Protein AF-0000000083135567 (afdb_homodimer)

Organism: NCBI:txid40520

Radius of gyration: 24.15 Å; Cα contacts (8 Å, |Δi|>4): 690; chains: 2; bounding box: 68×64×57 Å

Secondary structure (DSSP, 8-state):
-HHHHHHHHHHHHHHHHHHHHHHHHHHHHHHHTTS-HHHHTT---PPPSS--THHHHHHHHHS-HHHHHHHHHHHHHHHHHHHHHHHHHHHHHHHHH-SHHHHHHHHHHHHHHHPPP-HHHHHHHHHHTT-TTSHHHHHHHHHHHHHHHHHHHHHHHHTTS-THHHHHHHHTT--HHHIIIIIIHHHTHHHHHHHHHHHHHHHHH--HHHHHHT--STT--HHHHHHHHHHHTTT-HHHHHHHHHHHHHHHHHHHHHHHHHHHHHHHHHHHT-/-HHHHHHHHHHHHHHHHHHHHHHHHHHHHHHHTTS-HHHHTT---PPPSS--THHHHHHHHHS-HHHHHHHHHHHHHHHHHHHHHHHHHHHHHHHHH-SHHHHHHHHHHHHHHHPPP-HHHHHHHHHHTT-TTSHHHHHHHHHHHHHHHHHHHHHHHHTTS-THHHHHHHHTT--HHHIIIIIIHHHTHHHHHHHHHHHHHHHHH--HHHHHHT--STT--HHHHHHHHHHHTTT-HHHHHHHHHHHHHHHHHHHHHHHHHHHHHHHHHHHT-

pLDDT: mean 82.65, std 12.3, range [32.62, 97.5]

Foldseek 3Di:
DVVVVVVVVVVVVVVVVVVCVVVLQLLLLVQLLQEFLVVNLVSHNDHHPGGHPCLLVCLVVPLCLVLQAVLLCLQLVLLLVVLLVLLQVLLQCLLVVVDPVSVVVLVVLLVLQVDDDPLPVLQVVCVVVVNFQHSVSLSVVLSSNLNSVSNVLNNVVNNLPDCVLVVVCVVVVDDPCCCSVVPVVVLCQLSSLVSSLVSSVCSLQDQPSCVRGNVDPSSHHLNVSLVVCCVPVVRRSSSSSSSVVSSCVVSVVSCVVSVVSNVVSVVVSPPPD/DVVVVVVVVVVVVVVVVVVCVPVLQLLLLVQLLQEFLVVNLVSHNDHHPGGHPCLLVCLVVPLCLVLQAVLLCLQLVLLLVVLLVLLQVLLQCLLVVVDPVSVVVLVVLLVLQVDDDPLVVLQVVCVVVVNFQHSVSLSVVLSSNLNSVSNVLNNVVNNLPDCVLVVVCVVVVDDPCCCSVVPVVVLCQLSSLVSSLVSSVCSLQDQPSCVRGNVDPSSHHLNVSLVVCVVPVVRRSSSSSSSVVSSCVVSVVSCVVSVVSNVVSVVVSPPPD

InterPro domains:
  IPR000515 ABC transporter type 1, transmembrane domain MetI-like [PF00528] (84-266)
  IPR000515 ABC transporter type 1, transmembrane domain MetI-like [PS50928] (69-258)
  IPR000515 ABC transporter type 1, transmembrane domain MetI-like [cd06261] (69-242)
  IPR035906 MetI-like superfamily [G3DSA:1.10.3720.10] (1-264)
  IPR035906 MetI-like superfamily [SSF161098] (2-273)

Nearest PDB structures (foldseek):
  3puv-assembly1_G  TM=8.188E-01  e=1.101E-08  Escherichia coli K-12
  2r6g-assembly1_G  TM=8.130E-01  e=5.496E-08  Escherichia coli K-12
  8hpr-assembly1_B  TM=7.955E-01  e=2.460E-08  Mycolicibacterium smegmatis MC2 155
  7cad-assembly1_A  TM=8.098E-01  e=1.712E-06  Mycolicibacterium smegmatis MC2 155
  7ahd-assembly1_B  TM=5.760E-01  e=8.889E-04  Lactococcus lactis subsp. lactis

Solvent-accessible surface area (backbone atoms only — not comparable to full-atom values): 27439 Å² total; per-residue (Å²): 116,67,68,60,47,50,54,49,47,49,50,47,50,52,49,49,53,45,46,46,67,52,49,48,37,50,48,26,31,58,39,20,17,22,23,50,48,73,62,19,64,63,71,50,84,61,77,50,93,52,80,34,68,60,34,48,53,47,33,54,71,69,43,51,41,65,57,4,48,51,39,31,47,65,38,25,52,56,30,26,52,50,23,45,52,53,8,45,54,48,6,49,51,34,48,66,62,64,41,72,67,36,49,52,52,51,50,50,30,53,50,54,57,47,55,62,86,55,63,66,46,46,48,50,51,29,51,74,68,69,38,60,47,29,69,63,48,52,29,50,50,50,27,53,66,42,28,26,55,34,25,50,53,31,23,43,53,44,28,60,49,66,62,63,57,56,53,52,38,47,73,72,63,44,49,72,63,52,37,44,65,70,50,47,44,63,71,40,40,25,62,48,46,48,48,39,50,53,43,32,39,53,51,50,57,45,41,63,62,55,62,72,42,29,78,42,78,89,64,31,29,37,48,47,33,48,48,57,38,51,69,73,34,77,67,38,40,10,41,43,22,26,42,50,54,58,64,41,43,62,41,50,51,50,43,66,68,42,49,62,47,45,50,44,35,30,53,56,62,48,59,81,109,114,65,68,60,47,51,55,49,47,49,53,48,50,51,50,49,55,42,46,46,67,52,49,48,36,49,48,27,30,58,39,20,18,22,22,50,47,75,62,20,64,62,71,48,83,62,76,49,92,52,80,34,68,60,33,48,54,49,34,54,72,67,43,51,41,64,58,4,47,51,39,32,45,66,39,26,52,55,29,26,54,50,23,46,51,53,9,44,54,48,5,48,52,33,48,67,63,63,42,73,67,35,48,50,52,49,50,51,31,52,51,53,58,45,56,62,87,55,64,67,47,47,50,51,50,29,52,74,67,69,38,60,48,30,68,63,48,52,30,51,49,50,26,53,66,41,28,24,55,34,25,51,54,30,23,44,52,45,28,59,49,65,64,62,58,56,53,52,38,46,73,73,63,43,50,72,63,52,37,43,64,69,51,48,44,62,72,40,41,26,62,48,47,46,46,39,51,52,43,33,40,52,51,49,57,46,39,63,63,54,62,71,41,30,77,41,78,90,63,30,29,38,48,47,31,48,48,58,38,53,70,73,36,78,67,39,41,10,41,43,22,27,42,49,54,57,64,40,44,61,43,52,51,50,43,67,68,41,51,63,46,47,51,44,35,30,52,56,62,50,58,80,109

Sequence (546 aa):
MKKKKAEKIILFLVMVALALLYIVPFLMMGLGSFKNQADAAKFDLSLPTQWIFSNYKHVLESGKILSGYINSLIVTVPVTLVSVFLGAISGIVISRRNDKMSHGIYYYFIFGLTLTLQTASIFFLLQALHIYGTFFSVICIFISLRIPFTVMTFCSFVKGVPREIDEAAIMDGCNFWQMTLKILMPILKPIMVTNVVITAIDVWNNFMIPLFYLGSAKKATVSMAIYSFFGRYNRDWQYVFAALMLVVLPMLLLFIILQKHIIAGMTAGAVKGMKKKKAEKIILFLVMVALALLYIVPFLMMGLGSFKNQADAAKFDLSLPTQWIFSNYKHVLESGKILSGYINSLIVTVPVTLVSVFLGAISGIVISRRNDKMSHGIYYYFIFGLTLTLQTASIFFLLQALHIYGTFFSVICIFISLRIPFTVMTFCSFVKGVPREIDEAAIMDGCNFWQMTLKILMPILKPIMVTNVVITAIDVWNNFMIPLFYLGSAKKATVSMAIYSFFGRYNRDWQYVFAALMLVVLPMLLLFIILQKHIIAGMTAGAVKG

Structure (mmCIF, N/CA/C/O backbone):
data_AF-0000000083135567-model_v1
#
loop_
_entity.id
_entity.type
_entity.pdbx_description
1 polymer 'Carbohydrate ABC transporter permease'
#
loop_
_atom_site.group_PDB
_atom_site.id
_atom_site.type_symbol
_atom_site.label_atom_id
_atom_site.label_alt_id
_atom_site.label_comp_id
_atom_site.label_asym_id
_atom_site.label_entity_id
_atom_site.label_seq_id
_atom_site.pdbx_PDB_ins_code
_atom_site.Cartn_x
_atom_site.Cartn_y
_atom_site.Cartn_z
_atom_site.occupancy
_atom_site.B_iso_or_equiv
_atom_site.auth_seq_id
_atom_site.auth_comp_id
_atom_site.auth_asym_id
_atom_site.auth_atom_id
_atom_site.pdbx_PDB_model_num
ATOM 1 N N . MET A 1 1 ? -35.5 15.789 7.73 1 44.78 1 MET A N 1
ATOM 2 C CA . MET A 1 1 ? -35.062 14.961 8.852 1 44.78 1 MET A CA 1
ATOM 3 C C . MET A 1 1 ? -34.969 13.5 8.438 1 44.78 1 MET A C 1
ATOM 5 O O . MET A 1 1 ? -34.125 12.758 8.984 1 44.78 1 MET A O 1
ATOM 9 N N . LYS A 1 2 ? -35.969 13.172 7.578 1 50.62 2 LYS A N 1
ATOM 10 C CA . LYS A 1 2 ? -36.188 11.773 7.191 1 50.62 2 LYS A CA 1
ATOM 11 C C . LYS A 1 2 ? -35.125 11.32 6.199 1 50.62 2 LYS A C 1
ATOM 13 O O . LYS A 1 2 ? -34.625 10.188 6.27 1 50.62 2 LYS A O 1
ATOM 18 N N . LYS A 1 3 ? -34.781 12.172 5.273 1 53.16 3 LYS A N 1
ATOM 19 C CA . LYS A 1 3 ? -33.781 11.883 4.25 1 53.16 3 LYS A CA 1
ATOM 20 C C . LYS A 1 3 ? -32.406 11.711 4.867 1 53.16 3 LYS A C 1
ATOM 22 O O . LYS A 1 3 ? -31.625 10.852 4.438 1 53.16 3 LYS A O 1
ATOM 27 N N . LYS A 1 4 ? -32.281 12.43 5.945 1 62.19 4 LYS A N 1
ATOM 28 C CA . LYS A 1 4 ? -31.047 12.406 6.711 1 62.19 4 LYS A CA 1
ATOM 29 C C . LYS A 1 4 ? -30.828 11.039 7.352 1 62.19 4 LYS A C 1
ATOM 31 O O . LYS A 1 4 ? -29.703 10.531 7.363 1 62.19 4 LYS A O 1
ATOM 36 N N . LYS A 1 5 ? -32 10.461 7.645 1 68.88 5 LYS A N 1
ATOM 37 C CA . LYS A 1 5 ? -31.969 9.18 8.344 1 68.88 5 LYS A CA 1
ATOM 38 C C . LYS A 1 5 ? -31.625 8.039 7.375 1 68.88 5 LYS A C 1
ATOM 40 O O . LYS A 1 5 ? -30.859 7.141 7.715 1 68.88 5 LYS A O 1
ATOM 45 N N . ALA A 1 6 ? -32.188 8.203 6.254 1 69.81 6 ALA A N 1
ATOM 46 C CA . ALA A 1 6 ? -31.969 7.148 5.27 1 69.81 6 ALA A CA 1
ATOM 47 C C . ALA A 1 6 ? -30.516 7.098 4.828 1 69.81 6 ALA A C 1
ATOM 49 O O . ALA A 1 6 ? -29.938 6.016 4.695 1 69.81 6 ALA A O 1
ATOM 50 N N . GLU A 1 7 ? -29.969 8.203 4.594 1 70.62 7 GLU A N 1
ATOM 51 C CA . GLU A 1 7 ? -28.562 8.273 4.191 1 70.62 7 GLU A CA 1
ATOM 52 C C . GLU A 1 7 ? -27.641 7.719 5.277 1 70.62 7 GLU A C 1
ATOM 54 O O . GLU A 1 7 ? -26.672 7.027 4.98 1 70.62 7 GLU A O 1
ATOM 59 N N . LYS A 1 8 ? -28.078 8.031 6.422 1 71.19 8 LYS A N 1
ATOM 60 C CA . LYS A 1 8 ? -27.312 7.516 7.551 1 71.19 8 LYS A CA 1
ATOM 61 C C . LYS A 1 8 ? -27.422 5.996 7.648 1 71.19 8 LYS A C 1
ATOM 63 O O . LYS A 1 8 ? -26.453 5.312 7.965 1 71.19 8 LYS A O 1
ATOM 68 N N . ILE A 1 9 ? -28.578 5.59 7.312 1 74.56 9 ILE A N 1
ATOM 69 C CA . ILE A 1 9 ? -28.812 4.148 7.383 1 74.56 9 ILE A CA 1
ATOM 70 C C . ILE A 1 9 ? -28.031 3.443 6.277 1 74.56 9 ILE A C 1
ATOM 72 O O . ILE A 1 9 ? -27.422 2.395 6.512 1 74.56 9 ILE A O 1
ATOM 76 N N . ILE A 1 10 ? -27.984 4.027 5.168 1 72.56 10 ILE A N 1
ATOM 77 C CA . ILE A 1 10 ? -27.281 3.428 4.039 1 72.56 10 ILE A CA 1
ATOM 78 C C . ILE A 1 10 ? -25.781 3.396 4.328 1 72.56 10 ILE A C 1
ATOM 80 O O . ILE A 1 10 ? -25.125 2.385 4.09 1 72.56 10 ILE A O 1
ATOM 84 N N . LEU A 1 11 ? -25.359 4.453 4.812 1 71.5 11 LEU A N 1
ATOM 85 C CA . LEU A 1 11 ? -23.953 4.516 5.156 1 71.5 11 LEU A CA 1
ATOM 86 C C . LEU A 1 11 ? -23.609 3.482 6.227 1 71.5 11 LEU A C 1
ATOM 88 O O . LEU A 1 11 ? -22.562 2.832 6.152 1 71.5 11 LEU A O 1
ATOM 92 N N . PHE A 1 12 ? -24.5 3.383 7.094 1 71.75 12 PHE A N 1
ATOM 93 C CA . PHE A 1 12 ? -24.297 2.398 8.148 1 71.75 12 PHE A CA 1
ATOM 94 C C . PHE A 1 12 ? -24.297 0.985 7.578 1 71.75 12 PHE A C 1
ATOM 96 O O . PHE A 1 12 ? -23.453 0.167 7.941 1 71.75 12 PHE A O 1
ATOM 103 N N . LEU A 1 13 ? -25.188 0.781 6.711 1 73.5 13 LEU A N 1
ATOM 104 C CA . LEU A 1 13 ? -25.281 -0.541 6.102 1 73.5 13 LEU A CA 1
ATOM 105 C C . LEU A 1 13 ? -24.047 -0.855 5.273 1 73.5 13 LEU A C 1
ATOM 107 O O . LEU A 1 13 ? -23.562 -1.986 5.285 1 73.5 13 LEU A O 1
ATOM 111 N N . VAL A 1 14 ? -23.562 0.12 4.637 1 71.88 14 VAL A N 1
ATOM 112 C CA . VAL A 1 14 ? -22.375 -0.059 3.812 1 71.88 14 VAL A CA 1
ATOM 113 C C . VAL A 1 14 ? -21.172 -0.349 4.703 1 71.88 14 VAL A C 1
ATOM 115 O O . VAL A 1 14 ? -20.375 -1.242 4.406 1 71.88 14 VAL A O 1
ATOM 118 N N . MET A 1 15 ? -21.172 0.299 5.746 1 68.94 15 MET A N 1
ATOM 119 C CA . MET A 1 15 ? -20.047 0.107 6.664 1 68.94 15 MET A CA 1
ATOM 120 C C . MET A 1 15 ? -20.109 -1.27 7.316 1 68.94 15 MET A C 1
ATOM 122 O O . MET A 1 15 ? -19.078 -1.911 7.52 1 68.94 15 MET A O 1
ATOM 126 N N . VAL A 1 16 ? -21.312 -1.645 7.645 1 72.62 16 VAL A N 1
ATOM 127 C CA . VAL A 1 16 ? -21.5 -2.965 8.242 1 72.62 16 VAL A CA 1
ATOM 128 C C . VAL A 1 16 ? -21.109 -4.043 7.23 1 72.62 16 VAL A C 1
ATOM 130 O O . VAL A 1 16 ? -20.453 -5.023 7.586 1 72.62 16 VAL A O 1
ATOM 133 N N . ALA A 1 17 ? -21.547 -3.842 6.031 1 73.62 17 ALA A N 1
ATOM 134 C CA . ALA A 1 17 ? -21.219 -4.809 4.984 1 73.62 17 ALA A CA 1
ATOM 135 C C . ALA A 1 17 ? -19.719 -4.922 4.785 1 73.62 17 ALA A C 1
ATOM 137 O O . ALA A 1 17 ? -19.188 -6.027 4.648 1 73.62 17 ALA A O 1
ATOM 138 N N . LEU A 1 18 ? -19.125 -3.828 4.844 1 71.25 18 LEU A N 1
ATOM 139 C CA . LEU A 1 18 ? -17.672 -3.814 4.672 1 71.25 18 LEU A CA 1
ATOM 140 C C . LEU A 1 18 ? -16.984 -4.457 5.867 1 71.25 18 LEU A C 1
ATOM 142 O O . LEU A 1 18 ? -15.977 -5.148 5.707 1 71.25 18 LEU A O 1
ATOM 146 N N . ALA A 1 19 ? -17.594 -4.23 7.023 1 72.19 19 ALA A N 1
ATOM 147 C CA . ALA A 1 19 ? -17.062 -4.844 8.234 1 72.19 19 ALA A CA 1
ATOM 148 C C . ALA A 1 19 ? -17.156 -6.363 8.18 1 72.19 19 ALA A C 1
ATOM 150 O O . ALA A 1 19 ? -16.25 -7.07 8.625 1 72.19 19 ALA A O 1
ATOM 151 N N . LEU A 1 20 ? -18.203 -6.859 7.613 1 73.88 20 LEU A N 1
ATOM 152 C CA . LEU A 1 20 ? -18.422 -8.297 7.527 1 73.88 20 LEU A CA 1
ATOM 153 C C . LEU A 1 20 ? -17.406 -8.953 6.602 1 73.88 20 LEU A C 1
ATOM 155 O O . LEU A 1 20 ? -16.984 -10.094 6.84 1 73.88 20 LEU A O 1
ATOM 159 N N . LEU A 1 21 ? -16.953 -8.227 5.656 1 73.75 21 LEU A N 1
ATOM 160 C CA . LEU A 1 21 ? -15.977 -8.758 4.707 1 73.75 21 LEU A CA 1
ATOM 161 C C . LEU A 1 21 ? -14.633 -9 5.391 1 73.75 21 LEU A C 1
ATOM 163 O O . LEU A 1 21 ? -13.828 -9.805 4.914 1 73.75 21 LEU A O 1
ATOM 167 N N . TYR A 1 22 ? -14.477 -8.32 6.469 1 72.19 22 TYR A N 1
ATOM 168 C CA . TYR A 1 22 ? -13.242 -8.5 7.223 1 72.19 22 TYR A CA 1
ATOM 169 C C . TYR A 1 22 ? -13.445 -9.492 8.359 1 72.19 22 TYR A C 1
ATOM 171 O O . TYR A 1 22 ? -12.641 -10.414 8.539 1 72.19 22 TYR A O 1
ATOM 179 N N . ILE A 1 23 ? -14.523 -9.344 9.016 1 78.12 23 ILE A N 1
ATOM 180 C CA . ILE A 1 23 ? -14.742 -10.07 10.266 1 78.12 23 ILE A CA 1
ATOM 181 C C . ILE A 1 23 ? -15.047 -11.539 9.961 1 78.12 23 ILE A C 1
ATOM 183 O O . ILE A 1 23 ? -14.531 -12.438 10.633 1 78.12 23 ILE A O 1
ATOM 187 N N . VAL A 1 24 ? -15.789 -11.781 8.969 1 82.81 24 VAL A N 1
ATOM 188 C CA . VAL A 1 24 ? -16.25 -13.141 8.68 1 82.81 24 VAL A CA 1
ATOM 189 C C . VAL A 1 24 ? -15.07 -14.023 8.305 1 82.81 24 VAL A C 1
ATOM 191 O O . VAL A 1 24 ? -14.875 -15.094 8.883 1 82.81 24 VAL A O 1
ATOM 194 N N . PRO A 1 25 ? -14.25 -13.547 7.301 1 82.88 25 PRO A N 1
ATOM 195 C CA . PRO A 1 25 ? -13.086 -14.383 6.973 1 82.88 25 PRO A CA 1
ATOM 196 C C . PRO A 1 25 ? -12.156 -14.586 8.164 1 82.88 25 PRO A C 1
ATOM 198 O O . PRO A 1 25 ? -11.594 -15.672 8.336 1 82.88 25 PRO A O 1
ATOM 201 N N . PHE A 1 26 ? -12.031 -13.617 8.875 1 83.81 26 PHE A N 1
ATOM 202 C CA . PHE A 1 26 ? -11.156 -13.719 10.039 1 83.81 26 PHE A CA 1
ATOM 203 C C . PHE A 1 26 ? -11.703 -14.727 11.039 1 83.81 26 PHE A C 1
ATOM 205 O O . PHE A 1 26 ? -10.945 -15.523 11.609 1 83.81 26 PHE A O 1
ATOM 212 N N . LEU A 1 27 ? -12.977 -14.641 11.297 1 86.75 27 LEU A N 1
ATOM 213 C CA . LEU A 1 27 ? -13.609 -15.586 12.211 1 86.75 27 LEU A CA 1
ATOM 214 C C . LEU A 1 27 ? -13.547 -17 11.664 1 86.75 27 LEU A C 1
ATOM 216 O O . LEU A 1 27 ? -13.344 -17.969 12.422 1 86.75 27 LEU A O 1
ATOM 220 N N . MET A 1 28 ? -13.734 -17.125 10.43 1 86.56 28 MET A N 1
ATOM 221 C CA . MET A 1 28 ? -13.625 -18.422 9.789 1 86.56 28 MET A CA 1
ATOM 222 C C . MET A 1 28 ? -12.234 -19.016 10 1 86.56 28 MET A C 1
ATOM 224 O O . MET A 1 28 ? -12.102 -20.203 10.312 1 86.56 28 MET A O 1
ATOM 228 N N . MET A 1 29 ? -11.273 -18.203 9.82 1 87.19 29 MET A N 1
ATOM 229 C CA . MET A 1 29 ? -9.898 -18.672 9.992 1 87.19 29 MET A CA 1
ATOM 230 C C . MET A 1 29 ? -9.609 -19 11.453 1 87.19 29 MET A C 1
ATOM 232 O O . MET A 1 29 ? -8.961 -20 11.75 1 87.19 29 MET A O 1
ATOM 236 N N . GLY A 1 30 ? -10.07 -18.188 12.32 1 90.62 30 GLY A N 1
ATOM 237 C CA . GLY A 1 30 ? -9.875 -18.438 13.742 1 90.62 30 GLY A CA 1
ATOM 238 C C . GLY A 1 30 ? -10.523 -19.719 14.219 1 90.62 30 GLY A C 1
ATOM 239 O O . GLY A 1 30 ? -9.883 -20.531 14.883 1 90.62 30 GLY A O 1
ATOM 240 N N . LEU A 1 31 ? -11.734 -19.875 13.852 1 93.44 31 LEU A N 1
ATOM 241 C CA . LEU A 1 31 ? -12.453 -21.078 14.227 1 93.44 31 LEU A CA 1
ATOM 242 C C . LEU A 1 31 ? -11.906 -22.297 13.477 1 93.44 31 LEU A C 1
ATOM 244 O O . LEU A 1 31 ? -11.742 -23.359 14.062 1 93.44 31 LEU A O 1
ATOM 248 N N . GLY A 1 32 ? -11.586 -22.078 12.25 1 93.06 32 GLY A N 1
ATOM 249 C CA . GLY A 1 32 ? -11.078 -23.156 11.422 1 93.06 32 GLY A CA 1
ATOM 250 C C . GLY A 1 32 ? -9.734 -23.688 11.891 1 93.06 32 GLY A C 1
ATOM 251 O O . GLY A 1 32 ? -9.414 -24.859 11.68 1 93.06 32 GLY A O 1
ATOM 252 N N . SER A 1 33 ? -8.969 -22.828 12.5 1 93.56 33 SER A N 1
ATOM 253 C CA . SER A 1 33 ? -7.637 -23.203 12.953 1 93.56 33 SER A CA 1
ATOM 254 C C . SER A 1 33 ? -7.711 -24.203 14.102 1 93.56 33 SER A C 1
ATOM 256 O O . SER A 1 33 ? -6.715 -24.859 14.43 1 93.56 33 SER A O 1
ATOM 258 N N . PHE A 1 34 ? -8.906 -24.359 14.703 1 96.56 34 PHE A N 1
ATOM 259 C CA . PHE A 1 34 ? -9.062 -25.266 15.828 1 96.56 34 PHE A CA 1
ATOM 260 C C . PHE A 1 34 ? -9.906 -26.484 15.438 1 96.56 34 PHE A C 1
ATOM 262 O O . PHE A 1 34 ? -10.203 -27.344 16.281 1 96.56 34 PHE A O 1
ATOM 269 N N . LYS A 1 35 ? -10.203 -26.547 14.234 1 96.25 35 LYS A N 1
ATOM 270 C CA . 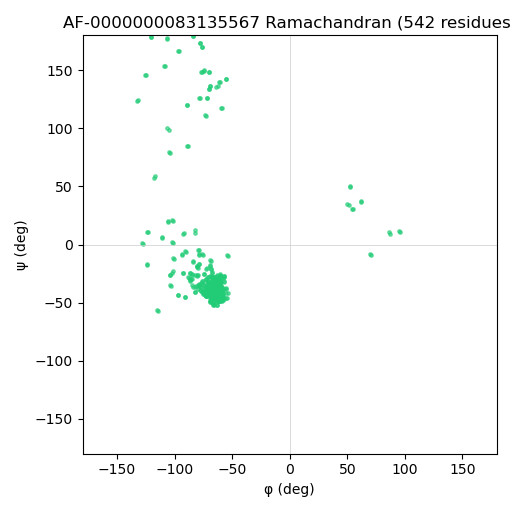LYS A 1 35 ? -11.07 -27.625 13.758 1 96.25 35 LYS A CA 1
ATOM 271 C C . LYS A 1 35 ? -10.25 -28.781 13.195 1 96.25 35 LYS A C 1
ATOM 273 O O . LYS A 1 35 ? -9.031 -28.672 13.031 1 96.25 35 LYS A O 1
ATOM 278 N N . ASN A 1 36 ? -10.945 -29.922 12.992 1 94.56 36 ASN A N 1
ATOM 279 C CA . ASN A 1 36 ? -10.328 -31.016 12.234 1 94.56 36 ASN A CA 1
ATOM 280 C C . ASN A 1 36 ? -10.359 -30.734 10.734 1 94.56 36 ASN A C 1
ATOM 282 O O . ASN A 1 36 ? -10.938 -29.75 10.297 1 94.56 36 ASN A O 1
ATOM 286 N N . GLN A 1 37 ? -9.711 -31.594 10.031 1 92.5 37 GLN A N 1
ATOM 287 C CA . GLN A 1 37 ? -9.531 -31.391 8.602 1 92.5 37 GLN A CA 1
ATOM 288 C C . GLN A 1 37 ? -10.875 -31.281 7.891 1 92.5 37 GLN A C 1
ATOM 290 O O . GLN A 1 37 ? -11.102 -30.359 7.098 1 92.5 37 GLN A O 1
ATOM 295 N N . ALA A 1 38 ? -11.789 -32.156 8.219 1 92 38 ALA A N 1
ATOM 296 C CA . ALA A 1 38 ? -13.086 -32.219 7.547 1 92 38 ALA A CA 1
ATOM 297 C C . ALA A 1 38 ? -13.914 -30.969 7.852 1 92 38 ALA A C 1
ATOM 299 O O . ALA A 1 38 ? -14.531 -30.391 6.957 1 92 38 ALA A O 1
ATOM 300 N N . ASP A 1 39 ? -13.906 -30.547 9.07 1 92.94 39 ASP A N 1
ATOM 301 C CA . ASP A 1 39 ? -14.703 -29.391 9.484 1 92.94 39 ASP A CA 1
ATOM 302 C C . ASP A 1 39 ? -14.094 -28.094 8.953 1 92.94 39 ASP A C 1
ATOM 304 O O . ASP A 1 39 ? -14.828 -27.172 8.602 1 92.94 39 ASP A O 1
ATOM 308 N N . ALA A 1 40 ? -12.828 -28.047 8.906 1 91.44 40 ALA A N 1
ATOM 309 C CA . ALA A 1 40 ? -12.164 -26.844 8.422 1 91.44 40 ALA A CA 1
ATOM 310 C C . ALA A 1 40 ? -12.422 -26.641 6.93 1 91.44 40 ALA A C 1
ATOM 312 O O . ALA A 1 40 ? -12.508 -25.5 6.453 1 91.44 40 ALA A O 1
ATOM 313 N N . ALA A 1 41 ? -12.625 -27.703 6.234 1 88.12 41 ALA A N 1
ATOM 314 C CA . ALA A 1 41 ? -12.805 -27.656 4.785 1 88.12 41 ALA A CA 1
ATOM 315 C C . ALA A 1 41 ? -14.188 -27.125 4.418 1 88.12 41 ALA A C 1
ATOM 317 O O . ALA A 1 41 ? -14.438 -26.766 3.262 1 88.12 41 ALA A O 1
ATOM 318 N N . LYS A 1 42 ? -15.008 -27 5.438 1 86.94 42 LYS A N 1
ATOM 319 C CA . LYS A 1 42 ? -16.359 -26.5 5.18 1 86.94 42 LYS A CA 1
ATOM 320 C C . LYS A 1 42 ? -16.375 -24.969 5.062 1 86.94 42 LYS A C 1
ATOM 322 O O . LYS A 1 42 ? -17.328 -24.391 4.551 1 86.94 42 LYS A O 1
ATOM 327 N N . PHE A 1 43 ? -15.359 -24.375 5.559 1 86 43 PHE A N 1
ATOM 328 C CA . PHE A 1 43 ? -15.227 -22.938 5.512 1 86 43 PHE A CA 1
ATOM 329 C C . PHE A 1 43 ? -16.469 -22.25 6.07 1 86 43 PHE A C 1
ATOM 331 O O . PHE A 1 43 ? -17.016 -21.344 5.453 1 86 43 PHE A O 1
ATOM 338 N N . ASP A 1 44 ? -16.922 -22.641 7.215 1 86.62 44 ASP A N 1
ATOM 339 C CA . ASP A 1 44 ? -18.125 -22.078 7.832 1 86.62 44 ASP A CA 1
ATOM 340 C C . ASP A 1 44 ? -17.797 -21.469 9.195 1 86.62 44 ASP A C 1
ATOM 342 O O . ASP A 1 44 ? -16.641 -21.391 9.594 1 86.62 44 ASP A O 1
ATOM 346 N N . LEU A 1 45 ? -18.797 -20.938 9.781 1 90.25 45 LEU A N 1
ATOM 347 C CA . LEU A 1 45 ? -18.625 -20.219 11.047 1 90.25 45 LEU A CA 1
ATOM 348 C C . LEU A 1 45 ? -19.062 -21.094 12.219 1 90.25 45 LEU A C 1
ATOM 350 O O . LEU A 1 45 ? -19.312 -20.578 13.312 1 90.25 45 LEU A O 1
ATOM 354 N N . SER A 1 46 ? -19.094 -22.328 11.945 1 92.44 46 SER A N 1
ATOM 355 C CA . SER A 1 46 ? -19.5 -23.219 13.023 1 92.44 46 SER A CA 1
ATOM 356 C C . SER A 1 46 ? -18.391 -23.375 14.062 1 92.44 46 SER A C 1
ATOM 358 O O . SER A 1 46 ? -17.203 -23.297 13.719 1 92.44 46 SER A O 1
ATOM 360 N N . LEU A 1 47 ? -18.812 -23.594 15.258 1 93.94 47 LEU A N 1
ATOM 361 C CA . LEU A 1 47 ? -17.828 -23.859 16.312 1 93.94 47 LEU A CA 1
ATOM 362 C C . LEU A 1 47 ? -17.188 -25.234 16.109 1 93.94 47 LEU A C 1
ATOM 364 O O . LEU A 1 47 ? -17.844 -26.156 15.609 1 93.94 47 LEU A O 1
ATOM 368 N N . PRO A 1 48 ? -15.953 -25.297 16.516 1 93.25 48 PRO A N 1
ATOM 369 C CA . PRO A 1 48 ? -15.32 -26.609 16.422 1 93.25 48 PRO A CA 1
ATOM 370 C C . PRO A 1 48 ? -16 -27.672 17.297 1 93.25 48 PRO A C 1
ATOM 372 O O . PRO A 1 48 ? -16.391 -27.375 18.422 1 93.25 48 PRO A O 1
ATOM 375 N N . THR A 1 49 ? -16.172 -28.844 16.719 1 91.5 49 THR A N 1
ATOM 376 C CA . THR A 1 49 ? -16.688 -29.953 17.5 1 91.5 49 THR A CA 1
ATOM 377 C C . THR A 1 49 ? -15.711 -30.359 18.594 1 91.5 49 THR A C 1
ATOM 379 O O . THR A 1 49 ? -16.109 -30.688 19.719 1 91.5 49 THR A O 1
ATOM 382 N N . GLN A 1 50 ? -14.438 -30.359 18.266 1 92.94 50 GLN A N 1
ATOM 383 C CA . GLN A 1 50 ? -13.312 -30.547 19.188 1 92.94 50 GLN A CA 1
ATOM 384 C C . GLN A 1 50 ? -12.234 -29.484 18.953 1 92.94 50 GLN A C 1
ATOM 386 O O . GLN A 1 50 ? -11.789 -29.281 17.812 1 92.94 50 GLN A O 1
ATOM 391 N N . TRP A 1 51 ? -11.977 -28.844 19.984 1 95.25 51 TRP A N 1
ATOM 392 C CA . TRP A 1 51 ? -10.938 -27.828 19.875 1 95.25 51 TRP A CA 1
ATOM 393 C C . TRP A 1 51 ? -9.555 -28.453 19.766 1 95.25 51 TRP A C 1
ATOM 395 O O . TRP A 1 51 ? -9.047 -29.031 20.719 1 95.25 51 TRP A O 1
ATOM 405 N N . ILE A 1 52 ? -8.945 -28.359 18.641 1 96.25 52 ILE A N 1
ATOM 406 C CA . ILE A 1 52 ? -7.676 -29.016 18.375 1 96.25 52 ILE A CA 1
ATOM 407 C C . ILE A 1 52 ? -6.539 -28 18.406 1 96.25 52 ILE A C 1
ATOM 409 O O . ILE A 1 52 ? -6.227 -27.375 17.391 1 96.25 52 ILE A O 1
ATOM 413 N N . PHE A 1 53 ? -5.887 -27.953 19.484 1 95.12 53 PHE A N 1
ATOM 414 C CA . PHE A 1 53 ? -4.785 -27.031 19.672 1 95.12 53 PHE A CA 1
ATOM 415 C C . PHE A 1 53 ? -3.52 -27.531 19 1 95.12 53 PHE A C 1
ATOM 417 O O . PHE A 1 53 ? -2.588 -26.766 18.75 1 95.12 53 PHE A O 1
ATOM 424 N N . SER A 1 54 ? -3.518 -28.766 18.688 1 94.81 54 SER A N 1
ATOM 425 C CA . SER A 1 54 ? -2.334 -29.406 18.109 1 94.81 54 SER A CA 1
ATOM 426 C C . SER A 1 54 ? -2.08 -28.891 16.688 1 94.81 54 SER A C 1
ATOM 428 O O . SER A 1 54 ? -0.98 -29.047 16.156 1 94.81 54 SER A O 1
ATOM 430 N N . ASN A 1 55 ? -3.105 -28.297 16.094 1 94.12 55 ASN A N 1
ATOM 431 C CA . ASN A 1 55 ? -2.896 -27.688 14.789 1 94.12 55 ASN A CA 1
ATOM 432 C C . ASN A 1 55 ? -1.778 -26.641 14.828 1 94.12 55 ASN A C 1
ATOM 434 O O . ASN A 1 55 ? -0.973 -26.562 13.898 1 94.12 55 ASN A O 1
ATOM 438 N N . TYR A 1 56 ? -1.732 -25.938 15.875 1 93.31 56 TYR A N 1
ATOM 439 C CA . TYR A 1 56 ? -0.709 -24.906 16.016 1 93.31 56 TYR A CA 1
ATOM 440 C C . TYR A 1 56 ? 0.664 -25.531 16.234 1 93.31 56 TYR A C 1
ATOM 442 O O . TYR A 1 56 ? 1.667 -25.031 15.719 1 93.31 56 TYR A O 1
ATOM 450 N N . LYS A 1 57 ? 0.682 -26.531 16.953 1 93 57 LYS A N 1
ATOM 451 C CA . LYS A 1 57 ? 1.938 -27.234 17.172 1 93 57 LYS A CA 1
ATOM 452 C C . LYS A 1 57 ? 2.484 -27.797 15.867 1 93 57 LYS A C 1
ATOM 454 O O . LYS A 1 57 ? 3.68 -27.688 15.586 1 93 57 LYS A O 1
ATOM 459 N N . HIS A 1 58 ? 1.614 -28.344 15.164 1 90.62 58 HIS A N 1
ATOM 460 C CA . HIS A 1 58 ? 2.004 -28.906 13.875 1 90.62 58 HIS A CA 1
ATOM 461 C C . HIS A 1 58 ? 2.58 -27.844 12.953 1 90.62 58 HIS A C 1
ATOM 463 O O . HIS A 1 58 ? 3.629 -28.047 12.336 1 90.62 58 HIS A O 1
ATOM 469 N N . VAL A 1 59 ? 1.896 -26.766 12.891 1 89.12 59 VAL A N 1
ATOM 470 C CA . VAL A 1 59 ? 2.299 -25.688 11.992 1 89.12 59 VAL A CA 1
ATOM 471 C C . VAL A 1 59 ? 3.635 -25.109 12.445 1 89.12 59 VAL A C 1
ATOM 473 O O . VAL A 1 59 ? 4.5 -24.797 11.625 1 89.12 59 VAL A O 1
ATOM 476 N N . LEU A 1 60 ? 3.803 -25 13.727 1 89.25 60 LEU A N 1
ATOM 477 C CA . LEU A 1 60 ? 5.039 -24.438 14.273 1 89.25 60 LEU A CA 1
ATOM 478 C C . LEU A 1 60 ? 6.215 -25.375 14.016 1 89.25 60 LEU A C 1
ATOM 480 O O . LEU A 1 60 ? 7.328 -24.922 13.75 1 89.25 60 LEU A O 1
ATOM 484 N N . GLU A 1 61 ? 5.934 -26.594 14.016 1 85.25 61 GLU A N 1
ATOM 485 C CA . GLU A 1 61 ? 6.996 -27.594 13.883 1 85.25 61 GLU A CA 1
ATOM 486 C C . GLU A 1 61 ? 7.293 -27.891 12.414 1 85.25 61 GLU A C 1
ATOM 488 O O . GLU A 1 61 ? 8.438 -28.172 12.055 1 85.25 61 GLU A O 1
ATOM 493 N N . SER A 1 62 ? 6.312 -27.75 11.57 1 79.75 62 SER A N 1
ATOM 494 C CA . SER A 1 62 ? 6.477 -28.188 10.195 1 79.75 62 SER A CA 1
ATOM 495 C C . SER A 1 62 ? 6.695 -27 9.258 1 79.75 62 SER A C 1
ATOM 497 O O . SER A 1 62 ? 7.211 -27.156 8.148 1 79.75 62 SER A O 1
ATOM 499 N N . GLY A 1 63 ? 6.297 -25.859 9.469 1 73.44 63 GLY A N 1
ATOM 500 C CA . GLY A 1 63 ? 6.152 -24.797 8.484 1 73.44 63 GLY A CA 1
ATOM 501 C C . GLY A 1 63 ? 7.277 -23.781 8.531 1 73.44 63 GLY A C 1
ATOM 502 O O . GLY A 1 63 ? 7.301 -22.844 7.734 1 73.44 63 GLY A O 1
ATOM 503 N N . LYS A 1 64 ? 8.297 -24 9.43 1 83.12 64 LYS A N 1
ATOM 504 C CA . LYS A 1 64 ? 9.391 -23.047 9.602 1 83.12 64 LYS A CA 1
ATOM 505 C C . LYS A 1 64 ? 8.867 -21.656 9.906 1 83.12 64 LYS A C 1
ATOM 507 O O . LYS A 1 64 ? 9.367 -20.656 9.367 1 83.12 64 LYS A O 1
ATOM 512 N N . ILE A 1 65 ? 7.754 -21.578 10.539 1 86.19 65 ILE A N 1
ATOM 513 C CA . ILE A 1 65 ? 7.078 -20.328 10.852 1 86.19 65 ILE A CA 1
ATOM 514 C C . ILE A 1 65 ? 7.988 -19.453 11.711 1 86.19 65 ILE A C 1
ATOM 516 O O . ILE A 1 65 ? 8.109 -18.25 11.469 1 86.19 65 ILE A O 1
ATOM 520 N N . LEU A 1 66 ? 8.703 -20.047 12.555 1 87.12 66 LEU A N 1
ATOM 521 C CA . LEU A 1 66 ? 9.562 -19.281 13.461 1 87.12 66 LEU A CA 1
ATOM 522 C C . LEU A 1 66 ? 10.711 -18.641 12.695 1 87.12 66 LEU A C 1
ATOM 524 O O . LEU A 1 66 ? 11.023 -17.469 12.922 1 87.12 66 LEU A O 1
ATOM 528 N N . SER A 1 67 ? 11.305 -19.406 11.812 1 89.19 67 SER A N 1
ATOM 529 C CA . SER A 1 67 ? 12.344 -18.812 10.969 1 89.19 67 SER A CA 1
ATOM 530 C C . SER A 1 67 ? 11.773 -17.703 10.078 1 89.19 67 SER A C 1
ATOM 532 O O . SER A 1 67 ? 12.438 -16.703 9.812 1 89.19 67 SER A O 1
ATOM 534 N N . GLY A 1 68 ? 10.547 -17.922 9.641 1 90.69 68 GLY A N 1
ATOM 535 C CA . GLY A 1 68 ? 9.875 -16.906 8.852 1 90.69 68 GLY A CA 1
ATOM 536 C C . GLY A 1 68 ? 9.664 -15.609 9.602 1 90.69 68 GLY A C 1
ATOM 537 O O . GLY A 1 68 ? 9.797 -14.523 9.031 1 90.69 68 GLY A O 1
ATOM 538 N N . TYR A 1 69 ? 9.391 -15.797 10.898 1 91 69 TYR A N 1
ATOM 539 C CA . TYR A 1 69 ? 9.227 -14.617 11.734 1 91 69 TYR A CA 1
ATOM 540 C C . TYR A 1 69 ? 10.523 -13.82 11.82 1 91 69 TYR A C 1
ATOM 542 O O . TYR A 1 69 ? 10.516 -12.594 11.664 1 91 69 TYR A O 1
ATOM 550 N N . ILE A 1 70 ? 11.523 -14.484 12.016 1 93 70 ILE A N 1
ATOM 551 C CA . ILE A 1 70 ? 12.828 -13.836 12.156 1 93 70 ILE A CA 1
ATOM 552 C C . ILE A 1 70 ? 13.211 -13.156 10.852 1 93 70 ILE A C 1
ATOM 554 O O . ILE A 1 70 ? 13.617 -11.992 10.844 1 93 70 ILE A O 1
ATOM 558 N N . ASN A 1 71 ? 13.039 -13.859 9.773 1 94.31 71 ASN A N 1
ATOM 559 C CA . ASN A 1 71 ? 13.359 -13.297 8.469 1 94.31 71 ASN A CA 1
ATOM 560 C C . ASN A 1 71 ? 12.5 -12.07 8.156 1 94.31 71 ASN A C 1
ATOM 562 O O . ASN A 1 71 ? 12.992 -11.086 7.605 1 94.31 71 ASN A O 1
ATOM 566 N N . SER A 1 72 ? 11.242 -12.188 8.531 1 93.56 72 SER A N 1
ATOM 567 C CA . SER A 1 72 ? 10.344 -11.055 8.328 1 93.56 72 SER A CA 1
ATOM 568 C C . SER A 1 72 ? 10.789 -9.836 9.133 1 93.56 72 SER A C 1
ATOM 570 O O . SER A 1 72 ? 10.727 -8.711 8.648 1 93.56 72 SER A O 1
ATOM 572 N N . LEU A 1 73 ? 11.273 -10.117 10.336 1 94.25 73 LEU A N 1
ATOM 573 C CA . LEU A 1 73 ? 11.742 -9.023 11.18 1 94.25 73 LEU A CA 1
ATOM 574 C C . LEU A 1 73 ? 13.008 -8.406 10.609 1 94.25 73 LEU A C 1
ATOM 576 O O . LEU A 1 73 ? 13.18 -7.184 10.648 1 94.25 73 LEU A O 1
ATOM 580 N N . ILE A 1 74 ? 13.828 -9.211 10.094 1 96.44 74 ILE A N 1
ATOM 581 C CA . ILE A 1 74 ? 15.086 -8.758 9.508 1 96.44 74 ILE A CA 1
ATOM 582 C C . ILE A 1 74 ? 14.805 -7.805 8.352 1 96.44 74 ILE A C 1
ATOM 584 O O . ILE A 1 74 ? 15.547 -6.844 8.133 1 96.44 74 ILE A O 1
ATOM 588 N N . VAL A 1 75 ? 13.727 -8.023 7.707 1 96.81 75 VAL A N 1
ATOM 589 C CA . VAL A 1 75 ? 13.383 -7.203 6.551 1 96.81 75 VAL A CA 1
ATOM 590 C C . VAL A 1 75 ? 12.547 -6.008 6.996 1 96.81 75 VAL A C 1
ATOM 592 O O . VAL A 1 75 ? 12.867 -4.859 6.668 1 96.81 75 VAL A O 1
ATOM 595 N N . THR A 1 76 ? 11.562 -6.242 7.848 1 96.12 76 THR A N 1
ATOM 596 C CA . THR A 1 76 ? 10.547 -5.246 8.172 1 96.12 76 THR A CA 1
ATOM 597 C C . THR A 1 76 ? 11.148 -4.117 9.008 1 96.12 76 THR A C 1
ATOM 599 O O . THR A 1 76 ? 10.867 -2.943 8.773 1 96.12 76 THR A O 1
ATOM 602 N N . VAL A 1 77 ? 11.961 -4.469 9.953 1 96.06 77 VAL A N 1
ATOM 603 C CA . VAL A 1 77 ? 12.445 -3.482 10.914 1 96.06 77 VAL A CA 1
ATOM 604 C C . VAL A 1 77 ? 13.336 -2.467 10.203 1 96.06 77 VAL A C 1
ATOM 606 O O . VAL A 1 77 ? 13.086 -1.261 10.266 1 96.06 77 VAL A O 1
ATOM 609 N N . PRO A 1 78 ? 14.32 -2.891 9.461 1 97.5 78 PRO A N 1
ATOM 610 C CA . PRO A 1 78 ? 15.164 -1.888 8.797 1 97.5 78 PRO A CA 1
ATOM 611 C C . PRO A 1 78 ? 14.398 -1.08 7.746 1 97.5 78 PRO A C 1
ATOM 613 O O . PRO A 1 78 ? 14.641 0.12 7.594 1 97.5 78 PRO A O 1
ATOM 616 N N . VAL A 1 79 ? 13.516 -1.707 6.992 1 97.19 79 VAL A N 1
ATOM 617 C CA . VAL A 1 79 ? 12.742 -1 5.973 1 97.19 79 VAL A CA 1
ATOM 618 C C . VAL A 1 79 ? 11.922 0.109 6.625 1 97.19 79 VAL A C 1
ATOM 620 O O . VAL A 1 79 ? 11.898 1.24 6.133 1 97.19 79 VAL A O 1
ATOM 623 N N . THR A 1 80 ? 11.297 -0.274 7.723 1 96.25 80 THR A N 1
ATOM 624 C CA . THR A 1 80 ? 10.43 0.678 8.414 1 96.25 80 THR A CA 1
ATOM 625 C C . THR A 1 80 ? 11.242 1.843 8.969 1 96.25 80 THR A C 1
ATOM 627 O O . THR A 1 80 ? 10.914 3.006 8.727 1 96.25 80 THR A O 1
ATOM 630 N N . LEU A 1 81 ? 12.32 1.601 9.609 1 96.25 81 LEU A N 1
ATOM 631 C CA . LEU A 1 81 ? 13.125 2.629 10.258 1 96.25 81 LEU A CA 1
ATOM 632 C C . LEU A 1 81 ? 13.758 3.557 9.227 1 96.25 81 LEU A C 1
ATOM 634 O O . LEU A 1 81 ? 13.68 4.781 9.352 1 96.25 81 LEU A O 1
ATOM 638 N N . VAL A 1 82 ? 14.289 3.012 8.234 1 93.88 82 VAL A N 1
ATOM 639 C CA . VAL A 1 82 ? 15.023 3.797 7.246 1 93.88 82 VAL A CA 1
ATOM 640 C C . VAL A 1 82 ? 14.047 4.613 6.402 1 93.88 82 VAL A C 1
ATOM 642 O O . VAL A 1 82 ? 14.273 5.801 6.156 1 93.88 82 VAL A O 1
ATOM 645 N N . SER A 1 83 ? 12.961 4 5.969 1 95.06 83 SER A N 1
ATOM 646 C CA . SER A 1 83 ? 12 4.699 5.121 1 95.06 83 SER A CA 1
ATOM 647 C C . SER A 1 83 ? 11.336 5.848 5.871 1 95.06 83 SER A C 1
ATOM 649 O O . SER A 1 83 ? 11.133 6.926 5.309 1 95.06 83 SER A O 1
ATOM 651 N N . VAL A 1 84 ? 10.992 5.555 7.117 1 94.44 84 VAL A N 1
ATOM 652 C CA . VAL A 1 84 ? 10.32 6.586 7.906 1 94.44 84 VAL A CA 1
ATOM 653 C C . VAL A 1 84 ? 11.305 7.711 8.227 1 94.44 84 VAL A C 1
ATOM 655 O O . VAL A 1 84 ? 10.961 8.891 8.125 1 94.44 84 VAL A O 1
ATOM 658 N N . PHE A 1 85 ? 12.492 7.34 8.594 1 93.25 85 PHE A N 1
ATOM 659 C CA . PHE A 1 85 ? 13.508 8.328 8.93 1 93.25 85 PHE A CA 1
ATOM 660 C C . PHE A 1 85 ? 13.852 9.188 7.719 1 93.25 85 PHE A C 1
ATOM 662 O O . PHE A 1 85 ? 13.859 10.414 7.805 1 93.25 85 PHE A O 1
ATOM 669 N N . LEU A 1 86 ? 14.164 8.578 6.613 1 90.12 86 LEU A N 1
ATOM 670 C CA . LEU A 1 86 ? 14.5 9.312 5.398 1 90.12 86 LEU A CA 1
ATOM 671 C C . LEU A 1 86 ? 13.312 10.125 4.902 1 90.12 86 LEU A C 1
ATOM 673 O O . LEU A 1 86 ? 13.484 11.227 4.379 1 90.12 86 LEU A O 1
ATOM 677 N N . GLY A 1 87 ? 12.141 9.531 5.031 1 92.5 87 GLY A N 1
ATOM 678 C CA . GLY A 1 87 ? 10.945 10.266 4.66 1 92.5 87 GLY A CA 1
ATOM 679 C C . GLY A 1 87 ? 10.742 11.523 5.48 1 92.5 87 GLY A C 1
ATOM 680 O O . GLY A 1 87 ? 10.383 12.57 4.941 1 92.5 87 GLY A O 1
ATOM 681 N N . ALA A 1 88 ? 10.961 11.391 6.762 1 93.06 88 ALA A N 1
ATOM 682 C CA . ALA A 1 88 ? 10.789 12.531 7.664 1 93.06 88 ALA A CA 1
ATOM 683 C C . ALA A 1 88 ? 11.758 13.656 7.32 1 93.06 88 ALA A C 1
ATOM 685 O O . ALA A 1 88 ? 11.352 14.812 7.188 1 93.06 88 ALA A O 1
ATOM 686 N N . ILE A 1 89 ? 13 13.32 7.164 1 90.25 89 ILE A N 1
ATOM 687 C CA . ILE A 1 89 ? 14.016 14.328 6.863 1 90.25 89 ILE A CA 1
ATOM 688 C C . ILE A 1 89 ? 13.711 14.977 5.512 1 90.25 89 ILE A C 1
ATOM 690 O O . ILE A 1 89 ? 13.75 16.203 5.383 1 90.25 89 ILE A O 1
ATOM 694 N N . SER A 1 90 ? 13.406 14.141 4.566 1 88.69 90 SER A N 1
ATOM 695 C CA . SER A 1 90 ? 13.086 14.656 3.238 1 88.69 90 SER A CA 1
ATOM 696 C C . SER A 1 90 ? 11.844 15.539 3.27 1 88.69 90 SER A C 1
ATOM 698 O O . SER A 1 90 ? 11.805 16.594 2.623 1 88.69 90 SER A O 1
ATOM 700 N N . GLY A 1 91 ? 10.852 15.07 4 1 89.44 91 GLY A N 1
ATOM 701 C CA . GLY A 1 91 ? 9.633 15.852 4.113 1 89.44 91 GLY A CA 1
ATOM 702 C C . GLY A 1 91 ? 9.859 17.219 4.727 1 89.44 91 GLY A C 1
ATOM 703 O O . GLY A 1 91 ? 9.297 18.219 4.262 1 89.44 91 GLY A O 1
ATOM 704 N N . ILE A 1 92 ? 10.703 17.297 5.719 1 90.5 92 ILE A N 1
ATOM 705 C CA . ILE A 1 92 ? 11.016 18.562 6.391 1 90.5 92 ILE A CA 1
ATOM 706 C C . ILE A 1 92 ? 11.766 19.484 5.434 1 90.5 92 ILE A C 1
ATOM 708 O O . ILE A 1 92 ? 11.391 20.641 5.262 1 90.5 92 ILE A O 1
ATOM 712 N N . VAL A 1 93 ? 12.742 18.938 4.762 1 88.38 93 VAL A N 1
ATOM 713 C CA . VAL A 1 93 ? 13.594 19.734 3.887 1 88.38 93 VAL A CA 1
ATOM 714 C C . VAL A 1 93 ? 12.789 20.234 2.686 1 88.38 93 VAL A C 1
ATOM 716 O O . VAL A 1 93 ? 12.836 21.406 2.338 1 88.38 93 VAL A O 1
ATOM 719 N N . ILE A 1 94 ? 12.031 19.406 2.148 1 87.5 94 ILE A N 1
ATOM 720 C CA . ILE A 1 94 ? 11.266 19.75 0.955 1 87.5 94 ILE A CA 1
ATOM 721 C C . ILE A 1 94 ? 10.195 20.781 1.308 1 87.5 94 ILE A C 1
ATOM 723 O O . ILE A 1 94 ? 10 21.766 0.578 1 87.5 94 ILE A O 1
ATOM 727 N N . SER A 1 95 ? 9.555 20.578 2.387 1 85.19 95 SER A N 1
ATOM 728 C CA . SER A 1 95 ? 8.477 21.484 2.795 1 85.19 95 SER A CA 1
ATOM 729 C C . SER A 1 95 ? 9.023 22.844 3.201 1 85.19 95 SER A C 1
ATOM 731 O O . SER A 1 95 ? 8.414 23.875 2.914 1 85.19 95 SER A O 1
ATOM 733 N N . ARG A 1 96 ? 10.109 22.891 3.838 1 87.56 96 ARG A N 1
ATOM 734 C CA . ARG A 1 96 ? 10.656 24.156 4.352 1 87.56 96 ARG A CA 1
ATOM 735 C C . ARG A 1 96 ? 11.398 24.906 3.26 1 87.56 96 ARG A C 1
ATOM 737 O O . ARG A 1 96 ? 11.391 26.141 3.236 1 87.56 96 ARG A O 1
ATOM 744 N N . ARG A 1 97 ? 12.133 24.297 2.461 1 85.38 97 ARG A N 1
ATOM 745 C CA . ARG A 1 97 ? 12.828 24.984 1.38 1 85.38 97 ARG A CA 1
ATOM 746 C C . ARG A 1 97 ? 11.844 25.594 0.384 1 85.38 97 ARG A C 1
ATOM 748 O O . ARG A 1 97 ? 11.953 26.766 0.022 1 85.38 97 ARG A O 1
ATOM 755 N N . ASN A 1 98 ? 10.922 24.938 0.032 1 79.62 98 ASN A N 1
ATOM 756 C CA . ASN A 1 98 ? 9.828 25.406 -0.808 1 79.62 98 ASN A CA 1
ATOM 757 C C . ASN A 1 98 ? 10.344 26.109 -2.059 1 79.62 98 ASN A C 1
ATOM 759 O O . ASN A 1 98 ? 9.828 27.172 -2.43 1 79.62 98 ASN A O 1
ATOM 763 N N . ASP A 1 99 ? 11.43 25.688 -2.627 1 85.38 99 ASP A N 1
ATOM 764 C CA . ASP A 1 99 ? 11.977 26.25 -3.857 1 85.38 99 ASP A CA 1
ATOM 765 C C . ASP A 1 99 ? 11.766 25.312 -5.035 1 85.38 99 ASP A C 1
ATOM 767 O O . ASP A 1 99 ? 11.133 24.266 -4.891 1 85.38 99 ASP A O 1
ATOM 771 N N . LYS A 1 100 ? 12.18 25.766 -6.176 1 84.81 100 LYS A N 1
ATOM 772 C CA . LYS A 1 100 ? 11.953 25.016 -7.406 1 84.81 100 LYS A CA 1
ATOM 773 C C . LYS A 1 100 ? 12.609 23.641 -7.344 1 84.81 100 LYS A C 1
ATOM 775 O O . LYS A 1 100 ? 12.039 22.641 -7.805 1 84.81 100 LYS A O 1
ATOM 780 N N . MET A 1 101 ? 13.727 23.641 -6.785 1 82.5 101 MET A N 1
ATOM 781 C CA . MET A 1 101 ? 14.445 22.375 -6.68 1 82.5 101 MET A CA 1
ATOM 782 C C . MET A 1 101 ? 13.703 21.406 -5.758 1 82.5 101 MET A C 1
ATOM 784 O O . MET A 1 101 ? 13.562 20.219 -6.078 1 82.5 101 MET A O 1
ATOM 788 N N . SER A 1 102 ? 13.266 21.938 -4.648 1 84.44 102 SER A N 1
ATOM 789 C CA . SER A 1 102 ? 12.539 21.094 -3.713 1 84.44 102 SER A CA 1
ATOM 790 C C . SER A 1 102 ? 11.227 20.594 -4.316 1 84.44 102 SER A C 1
ATOM 792 O O . SER A 1 102 ? 10.82 19.453 -4.082 1 84.44 102 SER A O 1
ATOM 794 N N . HIS A 1 103 ? 10.688 21.375 -5.145 1 82.19 103 HIS A N 1
ATOM 795 C CA . HIS A 1 103 ? 9.469 20.953 -5.824 1 82.19 103 HIS A CA 1
ATOM 796 C C . HIS A 1 103 ? 9.758 19.859 -6.844 1 82.19 103 HIS A C 1
ATOM 798 O O . HIS A 1 103 ? 8.992 18.906 -6.961 1 82.19 103 HIS A O 1
ATOM 804 N N . GLY A 1 104 ? 10.805 20.062 -7.52 1 81.56 104 GLY A N 1
ATOM 805 C CA . GLY A 1 104 ? 11.211 19.031 -8.461 1 81.56 104 GLY A CA 1
ATOM 806 C C . GLY A 1 104 ? 11.469 17.688 -7.801 1 81.56 104 GLY A C 1
ATOM 807 O O . GLY A 1 104 ? 11.047 16.656 -8.312 1 81.56 104 GLY A O 1
ATOM 808 N N . ILE A 1 105 ? 12.094 17.766 -6.68 1 81.56 105 ILE A N 1
ATOM 809 C CA . ILE A 1 105 ? 12.398 16.531 -5.938 1 81.56 105 ILE A CA 1
ATOM 810 C C . ILE A 1 105 ? 11.102 15.898 -5.441 1 81.56 105 ILE A C 1
ATOM 812 O O . ILE A 1 105 ? 10.938 14.68 -5.496 1 81.56 105 ILE A O 1
ATOM 816 N N . TYR A 1 106 ? 10.242 16.688 -4.988 1 82.62 106 TYR A N 1
ATOM 817 C CA . TYR A 1 106 ? 8.945 16.188 -4.539 1 82.62 106 TYR A CA 1
ATOM 818 C C . TYR A 1 106 ? 8.219 15.477 -5.668 1 82.62 106 TYR A C 1
ATOM 820 O O . TYR A 1 106 ? 7.707 14.367 -5.48 1 82.62 106 TYR A O 1
ATOM 828 N N . TYR A 1 107 ? 8.273 16.062 -6.793 1 77.81 107 TYR A N 1
ATOM 829 C CA . TYR A 1 107 ? 7.59 15.469 -7.941 1 77.81 107 TYR A CA 1
ATOM 830 C C . TYR A 1 107 ? 8.25 14.156 -8.352 1 77.81 107 TYR A C 1
ATOM 832 O O . TYR A 1 107 ? 7.566 13.227 -8.797 1 77.81 107 TYR A O 1
ATOM 840 N N . TYR A 1 108 ? 9.438 14.156 -8.172 1 77.88 108 TYR A N 1
ATOM 841 C CA . TYR A 1 108 ? 10.164 12.922 -8.453 1 77.88 108 TYR A CA 1
ATOM 842 C C . TYR A 1 108 ? 9.664 11.789 -7.559 1 77.88 108 TYR A C 1
ATOM 844 O O . TYR A 1 108 ? 9.43 10.672 -8.031 1 77.88 108 TYR A O 1
ATOM 852 N N . PHE A 1 109 ? 9.508 12.039 -6.348 1 79.62 109 PHE A N 1
ATOM 853 C CA . PHE A 1 109 ? 9.047 11.016 -5.422 1 79.62 109 PHE A CA 1
ATOM 854 C C . PHE A 1 109 ? 7.598 10.641 -5.719 1 79.62 109 PHE A C 1
ATOM 856 O O . PHE A 1 109 ? 7.238 9.461 -5.668 1 79.62 109 PHE A O 1
ATOM 863 N N . ILE A 1 110 ? 6.859 11.562 -6.051 1 76.31 110 ILE A N 1
ATOM 864 C CA . ILE A 1 110 ? 5.457 11.273 -6.352 1 76.31 110 ILE A CA 1
ATOM 865 C C . ILE A 1 110 ? 5.367 10.406 -7.605 1 76.31 110 ILE A C 1
ATOM 867 O O . ILE A 1 110 ? 4.516 9.516 -7.688 1 76.31 110 ILE A O 1
ATOM 871 N N . PHE A 1 111 ? 6.277 10.695 -8.508 1 75.69 111 PHE A N 1
ATOM 872 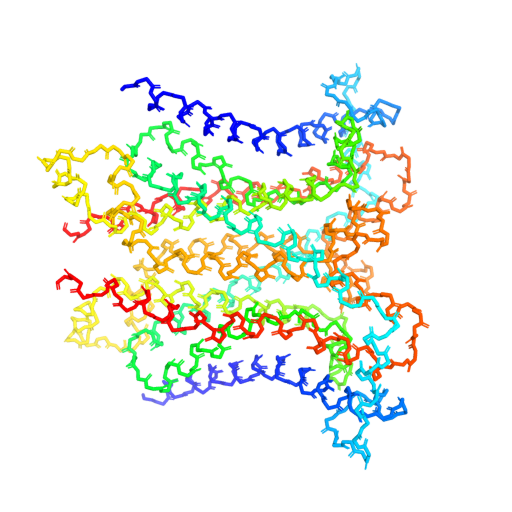C CA . PHE A 1 111 ? 6.352 9.859 -9.703 1 75.69 111 PHE A CA 1
ATOM 873 C C . PHE A 1 111 ? 6.66 8.414 -9.328 1 75.69 111 PHE A C 1
ATOM 875 O O . PHE A 1 111 ? 6.148 7.484 -9.953 1 75.69 111 PHE A O 1
ATOM 882 N N . GLY A 1 112 ? 7.438 8.242 -8.367 1 76.69 112 GLY A N 1
ATOM 883 C CA . GLY A 1 112 ? 7.785 6.918 -7.891 1 76.69 112 GLY A CA 1
ATOM 884 C C . GLY A 1 112 ? 6.59 6.133 -7.379 1 76.69 112 GLY A C 1
ATOM 885 O O . GLY A 1 112 ? 6.578 4.902 -7.434 1 76.69 112 GLY A O 1
ATOM 886 N N . LEU A 1 113 ? 5.598 6.793 -6.891 1 75.81 113 LEU A N 1
ATOM 887 C CA . LEU A 1 113 ? 4.391 6.129 -6.41 1 75.81 113 LEU A CA 1
ATOM 888 C C . LEU A 1 113 ? 3.641 5.461 -7.559 1 75.81 113 LEU A C 1
ATOM 890 O O . LEU A 1 113 ? 2.926 4.48 -7.352 1 75.81 113 LEU A O 1
ATOM 894 N N . THR A 1 114 ? 3.826 6.051 -8.797 1 69.75 114 THR A N 1
ATOM 895 C CA . THR A 1 114 ? 3.061 5.586 -9.945 1 69.75 114 THR A CA 1
ATOM 896 C C . THR A 1 114 ? 3.729 4.371 -10.586 1 69.75 114 THR A C 1
ATOM 898 O O . THR A 1 114 ? 3.104 3.648 -11.367 1 69.75 114 THR A O 1
ATOM 901 N N . LEU A 1 115 ? 4.918 4.176 -10.211 1 69.31 115 LEU A N 1
ATOM 902 C CA . LEU A 1 115 ? 5.656 3.104 -10.867 1 69.31 115 LEU A CA 1
ATOM 903 C C . LEU A 1 115 ? 5.266 1.744 -10.305 1 69.31 115 LEU A C 1
ATOM 905 O O . LEU A 1 115 ? 5.035 1.609 -9.102 1 69.31 115 LEU A O 1
ATOM 909 N N . THR A 1 116 ? 4.875 0.85 -11.164 1 65.31 116 THR A N 1
ATOM 910 C CA . THR A 1 116 ? 4.66 -0.545 -10.797 1 65.31 116 THR A CA 1
ATOM 911 C C . THR A 1 116 ? 5.988 -1.275 -10.641 1 65.31 116 THR A C 1
ATOM 913 O O . THR A 1 116 ? 7.008 -0.838 -11.18 1 65.31 116 THR A O 1
ATOM 916 N N . LEU A 1 117 ? 5.953 -2.189 -9.789 1 62.53 117 LEU A N 1
ATOM 917 C CA . LEU A 1 117 ? 7.164 -2.992 -9.641 1 62.53 117 LEU A CA 1
ATOM 918 C C . LEU A 1 117 ? 7.531 -3.666 -10.961 1 62.53 117 LEU A C 1
ATOM 920 O O . LEU A 1 117 ? 6.703 -4.348 -11.57 1 62.53 117 LEU A O 1
ATOM 924 N N . GLN A 1 118 ? 8.688 -3.256 -11.391 1 72.12 118 GLN A N 1
ATOM 925 C CA . GLN A 1 118 ? 9.258 -3.857 -12.594 1 72.12 118 GLN A CA 1
ATOM 926 C C . GLN A 1 118 ? 10.086 -5.094 -12.25 1 72.12 118 GLN A C 1
ATOM 928 O O . GLN A 1 118 ? 11.32 -5.047 -12.258 1 72.12 118 GLN A O 1
ATOM 933 N N . THR A 1 119 ? 9.422 -6.184 -12.133 1 74.25 119 THR A N 1
ATOM 934 C CA . THR A 1 119 ? 10 -7.379 -11.531 1 74.25 119 THR A CA 1
ATOM 935 C C . THR A 1 119 ? 11.211 -7.855 -12.328 1 74.25 119 THR A C 1
ATOM 937 O O . THR A 1 119 ? 12.289 -8.062 -11.773 1 74.25 119 THR A O 1
ATOM 940 N N . ALA A 1 120 ? 11.062 -7.926 -13.641 1 74.06 120 ALA A N 1
ATOM 941 C CA . ALA A 1 120 ? 12.133 -8.5 -14.453 1 74.06 120 ALA A CA 1
ATOM 942 C C . ALA A 1 120 ? 13.359 -7.59 -14.477 1 74.06 120 ALA A C 1
ATOM 944 O O . ALA A 1 120 ? 14.484 -8.047 -14.266 1 74.06 120 ALA A O 1
ATOM 945 N N . SER A 1 121 ? 13.117 -6.328 -14.688 1 78.19 121 SER A N 1
ATOM 946 C CA . SER A 1 121 ? 14.234 -5.398 -14.789 1 78.19 121 SER A CA 1
ATOM 947 C C . SER A 1 121 ? 14.977 -5.277 -13.461 1 78.19 121 SER A C 1
ATOM 949 O O . SER A 1 121 ? 16.203 -5.172 -13.438 1 78.19 121 SER A O 1
ATOM 951 N N . ILE A 1 122 ? 14.25 -5.398 -12.398 1 83.06 122 ILE A N 1
ATOM 952 C CA . ILE A 1 122 ? 14.867 -5.324 -11.086 1 83.06 122 ILE A CA 1
ATOM 953 C C . ILE A 1 122 ? 15.68 -6.59 -10.828 1 83.06 122 ILE A C 1
ATOM 955 O O . ILE A 1 122 ? 16.781 -6.527 -10.266 1 83.06 122 ILE A O 1
ATOM 959 N N . PHE A 1 123 ? 15.141 -7.66 -11.242 1 82.81 123 PHE A N 1
ATOM 960 C CA . PHE A 1 123 ? 15.852 -8.93 -11.102 1 82.81 123 PHE A CA 1
ATOM 961 C C . PHE A 1 123 ? 17.203 -8.875 -11.797 1 82.81 123 PHE A C 1
ATOM 963 O O . PHE A 1 123 ? 18.234 -9.219 -11.203 1 82.81 123 PHE A O 1
ATOM 970 N N . PHE A 1 124 ? 17.172 -8.391 -12.961 1 81.12 124 PHE A N 1
ATOM 971 C CA . PHE A 1 124 ? 18.406 -8.359 -13.734 1 81.12 124 PHE A CA 1
ATOM 972 C C . PHE A 1 124 ? 19.375 -7.328 -13.172 1 81.12 124 PHE A C 1
ATOM 974 O O . PHE A 1 124 ? 20.594 -7.535 -13.188 1 81.12 124 PHE A O 1
ATOM 981 N N . LEU A 1 125 ? 18.828 -6.277 -12.719 1 82.88 125 LEU A N 1
ATOM 982 C CA . LEU A 1 125 ? 19.672 -5.293 -12.055 1 82.88 125 LEU A CA 1
ATOM 983 C C . LEU A 1 125 ? 20.344 -5.895 -10.836 1 82.88 125 LEU A C 1
ATOM 985 O O . LEU A 1 125 ? 21.547 -5.707 -10.625 1 82.88 125 LEU A O 1
ATOM 989 N N . LEU A 1 126 ? 19.625 -6.617 -10.062 1 86.75 126 LEU A N 1
ATOM 990 C CA . LEU A 1 126 ? 20.172 -7.23 -8.859 1 86.75 126 LEU A CA 1
ATOM 991 C C . LEU A 1 126 ? 21.203 -8.297 -9.219 1 86.75 126 LEU A C 1
ATOM 993 O O . LEU A 1 126 ? 22.188 -8.477 -8.5 1 86.75 126 LEU A O 1
ATOM 997 N N . GLN A 1 127 ? 20.922 -8.969 -10.305 1 86.5 127 GLN A N 1
ATOM 998 C CA . GLN A 1 127 ? 21.891 -9.953 -10.789 1 86.5 127 GLN A CA 1
ATOM 999 C C . GLN A 1 127 ? 23.188 -9.273 -11.211 1 86.5 127 GLN A C 1
ATOM 1001 O O . GLN A 1 127 ? 24.281 -9.758 -10.891 1 86.5 127 GLN A O 1
ATOM 1006 N N . ALA A 1 128 ? 23.031 -8.203 -11.898 1 83.88 128 ALA A N 1
ATOM 1007 C CA . ALA A 1 128 ? 24.203 -7.457 -12.359 1 83.88 128 ALA A CA 1
ATOM 1008 C C . ALA A 1 128 ? 25.016 -6.941 -11.188 1 83.88 128 ALA A C 1
ATOM 1010 O O . ALA A 1 128 ? 26.25 -6.895 -11.25 1 83.88 128 ALA A O 1
ATOM 1011 N N . LEU A 1 129 ? 24.375 -6.645 -10.109 1 87.12 129 LEU A N 1
ATOM 1012 C CA . LEU A 1 129 ? 25.047 -6.129 -8.914 1 87.12 129 LEU A CA 1
ATOM 1013 C C . LEU A 1 129 ? 25.469 -7.266 -7.996 1 87.12 129 LEU A C 1
ATOM 1015 O O . LEU A 1 129 ? 26.141 -7.035 -6.984 1 87.12 129 LEU A O 1
ATOM 1019 N N . HIS A 1 130 ? 25.078 -8.461 -8.32 1 92.25 130 HIS A N 1
ATOM 1020 C CA . HIS A 1 130 ? 25.422 -9.672 -7.582 1 92.25 130 HIS A CA 1
ATOM 1021 C C . HIS A 1 130 ? 24.891 -9.617 -6.156 1 92.25 130 HIS A C 1
ATOM 1023 O O . HIS A 1 130 ? 25.578 -10 -5.211 1 92.25 130 HIS A O 1
ATOM 1029 N N . ILE A 1 131 ? 23.734 -9.062 -6.051 1 91.81 131 ILE A N 1
ATOM 1030 C CA . ILE A 1 131 ? 23.156 -8.992 -4.711 1 91.81 131 ILE A CA 1
ATOM 1031 C C . ILE A 1 131 ? 21.781 -9.664 -4.707 1 91.81 131 ILE A C 1
ATOM 1033 O O . ILE A 1 131 ? 21.047 -9.562 -3.727 1 91.81 131 ILE A O 1
ATOM 1037 N N . TYR A 1 132 ? 21.484 -10.32 -5.742 1 90.81 132 TYR A N 1
ATOM 1038 C CA . TYR A 1 132 ? 20.25 -11.086 -5.781 1 90.81 132 TYR A CA 1
ATOM 1039 C C . TYR A 1 132 ? 20.219 -12.156 -4.695 1 90.81 132 TYR A C 1
ATOM 1041 O O . TYR A 1 132 ? 21.266 -12.75 -4.383 1 90.81 132 TYR A O 1
ATOM 1049 N N . GLY A 1 133 ? 19.047 -12.328 -4.086 1 93.88 133 GLY A N 1
ATOM 1050 C CA . GLY A 1 133 ? 18.875 -13.391 -3.105 1 93.88 133 GLY A CA 1
ATOM 1051 C C . GLY A 1 133 ? 19.297 -12.977 -1.706 1 93.88 133 GLY A C 1
ATOM 1052 O O . GLY A 1 133 ? 19.391 -13.82 -0.811 1 93.88 133 GLY A O 1
ATOM 1053 N N . THR A 1 134 ? 19.531 -11.703 -1.549 1 94.69 134 THR A N 1
ATOM 1054 C CA . THR A 1 134 ? 19.984 -11.234 -0.238 1 94.69 134 THR A CA 1
ATOM 1055 C C . THR A 1 134 ? 18.875 -10.422 0.443 1 94.69 134 THR A C 1
ATOM 1057 O O . THR A 1 134 ? 18.031 -9.828 -0.227 1 94.69 134 THR A O 1
ATOM 1060 N N . PHE A 1 135 ? 18.969 -10.453 1.786 1 96 135 PHE A N 1
ATOM 1061 C CA . PHE A 1 135 ? 18.062 -9.578 2.525 1 96 135 PHE A CA 1
ATOM 1062 C C . PHE A 1 135 ? 18.297 -8.117 2.154 1 96 135 PHE A C 1
ATOM 1064 O O . PHE A 1 135 ? 17.344 -7.332 2.084 1 96 135 PHE A O 1
ATOM 1071 N N . PHE A 1 136 ? 19.5 -7.832 1.856 1 94.19 136 PHE A N 1
ATOM 1072 C CA . PHE A 1 136 ? 19.859 -6.461 1.534 1 94.19 136 PHE A CA 1
ATOM 1073 C C . PHE A 1 136 ? 19.141 -5.984 0.282 1 94.19 136 PHE A C 1
ATOM 1075 O O . PHE A 1 136 ? 18.609 -4.867 0.247 1 94.19 136 PHE A O 1
ATOM 1082 N N . SER A 1 137 ? 19.109 -6.773 -0.741 1 92.31 137 SER A N 1
ATOM 1083 C CA . SER A 1 137 ? 18.453 -6.398 -1.983 1 92.31 137 SER A CA 1
ATOM 1084 C C . SER A 1 137 ? 16.953 -6.172 -1.762 1 92.31 137 SER A C 1
ATOM 1086 O O . SER A 1 137 ? 16.391 -5.195 -2.26 1 92.31 137 SER A O 1
ATOM 1088 N N . VAL A 1 138 ? 16.359 -7.07 -0.969 1 94.25 138 VAL A N 1
ATOM 1089 C CA . VAL A 1 138 ? 14.93 -6.98 -0.705 1 94.25 138 VAL A CA 1
ATOM 1090 C C . VAL A 1 138 ? 14.641 -5.742 0.14 1 94.25 138 VAL A C 1
ATOM 1092 O O . VAL A 1 138 ? 13.672 -5.023 -0.118 1 94.25 138 VAL A O 1
ATOM 1095 N N . ILE A 1 139 ? 15.484 -5.469 1.097 1 95.12 139 ILE A N 1
ATOM 1096 C CA . ILE A 1 139 ? 15.344 -4.293 1.945 1 95.12 139 ILE A CA 1
ATOM 1097 C C . ILE A 1 139 ? 15.438 -3.029 1.093 1 95.12 139 ILE A C 1
ATOM 1099 O O . ILE A 1 139 ? 14.609 -2.123 1.228 1 95.12 139 ILE A O 1
ATOM 1103 N N . CYS A 1 140 ? 16.328 -3.004 0.179 1 90.56 140 CYS A N 1
ATOM 1104 C CA . CYS A 1 140 ? 16.5 -1.849 -0.694 1 90.56 140 CYS A CA 1
ATOM 1105 C C . CYS A 1 140 ? 15.273 -1.643 -1.578 1 90.56 140 CYS A C 1
ATOM 1107 O O . CYS A 1 140 ? 14.844 -0.509 -1.792 1 90.56 140 CYS A O 1
ATOM 1109 N N . ILE A 1 141 ? 14.758 -2.717 -2.039 1 89.81 141 ILE A N 1
ATOM 1110 C CA . ILE A 1 141 ? 13.586 -2.643 -2.9 1 89.81 141 ILE A CA 1
ATOM 1111 C C . ILE A 1 141 ? 12.406 -2.076 -2.115 1 89.81 141 ILE A C 1
ATOM 1113 O O . ILE A 1 141 ? 11.734 -1.145 -2.572 1 89.81 141 ILE A O 1
ATOM 1117 N N . PHE A 1 142 ? 12.234 -2.59 -0.939 1 93 142 PHE A N 1
ATOM 1118 C CA . PHE A 1 142 ? 11.125 -2.123 -0.118 1 93 142 PHE A CA 1
ATOM 1119 C C . PHE A 1 142 ? 11.289 -0.648 0.23 1 93 142 PHE A C 1
ATOM 1121 O O . PHE A 1 142 ? 10.328 0.122 0.167 1 93 142 PHE A O 1
ATOM 1128 N N . ILE A 1 143 ? 12.461 -0.292 0.57 1 91.69 143 ILE A N 1
ATOM 1129 C CA . ILE A 1 143 ? 12.703 1.102 0.927 1 91.69 143 ILE A CA 1
ATOM 1130 C C . ILE A 1 143 ? 12.398 2.002 -0.267 1 91.69 143 ILE A C 1
ATOM 1132 O O . ILE A 1 143 ? 11.742 3.035 -0.121 1 91.69 143 ILE A O 1
ATOM 1136 N N . SER A 1 144 ? 12.852 1.587 -1.379 1 87.12 144 SER A N 1
ATOM 1137 C CA . SER A 1 144 ? 12.648 2.371 -2.592 1 87.12 144 SER A CA 1
ATOM 1138 C C . SER A 1 144 ? 11.164 2.541 -2.893 1 87.12 144 SER A C 1
ATOM 1140 O O . SER A 1 144 ? 10.734 3.59 -3.383 1 87.12 144 SER A O 1
ATOM 1142 N N . LEU A 1 145 ? 10.43 1.532 -2.574 1 86.38 145 LEU A N 1
ATOM 1143 C CA . LEU A 1 145 ? 9 1.561 -2.873 1 86.38 145 LEU A CA 1
ATOM 1144 C C . LEU A 1 145 ? 8.242 2.373 -1.829 1 86.38 145 LEU A C 1
ATOM 1146 O O . LEU A 1 145 ? 7.184 2.932 -2.121 1 86.38 145 LEU A O 1
ATOM 1150 N N . ARG A 1 146 ? 8.758 2.459 -0.672 1 89.56 146 ARG A N 1
ATOM 1151 C CA . ARG A 1 146 ? 8.039 3.086 0.435 1 89.56 146 ARG A CA 1
ATOM 1152 C C . ARG A 1 146 ? 8.383 4.566 0.543 1 89.56 146 ARG A C 1
ATOM 1154 O O . ARG A 1 146 ? 7.574 5.363 1.018 1 89.56 146 ARG A O 1
ATOM 1161 N N . ILE A 1 147 ? 9.484 5.004 0.094 1 89.06 147 ILE A N 1
ATOM 1162 C CA . ILE A 1 147 ? 10 6.355 0.299 1 89.06 147 ILE A CA 1
ATOM 1163 C C . ILE A 1 147 ? 9.055 7.371 -0.34 1 89.06 147 ILE A C 1
ATOM 1165 O O . ILE A 1 147 ? 8.734 8.398 0.266 1 89.06 147 ILE A O 1
ATOM 1169 N N . PRO A 1 148 ? 8.609 7.117 -1.586 1 84.44 148 PRO A N 1
ATOM 1170 C CA . PRO A 1 148 ? 7.699 8.109 -2.16 1 84.44 148 PRO A CA 1
ATOM 1171 C C . PRO A 1 148 ? 6.473 8.359 -1.282 1 84.44 148 PRO A C 1
ATOM 1173 O O . PRO A 1 148 ? 6.059 9.508 -1.109 1 84.44 148 PRO A O 1
ATOM 1176 N N . PHE A 1 149 ? 6.004 7.34 -0.711 1 85.5 149 PHE A N 1
ATOM 1177 C CA . PHE A 1 149 ? 4.836 7.449 0.155 1 85.5 149 PHE A CA 1
ATOM 1178 C C . PHE A 1 149 ? 5.18 8.219 1.427 1 85.5 149 PHE A C 1
ATOM 1180 O O . PHE A 1 149 ? 4.438 9.117 1.832 1 85.5 149 PHE A O 1
ATOM 1187 N N . THR A 1 150 ? 6.203 7.867 2.053 1 90.62 150 THR A N 1
ATOM 1188 C CA . THR A 1 150 ? 6.57 8.516 3.307 1 90.62 150 THR A CA 1
ATOM 1189 C C . THR A 1 150 ? 6.934 9.977 3.072 1 90.62 150 THR A C 1
ATOM 1191 O O . THR A 1 150 ? 6.566 10.852 3.865 1 90.62 150 THR A O 1
ATOM 1194 N N . VAL A 1 151 ? 7.633 10.242 2.004 1 87.62 151 VAL A N 1
ATOM 1195 C CA . VAL A 1 151 ? 7.992 11.617 1.688 1 87.62 151 VAL A CA 1
ATOM 1196 C C . VAL A 1 151 ? 6.723 12.445 1.479 1 87.62 151 VAL A C 1
ATOM 1198 O O . VAL A 1 151 ? 6.609 13.555 2.006 1 87.62 151 VAL A O 1
ATOM 1201 N N . MET A 1 152 ? 5.859 11.898 0.774 1 82.31 152 MET A N 1
ATOM 1202 C CA . MET A 1 152 ? 4.621 12.609 0.483 1 82.31 152 MET A CA 1
ATOM 1203 C C . MET A 1 152 ? 3.854 12.914 1.766 1 82.31 152 MET A C 1
ATOM 1205 O O . MET A 1 152 ? 3.381 14.031 1.962 1 82.31 152 MET A O 1
ATOM 1209 N N . THR A 1 153 ? 3.688 11.961 2.6 1 83.19 153 THR A N 1
ATOM 1210 C CA . THR A 1 153 ? 2.889 12.141 3.807 1 83.19 153 THR A CA 1
ATOM 1211 C C . THR A 1 153 ? 3.578 13.102 4.773 1 83.19 153 THR A C 1
ATOM 1213 O O . THR A 1 153 ? 2.926 13.945 5.391 1 83.19 153 THR A O 1
ATOM 1216 N N . PHE A 1 154 ? 4.867 13.016 4.895 1 87.19 154 PHE A N 1
ATOM 1217 C CA . PHE A 1 154 ? 5.586 13.922 5.781 1 87.19 154 PHE A CA 1
ATOM 1218 C C . PHE A 1 154 ? 5.547 15.352 5.254 1 87.19 154 PHE A C 1
ATOM 1220 O O . PHE A 1 154 ? 5.383 16.297 6.023 1 87.19 154 PHE A O 1
ATOM 1227 N N . CYS A 1 155 ? 5.758 15.477 3.969 1 84.69 155 CYS A N 1
ATOM 1228 C CA . CYS A 1 155 ? 5.66 16.812 3.389 1 84.69 155 CYS A CA 1
ATOM 1229 C C . CYS A 1 155 ? 4.309 17.453 3.705 1 84.69 155 CYS A C 1
ATOM 1231 O O . CYS A 1 155 ? 4.246 18.609 4.102 1 84.69 155 CYS A O 1
ATOM 1233 N N . SER A 1 156 ? 3.348 16.625 3.508 1 74.75 156 SER A N 1
ATOM 1234 C CA . SER A 1 156 ? 1.992 17.125 3.744 1 74.75 156 SER A CA 1
ATOM 1235 C C . SER A 1 156 ? 1.797 17.516 5.203 1 74.75 156 SER A C 1
ATOM 1237 O O . SER A 1 156 ? 1.145 18.531 5.492 1 74.75 156 SER A O 1
ATOM 1239 N N . PHE A 1 157 ? 2.318 16.812 6.109 1 76.75 157 PHE A N 1
ATOM 1240 C CA . PHE A 1 157 ? 2.156 17.078 7.535 1 76.75 157 PHE A CA 1
ATOM 1241 C C . PHE A 1 157 ? 2.998 18.281 7.961 1 76.75 157 PHE A C 1
ATOM 1243 O O . PHE A 1 157 ? 2.537 19.125 8.727 1 76.75 157 PHE A O 1
ATOM 1250 N N . VAL A 1 158 ? 4.207 18.406 7.508 1 83.94 158 VAL A N 1
ATOM 1251 C CA . VAL A 1 158 ? 5.133 19.469 7.891 1 83.94 158 VAL A CA 1
ATOM 1252 C C . VAL A 1 158 ? 4.578 20.812 7.441 1 83.94 158 VAL A C 1
ATOM 1254 O O . VAL A 1 158 ? 4.762 21.828 8.125 1 83.94 158 VAL A O 1
ATOM 1257 N N . LYS A 1 159 ? 4.012 20.766 6.457 1 77.12 159 LYS A N 1
ATOM 1258 C CA . LYS A 1 159 ? 3.426 22 5.945 1 77.12 159 LYS A CA 1
ATOM 1259 C C . LYS A 1 159 ? 2.406 22.578 6.926 1 77.12 159 LYS A C 1
ATOM 1261 O O . LYS A 1 159 ? 2.18 23.781 6.953 1 77.12 159 LYS A O 1
ATOM 1266 N N . GLY A 1 160 ? 1.832 21.688 7.641 1 72.44 160 GLY A N 1
ATOM 1267 C CA . GLY A 1 160 ? 0.883 22.141 8.648 1 72.44 160 GLY A CA 1
ATOM 1268 C C . GLY A 1 160 ? 1.551 22.672 9.906 1 72.44 160 GLY A C 1
ATOM 1269 O O . GLY A 1 160 ? 0.895 23.266 10.758 1 72.44 160 GLY A O 1
ATOM 1270 N N . VAL A 1 161 ? 2.812 22.516 10.023 1 79.88 161 VAL A N 1
ATOM 1271 C CA . VAL A 1 161 ? 3.576 23 11.172 1 79.88 161 VAL A CA 1
ATOM 1272 C C . VAL A 1 161 ? 4.047 24.438 10.906 1 79.88 161 VAL A C 1
ATOM 1274 O O . VAL A 1 161 ? 4.754 24.688 9.93 1 79.88 161 VAL A O 1
ATOM 1277 N N . PRO A 1 162 ? 3.641 25.359 11.742 1 85.06 162 PRO A N 1
ATOM 1278 C CA . PRO A 1 162 ? 4.008 26.766 11.531 1 85.06 162 PRO A CA 1
ATOM 1279 C C . PRO A 1 162 ? 5.52 26.969 11.422 1 85.06 162 PRO A C 1
ATOM 1281 O O . PRO A 1 162 ? 6.281 26.375 12.18 1 85.06 162 PRO A O 1
ATOM 1284 N N . ARG A 1 163 ? 5.891 27.844 10.562 1 88.94 163 ARG A N 1
ATOM 1285 C CA . ARG A 1 163 ? 7.301 28.125 10.32 1 88.94 163 ARG A CA 1
ATOM 1286 C C . ARG A 1 163 ? 7.922 28.891 11.484 1 88.94 163 ARG A C 1
ATOM 1288 O O . ARG A 1 163 ? 9.141 28.906 11.641 1 88.94 163 ARG A O 1
ATOM 1295 N N . GLU A 1 164 ? 7.039 29.5 12.227 1 91.94 164 GLU A N 1
ATOM 1296 C CA . GLU A 1 164 ? 7.492 30.25 13.391 1 91.94 164 GLU A CA 1
ATOM 1297 C C . GLU A 1 164 ? 8.281 29.359 14.344 1 91.94 164 GLU A C 1
ATOM 1299 O O . GLU A 1 164 ? 9.18 29.844 15.047 1 91.94 164 GLU A O 1
ATOM 1304 N N . ILE A 1 165 ? 7.957 28.172 14.289 1 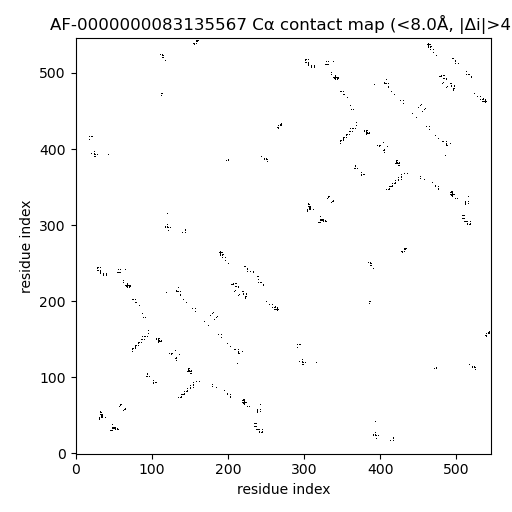90.31 165 ILE A N 1
ATOM 1305 C CA . ILE A 1 165 ? 8.656 27.219 15.141 1 90.31 165 ILE A CA 1
ATOM 1306 C C . ILE A 1 165 ? 10.109 27.094 14.695 1 90.31 165 ILE A C 1
ATOM 1308 O O . ILE A 1 165 ? 11.023 27.047 15.531 1 90.31 165 ILE A O 1
ATOM 1312 N N . ASP A 1 166 ? 10.297 27.078 13.406 1 91.81 166 ASP A N 1
ATOM 1313 C CA . ASP A 1 166 ? 11.648 27.031 12.867 1 91.81 166 ASP A CA 1
ATOM 1314 C C . ASP A 1 166 ? 12.438 28.281 13.234 1 91.81 166 ASP A C 1
ATOM 1316 O O . ASP A 1 166 ? 13.602 28.188 13.633 1 91.81 166 ASP A O 1
ATOM 1320 N N . GLU A 1 167 ? 11.82 29.391 13.055 1 92.56 167 GLU A N 1
ATOM 1321 C CA . GLU A 1 167 ? 12.461 30.672 13.328 1 92.56 167 GLU A CA 1
ATOM 1322 C C . GLU A 1 167 ? 12.867 30.781 14.797 1 92.56 167 GLU A C 1
ATOM 1324 O O . GLU A 1 167 ? 13.961 31.266 15.109 1 92.56 167 GLU A O 1
ATOM 1329 N N . ALA A 1 168 ? 11.992 30.375 15.641 1 94.56 168 ALA A N 1
ATOM 1330 C CA . ALA A 1 168 ? 12.281 30.406 17.078 1 94.56 168 ALA A CA 1
ATOM 1331 C C . ALA A 1 168 ? 13.461 29.5 17.406 1 94.56 168 ALA A C 1
ATOM 1333 O O . ALA A 1 168 ? 14.32 29.859 18.219 1 94.56 168 ALA A O 1
ATOM 1334 N N . ALA A 1 169 ? 13.484 28.375 16.812 1 93.5 169 ALA A N 1
ATOM 1335 C CA . ALA A 1 169 ? 14.57 27.438 17.062 1 93.5 169 ALA A CA 1
ATOM 1336 C C . ALA A 1 169 ? 15.906 28 16.578 1 93.5 169 ALA A C 1
ATOM 1338 O O . ALA A 1 169 ? 16.938 27.828 17.25 1 93.5 169 ALA A O 1
ATOM 1339 N N . ILE A 1 170 ? 15.852 28.641 15.461 1 91.44 170 ILE A N 1
ATOM 1340 C CA . ILE A 1 170 ? 17.047 29.25 14.898 1 91.44 170 ILE A CA 1
ATOM 1341 C C . ILE A 1 170 ? 17.516 30.391 15.805 1 91.44 170 ILE A C 1
ATOM 1343 O O . ILE A 1 170 ? 18.719 30.547 16.047 1 91.44 170 ILE A O 1
ATOM 1347 N N . MET A 1 171 ? 16.625 31.109 16.266 1 95.06 171 MET A N 1
ATOM 1348 C CA . MET A 1 171 ? 16.953 32.188 17.188 1 95.06 171 MET A CA 1
ATOM 1349 C C . MET A 1 171 ? 17.578 31.656 18.469 1 95.06 171 MET A C 1
ATOM 1351 O O . MET A 1 171 ? 18.453 32.312 19.047 1 95.06 171 MET A O 1
ATOM 1355 N N . ASP A 1 172 ? 17.188 30.484 18.891 1 94.19 172 ASP A N 1
ATOM 1356 C CA . ASP A 1 172 ? 17.719 29.844 20.094 1 94.19 172 ASP A CA 1
ATOM 1357 C C . ASP A 1 172 ? 19.078 29.203 19.797 1 94.19 172 ASP A C 1
ATOM 1359 O O . ASP A 1 172 ? 19.703 28.609 20.688 1 94.19 172 ASP A O 1
ATOM 1363 N N . GLY A 1 173 ? 19.469 29.25 18.562 1 92.5 173 GLY A N 1
ATOM 1364 C CA . GLY A 1 173 ? 20.812 28.781 18.219 1 92.5 173 GLY A CA 1
ATOM 1365 C C . GLY A 1 173 ? 20.828 27.344 17.75 1 92.5 173 GLY A C 1
ATOM 1366 O O . GLY A 1 173 ? 21.891 26.734 17.656 1 92.5 173 GLY A O 1
ATOM 1367 N N . CYS A 1 174 ? 19.688 26.828 17.516 1 92.5 174 CYS A N 1
ATOM 1368 C CA . CYS A 1 174 ? 19.641 25.438 17.062 1 92.5 174 CYS A CA 1
ATOM 1369 C C . CYS A 1 174 ? 20.188 25.297 15.656 1 92.5 174 CYS A C 1
ATOM 1371 O O . CYS A 1 174 ? 19.938 26.156 14.805 1 92.5 174 CYS A O 1
ATOM 1373 N N . ASN A 1 175 ? 21.016 24.234 15.508 1 90.62 175 ASN A N 1
ATOM 1374 C CA . ASN A 1 175 ? 21.391 23.906 14.141 1 90.62 175 ASN A CA 1
ATOM 1375 C C . ASN A 1 175 ? 20.344 23.047 13.461 1 90.62 175 ASN A C 1
ATOM 1377 O O . ASN A 1 175 ? 19.297 22.75 14.047 1 90.62 175 ASN A O 1
ATOM 1381 N N . PHE A 1 176 ? 20.578 22.703 12.242 1 85.94 176 PHE A N 1
ATOM 1382 C CA . PHE A 1 176 ? 19.594 22 11.43 1 85.94 176 PHE A CA 1
ATOM 1383 C C . PHE A 1 176 ? 19.234 20.656 12.062 1 85.94 176 PHE A C 1
ATOM 1385 O O . PHE A 1 176 ? 18.047 20.328 12.18 1 85.94 176 PHE A O 1
ATOM 1392 N N . TRP A 1 177 ? 20.156 19.969 12.5 1 88 177 TRP A N 1
ATOM 1393 C CA . TRP A 1 177 ? 19.922 18.625 13.031 1 88 177 TRP A CA 1
ATOM 1394 C C . TRP A 1 177 ? 19.25 18.703 14.398 1 88 177 TRP A C 1
ATOM 1396 O O . TRP A 1 177 ? 18.391 17.875 14.719 1 88 177 TRP A O 1
ATOM 1406 N N . GLN A 1 178 ? 19.656 19.688 15.156 1 91 178 GLN A N 1
ATOM 1407 C CA . GLN A 1 178 ? 19.016 19.875 16.453 1 91 178 GLN A CA 1
ATOM 1408 C C . GLN A 1 178 ? 17.547 20.234 16.297 1 91 178 GLN A C 1
ATOM 1410 O O . GLN A 1 178 ? 16.688 19.672 16.984 1 91 178 GLN A O 1
ATOM 1415 N N . MET A 1 179 ? 17.375 21.109 15.352 1 92.06 179 MET A N 1
ATOM 1416 C CA . MET A 1 179 ? 15.992 21.531 15.086 1 92.06 179 MET A CA 1
ATOM 1417 C C . MET A 1 179 ? 15.164 20.359 14.562 1 92.06 179 MET A C 1
ATOM 1419 O O . MET A 1 179 ? 14.039 20.141 15.016 1 92.06 179 MET A O 1
ATOM 1423 N N . THR A 1 180 ? 15.781 19.641 13.656 1 90.94 180 THR A N 1
ATOM 1424 C CA . THR A 1 180 ? 15.07 18.547 13.023 1 90.94 180 THR A CA 1
ATOM 1425 C C . THR A 1 180 ? 14.797 17.422 14.023 1 90.94 180 THR A C 1
ATOM 1427 O O . THR A 1 180 ? 13.648 17 14.18 1 90.94 180 THR A O 1
ATOM 1430 N N . LEU A 1 181 ? 15.75 17.016 14.828 1 91.38 181 LEU A N 1
ATOM 1431 C CA . LEU A 1 181 ? 15.648 15.828 15.664 1 91.38 181 LEU A CA 1
ATOM 1432 C C . LEU A 1 181 ? 14.992 16.156 17 1 91.38 181 LEU A C 1
ATOM 1434 O O . LEU A 1 181 ? 14.234 15.352 17.547 1 91.38 181 LEU A O 1
ATOM 1438 N N . LYS A 1 182 ? 15.164 17.375 17.5 1 92.06 182 LYS A N 1
ATOM 1439 C CA . LYS A 1 182 ? 14.711 17.703 18.859 1 92.06 182 LYS A CA 1
ATOM 1440 C C . LYS A 1 182 ? 13.398 18.484 18.812 1 92.06 182 LYS A C 1
ATOM 1442 O O . LYS A 1 182 ? 12.633 18.453 19.781 1 92.06 182 LYS A O 1
ATOM 1447 N N . ILE A 1 183 ? 13.141 19.141 17.734 1 92.81 183 ILE A N 1
ATOM 1448 C CA . ILE A 1 183 ? 11.984 20.031 17.719 1 92.81 183 ILE A CA 1
ATOM 1449 C C . ILE A 1 183 ? 10.945 19.5 16.734 1 92.81 183 ILE A C 1
ATOM 1451 O O . ILE A 1 183 ? 9.812 19.203 17.109 1 92.81 183 ILE A O 1
ATOM 1455 N N . LEU A 1 184 ? 11.352 19.344 15.531 1 92.88 184 LEU A N 1
ATOM 1456 C CA . LEU A 1 184 ? 10.383 19.031 14.492 1 92.88 184 LEU A CA 1
ATOM 1457 C C . LEU A 1 184 ? 9.945 17.578 14.57 1 92.88 184 LEU A C 1
ATOM 1459 O O . LEU A 1 184 ? 8.758 17.281 14.469 1 92.88 184 LEU A O 1
ATOM 1463 N N . MET A 1 185 ? 10.836 16.688 14.812 1 91.38 185 MET A N 1
ATOM 1464 C CA . MET A 1 185 ? 10.508 15.266 14.812 1 91.38 185 MET A CA 1
ATOM 1465 C C . MET A 1 185 ? 9.492 14.945 15.906 1 91.38 185 MET A C 1
ATOM 1467 O O . MET A 1 185 ? 8.547 14.195 15.68 1 91.38 185 MET A O 1
ATOM 1471 N N . PRO A 1 186 ? 9.688 15.508 17.062 1 88.69 186 PRO A N 1
ATOM 1472 C CA . PRO A 1 186 ? 8.656 15.281 18.078 1 88.69 186 PRO A CA 1
ATOM 1473 C C . PRO A 1 186 ? 7.289 15.812 17.656 1 88.69 186 PRO A C 1
ATOM 1475 O O . PRO A 1 186 ? 6.266 15.219 17.984 1 88.69 186 PRO A O 1
ATOM 1478 N N . ILE A 1 187 ? 7.273 16.891 16.938 1 84.19 187 ILE A N 1
ATOM 1479 C CA . ILE A 1 187 ? 6.027 17.469 16.453 1 84.19 187 ILE A CA 1
ATOM 1480 C C . ILE A 1 187 ? 5.406 16.547 15.406 1 84.19 187 ILE A C 1
ATOM 1482 O O . ILE A 1 187 ? 4.184 16.453 15.305 1 84.19 187 ILE A O 1
ATOM 1486 N N . LEU A 1 188 ? 6.223 15.805 14.75 1 85.62 188 LEU A N 1
ATOM 1487 C CA . LEU A 1 188 ? 5.777 14.945 13.656 1 85.62 188 LEU A CA 1
ATOM 1488 C C . LEU A 1 188 ? 5.449 13.547 14.164 1 85.62 188 LEU A C 1
ATOM 1490 O O . LEU A 1 188 ? 5.188 12.641 13.375 1 85.62 188 LEU A O 1
ATOM 1494 N N . LYS A 1 189 ? 5.414 13.344 15.406 1 84.5 189 LYS A N 1
ATOM 1495 C CA . LYS A 1 189 ? 5.215 12.039 16.016 1 84.5 189 LYS A CA 1
ATOM 1496 C C . LYS A 1 189 ? 3.949 11.367 15.484 1 84.5 189 LYS A C 1
ATOM 1498 O O . LYS A 1 189 ? 3.961 10.188 15.141 1 84.5 189 LYS A O 1
ATOM 1503 N N . PRO A 1 190 ? 2.879 12.07 15.328 1 75.12 190 PRO A N 1
ATOM 1504 C CA . PRO A 1 190 ? 1.665 11.406 14.852 1 75.12 190 PRO A CA 1
ATOM 1505 C C . PRO A 1 190 ? 1.836 10.797 13.453 1 75.12 190 PRO A C 1
ATOM 1507 O O . PRO A 1 190 ? 1.446 9.656 13.227 1 75.12 190 PRO A O 1
ATOM 1510 N N . ILE A 1 191 ? 2.365 11.602 12.562 1 79.94 191 ILE A N 1
ATOM 1511 C CA . ILE A 1 191 ? 2.531 11.102 11.203 1 79.94 191 ILE A CA 1
ATOM 1512 C C . ILE A 1 191 ? 3.639 10.055 11.172 1 79.94 191 ILE A C 1
ATOM 1514 O O . ILE A 1 191 ? 3.611 9.141 10.344 1 79.94 191 ILE A O 1
ATOM 1518 N N . MET A 1 192 ? 4.586 10.172 12.086 1 88.06 192 MET A N 1
ATOM 1519 C CA . MET A 1 192 ? 5.633 9.164 12.203 1 88.06 192 MET A CA 1
ATOM 1520 C C . MET A 1 192 ? 5.047 7.812 12.594 1 88.06 192 MET A C 1
ATOM 1522 O O . MET A 1 192 ? 5.379 6.789 11.992 1 88.06 192 MET A O 1
ATOM 1526 N N . VAL A 1 193 ? 4.211 7.844 13.562 1 81.38 193 VAL A N 1
ATOM 1527 C CA . VAL A 1 193 ? 3.576 6.617 14.031 1 81.38 193 VAL A CA 1
ATOM 1528 C C . VAL A 1 193 ? 2.742 6.004 12.906 1 81.38 193 VAL A C 1
ATOM 1530 O O . VAL A 1 193 ? 2.789 4.793 12.68 1 81.38 193 VAL A O 1
ATOM 1533 N N . THR A 1 194 ? 2.041 6.84 12.242 1 77.81 194 THR A N 1
ATOM 1534 C CA . THR A 1 194 ? 1.222 6.391 11.125 1 77.81 194 THR A CA 1
ATOM 1535 C C . THR A 1 194 ? 2.082 5.711 10.062 1 77.81 194 THR A C 1
ATOM 1537 O O . THR A 1 194 ? 1.752 4.617 9.594 1 77.81 194 THR A O 1
ATOM 1540 N N . ASN A 1 195 ? 3.145 6.359 9.711 1 87.5 195 ASN A N 1
ATOM 1541 C CA . ASN A 1 195 ? 4.02 5.82 8.672 1 87.5 195 ASN A CA 1
ATOM 1542 C C . ASN A 1 195 ? 4.699 4.531 9.125 1 87.5 195 ASN A C 1
ATOM 1544 O O . ASN A 1 195 ? 4.922 3.627 8.32 1 87.5 195 ASN A O 1
ATOM 1548 N N . VAL A 1 196 ? 5.062 4.504 10.414 1 89.06 196 VAL A N 1
ATOM 1549 C CA . VAL A 1 196 ? 5.68 3.295 10.953 1 89.06 196 VAL A CA 1
ATOM 1550 C C . VAL A 1 196 ? 4.707 2.123 10.844 1 89.06 196 VAL A C 1
ATOM 1552 O O . VAL A 1 196 ? 5.074 1.045 10.375 1 89.06 196 VAL A O 1
ATOM 1555 N N . VAL A 1 197 ? 3.551 2.328 11.203 1 82.81 197 VAL A N 1
ATOM 1556 C CA . VAL A 1 197 ? 2.545 1.271 11.234 1 82.81 197 VAL A CA 1
ATOM 1557 C C . VAL A 1 197 ? 2.234 0.812 9.812 1 82.81 197 VAL A C 1
ATOM 1559 O O . VAL A 1 197 ? 2.27 -0.385 9.516 1 82.81 197 VAL A O 1
ATOM 1562 N N . ILE A 1 198 ? 1.977 1.73 9.008 1 83.81 198 ILE A N 1
ATOM 1563 C CA . ILE A 1 198 ? 1.575 1.4 7.645 1 83.81 198 ILE A CA 1
ATOM 1564 C C . ILE A 1 198 ? 2.725 0.7 6.922 1 83.81 198 ILE A C 1
ATOM 1566 O O . ILE A 1 198 ? 2.518 -0.308 6.242 1 83.81 198 ILE A O 1
ATOM 1570 N N . THR A 1 199 ? 3.904 1.225 7.059 1 91.5 199 THR A N 1
ATOM 1571 C CA . THR A 1 199 ? 5.062 0.63 6.402 1 91.5 199 THR A CA 1
ATOM 1572 C C . THR A 1 199 ? 5.32 -0.778 6.93 1 91.5 199 THR A C 1
ATOM 1574 O O . THR A 1 199 ? 5.539 -1.709 6.152 1 91.5 199 THR A O 1
ATOM 1577 N N . ALA A 1 200 ? 5.281 -0.899 8.227 1 90.88 200 ALA A N 1
ATOM 1578 C CA . ALA A 1 200 ? 5.531 -2.203 8.836 1 90.88 200 ALA A CA 1
ATOM 1579 C C . ALA A 1 200 ? 4.508 -3.232 8.367 1 90.88 200 ALA A C 1
ATOM 1581 O O . ALA A 1 200 ? 4.871 -4.359 8.008 1 90.88 200 ALA A O 1
ATOM 1582 N N . ILE A 1 201 ? 3.334 -2.844 8.352 1 85.62 201 ILE A N 1
ATOM 1583 C CA . ILE A 1 201 ? 2.262 -3.748 7.949 1 85.62 201 ILE A CA 1
ATOM 1584 C C . ILE A 1 201 ? 2.439 -4.141 6.48 1 85.62 201 ILE A C 1
ATOM 1586 O O . ILE A 1 201 ? 2.322 -5.316 6.129 1 85.62 201 ILE A O 1
ATOM 1590 N N . ASP A 1 202 ? 2.703 -3.197 5.664 1 86.44 202 ASP A N 1
ATOM 1591 C CA . ASP A 1 202 ? 2.85 -3.441 4.23 1 86.44 202 ASP A CA 1
ATOM 1592 C C . ASP A 1 202 ? 4.008 -4.402 3.955 1 86.44 202 ASP A C 1
ATOM 1594 O O . ASP A 1 202 ? 3.875 -5.324 3.148 1 86.44 202 ASP A O 1
ATOM 1598 N N . VAL A 1 203 ? 5.082 -4.18 4.594 1 92.31 203 VAL A N 1
ATOM 1599 C CA . VAL A 1 203 ? 6.266 -5.004 4.375 1 92.31 203 VAL A CA 1
ATOM 1600 C C . VAL A 1 203 ? 6.043 -6.398 4.957 1 92.31 203 VAL A C 1
ATOM 1602 O O . VAL A 1 203 ? 6.352 -7.402 4.312 1 92.31 203 VAL A O 1
ATOM 1605 N N . TRP A 1 204 ? 5.484 -6.426 6.113 1 89.44 204 TRP A N 1
ATOM 1606 C CA . TRP A 1 204 ? 5.242 -7.691 6.797 1 89.44 204 TRP A CA 1
ATOM 1607 C C . TRP A 1 204 ? 4.32 -8.586 5.977 1 89.44 204 TRP A C 1
ATOM 1609 O O . TRP A 1 204 ? 4.527 -9.797 5.902 1 89.44 204 TRP A O 1
ATOM 1619 N N . ASN A 1 205 ? 3.42 -8.023 5.328 1 83.62 205 ASN A N 1
ATOM 1620 C CA . ASN A 1 205 ? 2.381 -8.773 4.633 1 83.62 205 ASN A CA 1
ATOM 1621 C C . ASN A 1 205 ? 2.756 -9.039 3.178 1 83.62 205 ASN A C 1
ATOM 1623 O O . ASN A 1 205 ? 2.086 -9.812 2.488 1 83.62 205 ASN A O 1
ATOM 1627 N N . ASN A 1 206 ? 3.795 -8.406 2.793 1 85.75 206 ASN A N 1
ATOM 1628 C CA . ASN A 1 206 ? 4.164 -8.555 1.388 1 85.75 206 ASN A CA 1
ATOM 1629 C C . ASN A 1 206 ? 4.723 -9.938 1.094 1 85.75 206 ASN A C 1
ATOM 1631 O O . ASN A 1 206 ? 5.664 -10.391 1.752 1 85.75 206 ASN A O 1
ATOM 1635 N N . PHE A 1 207 ? 4.16 -10.555 0.154 1 82.5 207 PHE A N 1
ATOM 1636 C CA . PHE A 1 207 ? 4.543 -11.898 -0.255 1 82.5 207 PHE A CA 1
ATOM 1637 C C . PHE A 1 207 ? 5.359 -11.867 -1.543 1 82.5 207 PHE A C 1
ATOM 1639 O O . PHE A 1 207 ? 6.309 -12.633 -1.706 1 82.5 207 PHE A O 1
ATOM 1646 N N . MET A 1 208 ? 5.082 -11.016 -2.389 1 81 208 MET A N 1
ATOM 1647 C CA . MET A 1 208 ? 5.562 -11.031 -3.77 1 81 208 MET A CA 1
ATOM 1648 C C . MET A 1 208 ? 7.039 -10.664 -3.838 1 81 208 MET A C 1
ATOM 1650 O O . MET A 1 208 ? 7.824 -11.359 -4.484 1 81 208 MET A O 1
ATOM 1654 N N . ILE A 1 209 ? 7.43 -9.719 -3.146 1 88.69 209 ILE A N 1
ATOM 1655 C CA . ILE A 1 209 ? 8.797 -9.219 -3.281 1 88.69 209 ILE A CA 1
ATOM 1656 C C . ILE A 1 209 ? 9.781 -10.25 -2.734 1 88.69 209 ILE A C 1
ATOM 1658 O O . ILE A 1 209 ? 10.734 -10.633 -3.418 1 88.69 209 ILE A O 1
ATOM 1662 N N . PRO A 1 210 ? 9.508 -10.742 -1.565 1 90.25 210 PRO A N 1
ATOM 1663 C CA . PRO A 1 210 ? 10.422 -11.797 -1.104 1 90.25 210 PRO A CA 1
ATOM 1664 C C . PRO A 1 210 ? 10.398 -13.023 -2.002 1 90.25 210 PRO A C 1
ATOM 1666 O O . PRO A 1 210 ? 11.438 -13.664 -2.207 1 90.25 210 PRO A O 1
ATOM 1669 N N . LEU A 1 211 ? 9.297 -13.383 -2.486 1 84.56 211 LEU A N 1
ATOM 1670 C CA . LEU A 1 211 ? 9.188 -14.539 -3.367 1 84.56 211 LEU A CA 1
ATOM 1671 C C . LEU A 1 211 ? 10.07 -14.367 -4.602 1 84.56 211 LEU A C 1
ATOM 1673 O O . LEU A 1 211 ? 10.773 -15.305 -5.004 1 84.56 211 LEU A O 1
ATOM 1677 N N . PHE A 1 212 ? 10.109 -13.211 -5.117 1 85 212 PHE A N 1
ATOM 1678 C CA . PHE A 1 212 ? 10.773 -12.992 -6.395 1 85 212 PHE A CA 1
ATOM 1679 C C . PHE A 1 212 ? 12.258 -12.727 -6.195 1 85 212 PHE A C 1
ATOM 1681 O O . PHE A 1 212 ? 13.07 -13.016 -7.074 1 85 212 PHE A O 1
ATOM 1688 N N . TYR A 1 213 ? 12.617 -12.25 -5.02 1 91.06 213 TYR A N 1
ATOM 1689 C CA . TYR A 1 213 ? 13.953 -11.664 -4.996 1 91.06 213 TYR A CA 1
ATOM 1690 C C . TYR A 1 213 ? 14.812 -12.32 -3.926 1 91.06 213 TYR A C 1
ATOM 1692 O O . TYR A 1 213 ? 16.031 -12.141 -3.904 1 91.06 213 TYR A O 1
ATOM 1700 N N . LEU A 1 214 ? 14.258 -12.992 -3 1 90.38 214 LEU A N 1
ATOM 1701 C CA . LEU A 1 214 ? 15.07 -13.703 -2.016 1 90.38 214 LEU A CA 1
ATOM 1702 C C . LEU A 1 214 ? 15.555 -15.039 -2.57 1 90.38 214 LEU A C 1
ATOM 1704 O O . LEU A 1 214 ? 16.688 -15.445 -2.309 1 90.38 214 LEU A O 1
ATOM 1708 N N . GLY A 1 215 ? 14.766 -15.781 -3.408 1 77.12 215 GLY A N 1
ATOM 1709 C CA . GLY A 1 215 ? 15.164 -16.969 -4.156 1 77.12 215 GLY A CA 1
ATOM 1710 C C . GLY A 1 215 ? 15.422 -18.172 -3.277 1 77.12 215 GLY A C 1
ATOM 1711 O O . GLY A 1 215 ? 15.789 -19.234 -3.771 1 77.12 215 GLY A O 1
ATOM 1712 N N . SER A 1 216 ? 15.445 -18.078 -1.987 1 80.12 216 SER A N 1
ATOM 1713 C CA . SER A 1 216 ? 15.781 -19.203 -1.129 1 80.12 216 SER A CA 1
ATOM 1714 C C . SER A 1 216 ? 14.68 -19.469 -0.103 1 80.12 216 SER A C 1
ATOM 1716 O O . SER A 1 216 ? 14.117 -18.531 0.458 1 80.12 216 SER A O 1
ATOM 1718 N N . ALA A 1 217 ? 14.578 -20.75 0.136 1 78.81 217 ALA A N 1
ATOM 1719 C CA . ALA A 1 217 ? 13.609 -21.172 1.143 1 78.81 217 ALA A CA 1
ATOM 1720 C C . ALA A 1 217 ? 14.094 -20.828 2.549 1 78.81 217 ALA A C 1
ATOM 1722 O O . ALA A 1 217 ? 13.281 -20.547 3.438 1 78.81 217 ALA A O 1
ATOM 1723 N N . LYS A 1 218 ? 15.375 -20.828 2.682 1 85.56 218 LYS A N 1
ATOM 1724 C CA . LYS A 1 218 ? 15.938 -20.531 3.998 1 85.56 218 LYS A CA 1
ATOM 1725 C C . LYS A 1 218 ? 15.68 -19.078 4.398 1 85.56 218 LYS A C 1
ATOM 1727 O O . LYS A 1 218 ? 15.57 -18.766 5.586 1 85.56 218 LYS A O 1
ATOM 1732 N N . LYS A 1 219 ? 15.484 -18.266 3.436 1 91.62 219 LYS A N 1
ATOM 1733 C CA . LYS A 1 219 ? 15.305 -16.844 3.709 1 91.62 219 LYS A CA 1
ATOM 1734 C C . LYS A 1 219 ? 13.844 -16.422 3.549 1 91.62 219 LYS A C 1
ATOM 1736 O O . LYS A 1 219 ? 13.539 -15.234 3.494 1 91.62 219 LYS A O 1
ATOM 1741 N N . ALA A 1 220 ? 13.039 -17.438 3.611 1 90.25 220 ALA A N 1
ATOM 1742 C CA . ALA A 1 220 ? 11.625 -17.156 3.375 1 90.25 220 ALA A CA 1
ATOM 1743 C C . ALA A 1 220 ? 11.023 -16.359 4.527 1 90.25 220 ALA A C 1
ATOM 1745 O O . ALA A 1 220 ? 11.281 -16.656 5.695 1 90.25 220 ALA A O 1
ATOM 1746 N N . THR A 1 221 ? 10.273 -15.312 4.184 1 91.31 221 THR A N 1
ATOM 1747 C CA . THR A 1 221 ? 9.539 -14.539 5.18 1 91.31 221 THR A CA 1
ATOM 1748 C C . THR A 1 221 ? 8.289 -15.297 5.633 1 91.31 221 THR A C 1
ATOM 1750 O O . THR A 1 221 ? 7.938 -16.328 5.051 1 91.31 221 THR A O 1
ATOM 1753 N N . VAL A 1 222 ? 7.715 -14.797 6.633 1 88.44 222 VAL A N 1
ATOM 1754 C CA . VAL A 1 222 ? 6.59 -15.508 7.23 1 88.44 222 VAL A CA 1
ATOM 1755 C C . VAL A 1 222 ? 5.422 -15.547 6.25 1 88.44 222 VAL A C 1
ATOM 1757 O O . VAL A 1 222 ? 4.668 -16.516 6.207 1 88.44 222 VAL A O 1
ATOM 1760 N N . SER A 1 223 ? 5.262 -14.516 5.465 1 84.12 223 SER A N 1
ATOM 1761 C CA . SER A 1 223 ? 4.195 -14.492 4.469 1 84.12 223 SER A CA 1
ATOM 1762 C C . SER A 1 223 ? 4.402 -15.578 3.414 1 84.12 223 SER A C 1
ATOM 1764 O O . SER A 1 223 ? 3.438 -16.125 2.881 1 84.12 223 SER A O 1
ATOM 1766 N N . MET A 1 224 ? 5.613 -15.891 3.123 1 81.38 224 MET A N 1
ATOM 1767 C CA . MET A 1 224 ? 5.934 -16.938 2.162 1 81.38 224 MET A CA 1
ATOM 1768 C C . MET A 1 224 ? 5.711 -18.328 2.771 1 81.38 224 MET A C 1
ATOM 1770 O O . MET A 1 224 ? 5.461 -19.297 2.053 1 81.38 224 MET A O 1
ATOM 1774 N N . ALA A 1 225 ? 5.93 -18.375 4.055 1 77 225 ALA A N 1
ATOM 1775 C CA . ALA A 1 225 ? 5.832 -19.672 4.727 1 77 225 ALA A CA 1
ATOM 1776 C C . ALA A 1 225 ? 4.414 -20.234 4.641 1 77 225 ALA A C 1
ATOM 1778 O O . ALA A 1 225 ? 4.215 -21.453 4.633 1 77 225 ALA A O 1
ATOM 1779 N N . ILE A 1 226 ? 3.418 -19.328 4.531 1 75.94 226 ILE A N 1
ATOM 1780 C CA . ILE A 1 226 ? 2.021 -19.75 4.438 1 75.94 226 ILE A CA 1
ATOM 1781 C C . ILE A 1 226 ? 1.802 -20.531 3.145 1 75.94 226 ILE A C 1
ATOM 1783 O O . ILE A 1 226 ? 1.008 -21.469 3.109 1 75.94 226 ILE A O 1
ATOM 1787 N N . TYR A 1 227 ? 2.537 -20.141 2.148 1 70.12 227 TYR A N 1
ATOM 1788 C CA . TYR A 1 227 ? 2.336 -20.734 0.834 1 70.12 227 TYR A CA 1
ATOM 1789 C C . TYR A 1 227 ? 2.822 -22.188 0.815 1 70.12 227 TYR A C 1
ATOM 1791 O O . TYR A 1 227 ? 2.332 -23 0.031 1 70.12 227 TYR A O 1
ATOM 1799 N N . SER A 1 228 ? 3.838 -22.406 1.614 1 69.06 228 SER A N 1
ATOM 1800 C CA . SER A 1 228 ? 4.305 -23.797 1.674 1 69.06 228 SER A CA 1
ATOM 1801 C C . SER A 1 228 ? 3.203 -24.734 2.17 1 69.06 228 SER A C 1
ATOM 1803 O O . SER A 1 228 ? 3.213 -25.922 1.865 1 69.06 228 SER A O 1
ATOM 1805 N N . PHE A 1 229 ? 2.277 -24.141 2.953 1 72.81 229 PHE A N 1
ATOM 1806 C CA . PHE A 1 229 ? 1.173 -24.953 3.459 1 72.81 229 PHE A CA 1
ATOM 1807 C C . PHE A 1 229 ? 0.042 -25.016 2.439 1 72.81 229 PHE A C 1
ATOM 1809 O O . PHE A 1 229 ? -0.741 -25.969 2.438 1 72.81 229 PHE A O 1
ATOM 1816 N N . PHE A 1 230 ? -0.093 -24.016 1.671 1 67.06 230 PHE A N 1
ATOM 1817 C CA . PHE A 1 230 ? -1.1 -24.062 0.618 1 67.06 230 PHE A CA 1
ATOM 1818 C C . PHE A 1 230 ? -0.739 -25.109 -0.43 1 67.06 230 PHE A C 1
ATOM 1820 O O . PHE A 1 230 ? -1.609 -25.828 -0.917 1 67.06 230 PHE A O 1
ATOM 1827 N N . GLY A 1 231 ? 0.439 -25.156 -0.854 1 57.91 231 GLY A N 1
ATOM 1828 C CA . GLY A 1 231 ? 0.867 -26.094 -1.867 1 57.91 231 GLY A CA 1
ATOM 1829 C C . GLY A 1 231 ? 0.946 -27.531 -1.352 1 57.91 231 GLY A C 1
ATOM 1830 O O . GLY A 1 231 ? 0.457 -28.453 -2 1 57.91 231 GLY A O 1
ATOM 1831 N N . ARG A 1 232 ? 1.492 -27.719 -0.218 1 57.91 232 ARG A N 1
ATOM 1832 C CA . ARG A 1 232 ? 1.781 -29.047 0.316 1 57.91 232 ARG A CA 1
ATOM 1833 C C . ARG A 1 232 ? 0.525 -29.688 0.893 1 57.91 232 ARG A C 1
ATOM 1835 O O . ARG A 1 232 ? 0.345 -30.906 0.798 1 57.91 232 ARG A O 1
ATOM 1842 N N . TYR A 1 233 ? -0.299 -28.844 1.447 1 56.91 233 TYR A N 1
ATOM 1843 C CA . TYR A 1 233 ? -1.436 -29.406 2.166 1 56.91 233 TYR A CA 1
ATOM 1844 C C . TYR A 1 233 ? -2.752 -28.969 1.529 1 56.91 233 TYR A C 1
ATOM 1846 O O . TYR A 1 233 ? -3.568 -28.312 2.168 1 56.91 233 TYR A O 1
ATOM 1854 N N . ASN A 1 234 ? -2.904 -29.266 0.281 1 63 234 ASN A N 1
ATOM 1855 C CA . ASN A 1 234 ? -4.016 -28.781 -0.536 1 63 234 ASN A CA 1
ATOM 1856 C C . ASN A 1 234 ? -5.363 -29.109 0.101 1 63 234 ASN A C 1
ATOM 1858 O O . ASN A 1 234 ? -6.363 -28.453 -0.175 1 63 234 ASN A O 1
ATOM 1862 N N . ARG A 1 235 ? -5.324 -29.953 1.194 1 72.38 235 ARG A N 1
ATOM 1863 C CA . ARG A 1 235 ? -6.617 -30.328 1.765 1 72.38 235 ARG A CA 1
ATOM 1864 C C . ARG A 1 235 ? -6.645 -30.062 3.268 1 72.38 235 ARG A C 1
ATOM 1866 O O . ARG A 1 235 ? -7.688 -30.219 3.908 1 72.38 235 ARG A O 1
ATOM 1873 N N . ASP A 1 236 ? -5.559 -29.562 3.775 1 86.81 236 ASP A N 1
ATOM 1874 C CA . ASP A 1 236 ? -5.5 -29.391 5.223 1 86.81 236 ASP A CA 1
ATOM 1875 C C . ASP A 1 236 ? -5.668 -27.906 5.594 1 86.81 236 ASP A C 1
ATOM 1877 O O . ASP A 1 236 ? -4.73 -27.281 6.094 1 86.81 236 ASP A O 1
ATOM 1881 N N . TRP A 1 237 ? -6.828 -27.562 5.57 1 88.69 237 TRP A N 1
ATOM 1882 C CA . TRP A 1 237 ? -7.141 -26.141 5.762 1 88.69 237 TRP A CA 1
ATOM 1883 C C . TRP A 1 237 ? -6.98 -25.75 7.223 1 88.69 237 TRP A C 1
ATOM 1885 O O . TRP A 1 237 ? -6.742 -24.578 7.531 1 88.69 237 TRP A O 1
ATOM 1895 N N . GLN A 1 238 ? -7.113 -26.719 8.086 1 92.06 238 GLN A N 1
ATOM 1896 C CA . GLN A 1 238 ? -6.918 -26.406 9.5 1 92.06 238 GLN A CA 1
ATOM 1897 C C . GLN A 1 238 ? -5.504 -25.891 9.758 1 92.06 238 GLN A C 1
ATOM 1899 O O . GLN A 1 238 ? -5.301 -25 10.594 1 92.06 238 GLN A O 1
ATOM 1904 N N . TYR A 1 239 ? -4.562 -26.438 9.008 1 88.88 239 TYR A N 1
ATOM 1905 C CA . TYR A 1 239 ? -3.178 -26 9.172 1 88.88 239 TYR A CA 1
ATOM 1906 C C . TYR A 1 239 ? -2.949 -24.656 8.508 1 88.88 239 TYR A C 1
ATOM 1908 O O . TYR A 1 239 ? -2.215 -23.812 9.039 1 88.88 239 TYR A O 1
ATOM 1916 N N . VAL A 1 240 ? -3.598 -24.469 7.406 1 85.94 240 VAL A N 1
ATOM 1917 C CA . VAL A 1 240 ? -3.482 -23.203 6.707 1 85.94 240 VAL A CA 1
ATOM 1918 C C . VAL A 1 240 ? -4.051 -22.078 7.574 1 85.94 240 VAL A C 1
ATOM 1920 O O . VAL A 1 240 ? -3.428 -21.016 7.727 1 85.94 240 VAL A O 1
ATOM 1923 N N . PHE A 1 241 ? -5.195 -22.375 8.164 1 89.25 241 PHE A N 1
ATOM 1924 C CA . PHE A 1 241 ? -5.836 -21.391 9.023 1 89.25 241 PHE A CA 1
ATOM 1925 C C . PHE A 1 241 ? -4.98 -21.109 10.258 1 89.25 241 PHE A C 1
ATOM 1927 O O . PHE A 1 241 ? -4.84 -19.953 10.672 1 89.25 241 PHE A O 1
ATOM 1934 N N . ALA A 1 242 ? -4.457 -22.109 10.797 1 90 242 ALA A N 1
ATOM 1935 C CA . ALA A 1 242 ? -3.576 -21.922 11.945 1 90 242 ALA A CA 1
ATOM 1936 C C . ALA A 1 242 ? -2.348 -21.109 11.57 1 90 242 ALA A C 1
ATOM 1938 O O . ALA A 1 242 ? -1.931 -20.219 12.328 1 90 242 ALA A O 1
ATOM 1939 N N . ALA A 1 243 ? -1.784 -21.406 10.477 1 86.56 243 ALA A N 1
ATOM 1940 C CA . ALA A 1 243 ? -0.623 -20.656 9.992 1 86.56 243 ALA A CA 1
ATOM 1941 C C . ALA A 1 243 ? -0.964 -19.188 9.781 1 86.56 243 ALA A C 1
ATOM 1943 O O . ALA A 1 243 ? -0.193 -18.312 10.156 1 86.56 243 ALA A O 1
ATOM 1944 N N . LEU A 1 244 ? -2.088 -18.953 9.219 1 85.62 244 LEU A N 1
ATOM 1945 C CA . LEU A 1 244 ? -2.535 -17.578 8.969 1 85.62 244 LEU A CA 1
ATOM 1946 C C . LEU A 1 244 ? -2.727 -16.828 10.281 1 85.62 244 LEU A C 1
ATOM 1948 O O . LEU A 1 244 ? -2.375 -15.648 10.375 1 85.62 244 LEU A O 1
ATOM 1952 N N . MET A 1 245 ? -3.281 -17.484 11.211 1 86.5 245 MET A N 1
ATOM 1953 C CA . MET A 1 245 ? -3.48 -16.859 12.516 1 86.5 245 MET A CA 1
ATOM 1954 C C . MET A 1 245 ? -2.145 -16.484 13.141 1 86.5 245 MET A C 1
ATOM 1956 O O . MET A 1 245 ? -2.033 -15.438 13.789 1 86.5 245 MET A O 1
ATOM 1960 N N . LEU A 1 246 ? -1.202 -17.281 12.922 1 86.69 246 LEU A N 1
ATOM 1961 C CA . LEU A 1 246 ? 0.118 -17 13.477 1 86.69 246 LEU A CA 1
ATOM 1962 C C . LEU A 1 246 ? 0.774 -15.828 12.758 1 86.69 246 LEU A C 1
ATOM 1964 O O . LEU A 1 246 ? 1.496 -15.039 13.367 1 86.69 246 LEU A O 1
ATOM 1968 N N . VAL A 1 247 ? 0.556 -15.742 11.492 1 83.25 247 VAL A N 1
ATOM 1969 C CA . VAL A 1 247 ? 1.162 -14.688 10.688 1 83.25 247 VAL A CA 1
ATOM 1970 C C . VAL A 1 247 ? 0.572 -13.336 11.078 1 83.25 247 VAL A C 1
ATOM 1972 O O . VAL A 1 247 ? 1.273 -12.32 11.078 1 83.25 247 VAL A O 1
ATOM 1975 N N . VAL A 1 248 ? -0.685 -13.328 11.453 1 82.56 248 VAL A N 1
ATOM 1976 C CA . VAL A 1 248 ? -1.387 -12.078 11.75 1 82.56 248 VAL A CA 1
ATOM 1977 C C . VAL A 1 248 ? -1.03 -11.609 13.164 1 82.56 248 VAL A C 1
ATOM 1979 O O . VAL A 1 248 ? -1.116 -10.414 13.461 1 82.56 248 VAL A O 1
ATOM 1982 N N . LEU A 1 249 ? -0.552 -12.422 14.008 1 83.56 249 LEU A N 1
ATOM 1983 C CA . LEU A 1 249 ? -0.369 -12.164 15.438 1 83.56 249 LEU A CA 1
ATOM 1984 C C . LEU A 1 249 ? 0.605 -11.016 15.664 1 83.56 249 LEU A C 1
ATOM 1986 O O . LEU A 1 249 ? 0.323 -10.102 16.438 1 83.56 249 LEU A O 1
ATOM 1990 N N . PRO A 1 250 ? 1.747 -10.953 15 1 81.12 250 PRO A N 1
ATOM 1991 C CA . PRO A 1 250 ? 2.682 -9.859 15.25 1 81.12 250 PRO A CA 1
ATOM 1992 C C . PRO A 1 250 ? 2.102 -8.492 14.883 1 81.12 250 PRO A C 1
ATOM 1994 O O . PRO A 1 250 ? 2.365 -7.504 15.57 1 81.12 250 PRO A O 1
ATOM 1997 N N . MET A 1 251 ? 1.366 -8.516 13.945 1 78.12 251 MET A N 1
ATOM 1998 C CA . MET A 1 251 ? 0.796 -7.242 13.516 1 78.12 251 MET A CA 1
ATOM 1999 C C . MET A 1 251 ? -0.331 -6.812 14.445 1 78.12 251 MET A C 1
ATOM 2001 O O . MET A 1 251 ? -0.521 -5.617 14.688 1 78.12 251 MET A O 1
ATOM 2005 N N . LEU A 1 252 ? -1.018 -7.805 14.938 1 76.75 252 LEU A N 1
ATOM 2006 C CA . LEU A 1 252 ? -2.016 -7.488 15.953 1 76.75 252 LEU A CA 1
ATOM 2007 C C . LEU A 1 252 ? -1.36 -6.891 17.188 1 76.75 252 LEU A C 1
ATOM 2009 O O . LEU A 1 252 ? -1.884 -5.938 17.781 1 76.75 252 LEU A O 1
ATOM 2013 N N . LEU A 1 253 ? -0.272 -7.402 17.5 1 79.56 253 LEU A N 1
ATOM 2014 C CA . LEU A 1 253 ? 0.466 -6.895 18.656 1 79.56 253 LEU A CA 1
ATOM 2015 C C . LEU A 1 253 ? 0.98 -5.48 18.391 1 79.56 253 LEU A C 1
ATOM 2017 O O . LEU A 1 253 ? 0.898 -4.613 19.266 1 79.56 253 LEU A O 1
ATOM 2021 N N . LEU A 1 254 ? 1.486 -5.297 17.25 1 76.81 254 LEU A N 1
ATOM 2022 C CA . LEU A 1 254 ? 1.957 -3.967 16.875 1 76.81 254 LEU A CA 1
ATOM 2023 C C . LEU A 1 254 ? 0.821 -2.951 16.938 1 76.81 254 LEU A C 1
ATOM 2025 O O . LEU A 1 254 ? 1.007 -1.833 17.422 1 76.81 254 LEU A O 1
ATOM 2029 N N . PHE A 1 255 ? -0.223 -3.33 16.516 1 71.25 255 PHE A N 1
ATOM 2030 C CA . PHE A 1 255 ? -1.399 -2.469 16.531 1 71.25 255 PHE A CA 1
ATOM 2031 C C . PHE A 1 255 ? -1.785 -2.107 17.969 1 71.25 255 PHE A C 1
ATOM 2033 O O . PHE A 1 255 ? -2.068 -0.946 18.266 1 71.25 255 PHE A O 1
ATOM 2040 N N . ILE A 1 256 ? -1.831 -3.098 18.75 1 75 256 ILE A N 1
ATOM 2041 C CA . ILE A 1 256 ? -2.236 -2.891 20.141 1 75 256 ILE A CA 1
ATOM 2042 C C . ILE A 1 256 ? -1.271 -1.924 20.812 1 75 256 ILE A C 1
ATOM 2044 O O . ILE A 1 256 ? -1.69 -1.06 21.594 1 75 256 ILE A O 1
ATOM 2048 N N . ILE A 1 257 ? -0.089 -1.931 20.453 1 75.69 257 ILE A N 1
ATOM 2049 C CA . ILE A 1 257 ? 0.939 -1.103 21.078 1 75.69 257 ILE A CA 1
ATOM 2050 C C . ILE A 1 257 ? 0.849 0.323 20.531 1 75.69 257 ILE A C 1
ATOM 2052 O O . ILE A 1 257 ? 0.986 1.288 21.297 1 75.69 257 ILE A O 1
ATOM 2056 N N . LEU A 1 258 ? 0.505 0.461 19.281 1 71.5 258 LEU A N 1
ATOM 2057 C CA . LEU A 1 258 ? 0.65 1.767 18.656 1 71.5 258 LEU A CA 1
ATOM 2058 C C . LEU A 1 258 ? -0.691 2.488 18.578 1 71.5 258 LEU A C 1
ATOM 2060 O O . LEU A 1 258 ? -0.746 3.676 18.25 1 71.5 258 LEU A O 1
ATOM 2064 N N . GLN A 1 259 ? -1.733 1.745 18.844 1 70.62 259 GLN A N 1
ATOM 2065 C CA . GLN A 1 259 ? -3.064 2.312 18.656 1 70.62 259 GLN A CA 1
ATOM 2066 C C . GLN A 1 259 ? -3.246 3.586 19.469 1 70.62 259 GLN A C 1
ATOM 2068 O O . GLN A 1 259 ? -3.92 4.52 19.031 1 70.62 259 GLN A O 1
ATOM 2073 N N . LYS A 1 260 ? -2.631 3.705 20.609 1 67.94 260 LYS A N 1
ATOM 2074 C CA . LYS A 1 260 ? -2.768 4.898 21.438 1 67.94 260 LYS A CA 1
ATOM 2075 C C . LYS A 1 260 ? -2.047 6.09 20.812 1 67.94 260 LYS A C 1
ATOM 2077 O O . LYS A 1 260 ? -2.486 7.234 20.953 1 67.94 260 LYS A O 1
ATOM 2082 N N . HIS A 1 261 ? -1.015 5.734 20.156 1 66.19 261 HIS A N 1
ATOM 2083 C CA . HIS A 1 261 ? -0.221 6.801 19.547 1 66.19 261 HIS A CA 1
ATOM 2084 C C . HIS A 1 261 ? -0.828 7.27 18.234 1 66.19 261 HIS A C 1
ATOM 2086 O O . HIS A 1 261 ? -0.61 8.406 17.812 1 66.19 261 HIS A O 1
ATOM 2092 N N . ILE A 1 262 ? -1.492 6.34 17.719 1 63.31 262 ILE A N 1
ATOM 2093 C CA . ILE A 1 262 ? -2.146 6.68 16.453 1 63.31 262 ILE A CA 1
ATOM 2094 C C . ILE A 1 262 ? -3.252 7.703 16.703 1 63.31 262 ILE A C 1
ATOM 2096 O O . ILE A 1 262 ? -3.377 8.688 15.969 1 63.31 262 ILE A O 1
ATOM 2100 N N . ILE A 1 263 ? -3.936 7.5 17.734 1 58.56 263 ILE A N 1
ATOM 2101 C CA . ILE A 1 263 ? -5.039 8.383 18.094 1 58.56 263 ILE A CA 1
ATOM 2102 C C . ILE A 1 263 ? -4.492 9.703 18.641 1 58.56 263 ILE A C 1
ATOM 2104 O O . ILE A 1 263 ? -5.02 10.773 18.328 1 58.56 263 ILE A O 1
ATOM 2108 N N . ALA A 1 264 ? -3.492 9.555 19.438 1 56.41 264 ALA A N 1
ATOM 2109 C CA . ALA A 1 264 ? -2.945 10.773 20.047 1 56.41 264 ALA A CA 1
ATOM 2110 C C . ALA A 1 264 ? -2.371 11.703 18.984 1 56.41 264 ALA A C 1
ATOM 2112 O O . ALA A 1 264 ? -2.469 12.922 19.094 1 56.41 264 ALA A O 1
ATOM 2113 N N . GLY A 1 265 ? -1.673 11.18 18.094 1 50.97 265 GLY A N 1
ATOM 2114 C CA . GLY A 1 265 ? -1.155 12 17.016 1 50.97 265 GLY A CA 1
ATOM 2115 C C . GLY A 1 265 ? -2.242 12.734 16.25 1 50.97 265 GLY A C 1
ATOM 2116 O O . GLY A 1 265 ? -2.025 13.852 15.766 1 50.97 265 GLY A O 1
ATOM 2117 N N . MET A 1 266 ? -3.443 12.164 16.25 1 47.53 266 MET A N 1
ATOM 2118 C CA . MET A 1 266 ? -4.621 12.781 15.648 1 47.53 266 MET A CA 1
ATOM 2119 C C . MET A 1 266 ? -5.125 13.938 16.516 1 47.53 266 MET A C 1
ATOM 2121 O O . MET A 1 266 ? -5.602 14.945 15.992 1 47.53 266 MET A O 1
ATOM 2125 N N . THR A 1 267 ? -5.008 13.82 17.797 1 44.78 267 THR A N 1
ATOM 2126 C CA . THR A 1 267 ? -5.57 14.773 18.75 1 44.78 267 THR A CA 1
ATOM 2127 C C . THR A 1 267 ? -4.617 15.953 18.953 1 44.78 267 THR A C 1
ATOM 2129 O O . THR A 1 267 ? -5.055 17.062 19.234 1 44.78 267 THR A O 1
ATOM 2132 N N . ALA A 1 268 ? -3.449 15.797 18.953 1 44.38 268 ALA A N 1
ATOM 2133 C CA . ALA A 1 268 ? -2.521 16.859 19.328 1 44.38 268 ALA A CA 1
ATOM 2134 C C . ALA A 1 268 ? -2.488 17.969 18.281 1 44.38 268 ALA A C 1
ATOM 2136 O O . ALA A 1 268 ? -2.213 19.125 18.594 1 44.38 268 ALA A O 1
ATOM 2137 N N . GLY A 1 269 ? -2.629 17.719 17.094 1 40.81 269 GLY A N 1
ATOM 2138 C CA . GLY A 1 269 ? -2.639 18.844 16.172 1 40.81 269 GLY A CA 1
ATOM 2139 C C . GLY A 1 269 ? -3.758 19.828 16.438 1 40.81 269 GLY A C 1
ATOM 2140 O O . GLY A 1 269 ? -3.777 20.922 15.859 1 40.81 269 GLY A O 1
ATOM 2141 N N . ALA A 1 270 ? -4.879 19.531 17.031 1 38.28 270 ALA A N 1
ATOM 2142 C CA . ALA A 1 270 ? -6 20.422 17.312 1 38.28 270 ALA A CA 1
ATOM 2143 C C . ALA A 1 270 ? -5.633 21.453 18.391 1 38.28 270 ALA A C 1
ATOM 2145 O O . ALA A 1 270 ? -6.148 22.562 18.391 1 38.28 270 ALA A O 1
ATOM 2146 N N . VAL A 1 271 ? -4.918 21.125 19.391 1 34.69 271 VAL A N 1
ATOM 2147 C CA . VAL A 1 271 ? -4.961 21.984 20.578 1 34.69 271 VAL A CA 1
ATOM 2148 C C . VAL A 1 271 ? -3.979 23.141 20.422 1 34.69 271 VAL A C 1
ATOM 2150 O O . VAL A 1 271 ? -3.928 24.031 21.266 1 34.69 271 VAL A O 1
ATOM 2153 N N . LYS A 1 272 ? -2.932 23.078 19.672 1 36.53 272 LYS A N 1
ATOM 2154 C CA . LYS A 1 272 ? -2.092 24.203 20.062 1 36.53 272 LYS A CA 1
ATOM 2155 C C . LYS A 1 272 ? -2.549 25.484 19.375 1 36.53 272 LYS A C 1
ATOM 2157 O O . LYS A 1 272 ? -1.812 26.484 19.328 1 36.53 272 LYS A O 1
ATOM 2162 N N . GLY A 1 273 ? -3.738 25.484 18.75 1 32.62 273 GLY A N 1
ATOM 2163 C CA . GLY A 1 273 ? -4.113 26.875 18.609 1 32.62 273 GLY A CA 1
ATOM 2164 C C . GLY A 1 273 ? -4.758 27.453 19.859 1 32.62 273 GLY A C 1
ATOM 2165 O O . GLY A 1 273 ? -5.258 26.719 20.703 1 32.62 273 GLY A O 1
ATOM 2166 N N . MET B 1 1 ? 30.719 22.578 10.812 1 44.66 1 MET B N 1
ATOM 2167 C CA . MET B 1 1 ? 30.344 22.875 9.43 1 44.66 1 MET B CA 1
ATOM 2168 C C . MET B 1 1 ? 30.562 21.656 8.539 1 44.66 1 MET B C 1
ATOM 2170 O O . MET B 1 1 ? 29.875 21.5 7.531 1 44.66 1 MET B O 1
ATOM 2174 N N . LYS B 1 2 ? 31.703 20.984 8.922 1 50.62 2 LYS B N 1
ATOM 2175 C CA . LYS B 1 2 ? 32.219 19.906 8.094 1 50.62 2 LYS B CA 1
ATOM 2176 C C . LYS B 1 2 ? 31.375 18.641 8.25 1 50.62 2 LYS B C 1
ATOM 2178 O O . LYS B 1 2 ? 31.125 17.938 7.27 1 50.62 2 LYS B O 1
ATOM 2183 N N . LYS B 1 3 ? 30.984 18.359 9.438 1 53.38 3 LYS B N 1
ATOM 2184 C CA . LYS B 1 3 ? 30.172 17.188 9.75 1 53.38 3 LYS B CA 1
ATOM 2185 C C . LYS B 1 3 ? 28.781 17.297 9.102 1 53.38 3 LYS B C 1
ATOM 2187 O O . LYS B 1 3 ? 28.25 16.297 8.617 1 53.38 3 LYS B O 1
ATOM 2192 N N . LYS B 1 4 ? 28.422 18.531 9.008 1 61.78 4 LYS B N 1
ATOM 2193 C CA . LYS B 1 4 ? 27.141 18.859 8.398 1 61.78 4 LYS B CA 1
ATOM 2194 C C . LYS B 1 4 ? 27.141 18.516 6.91 1 61.78 4 LYS B C 1
ATOM 2196 O O . LYS B 1 4 ? 26.141 17.984 6.398 1 61.78 4 LYS B O 1
ATOM 2201 N N . LYS B 1 5 ? 28.391 18.594 6.395 1 69.5 5 LYS B N 1
ATOM 2202 C CA . LYS B 1 5 ? 28.531 18.375 4.961 1 69.5 5 LYS B CA 1
ATOM 2203 C C . LYS B 1 5 ? 28.516 16.875 4.637 1 69.5 5 LYS B C 1
ATOM 2205 O O . LYS B 1 5 ? 27.906 16.453 3.646 1 69.5 5 LYS B O 1
ATOM 2210 N N . ALA B 1 6 ? 29.141 16.203 5.508 1 70.75 6 ALA B N 1
ATOM 2211 C CA . ALA B 1 6 ? 29.234 14.758 5.266 1 70.75 6 ALA B CA 1
ATOM 2212 C C . ALA B 1 6 ? 27.859 14.102 5.363 1 70.75 6 ALA B C 1
ATOM 2214 O O . ALA B 1 6 ? 27.516 13.242 4.543 1 70.75 6 ALA B O 1
ATOM 2215 N N . GLU B 1 7 ? 27.141 14.453 6.316 1 70.75 7 GLU B N 1
ATOM 2216 C CA . GLU B 1 7 ? 25.797 13.906 6.488 1 70.75 7 GLU B CA 1
ATOM 2217 C C . GLU B 1 7 ? 24.906 14.25 5.293 1 70.75 7 GLU B C 1
ATOM 2219 O O . GLU B 1 7 ? 24.109 13.414 4.844 1 70.75 7 GLU B O 1
ATOM 2224 N N . LYS B 1 8 ? 25.141 15.422 4.879 1 71.5 8 LYS B N 1
ATOM 2225 C CA . LYS B 1 8 ? 24.391 15.844 3.707 1 71.5 8 LYS B CA 1
ATOM 2226 C C . LYS B 1 8 ? 24.797 15.039 2.471 1 71.5 8 LYS B C 1
ATOM 2228 O O . LYS B 1 8 ? 23.938 14.688 1.649 1 71.5 8 LYS B O 1
ATOM 2233 N N . ILE B 1 9 ? 26.031 14.766 2.465 1 74.25 9 ILE B N 1
ATOM 2234 C CA . ILE B 1 9 ? 26.547 14.016 1.318 1 74.25 9 ILE B CA 1
ATOM 2235 C C . ILE B 1 9 ? 26.031 12.578 1.37 1 74.25 9 ILE B C 1
ATOM 2237 O O . ILE B 1 9 ? 25.625 12.023 0.347 1 74.25 9 ILE B O 1
ATOM 2241 N N . ILE B 1 10 ? 25.969 12.055 2.5 1 72.5 10 ILE B N 1
ATOM 2242 C CA . ILE B 1 10 ? 25.516 10.68 2.658 1 72.5 10 ILE B CA 1
ATOM 2243 C C . ILE B 1 10 ? 24.031 10.594 2.309 1 72.5 10 ILE B C 1
ATOM 2245 O O . ILE B 1 10 ? 23.609 9.672 1.603 1 72.5 10 ILE B O 1
ATOM 2249 N N . LEU B 1 11 ? 23.359 11.508 2.801 1 71.19 11 LEU B N 1
ATOM 2250 C CA . LEU B 1 11 ? 21.938 11.539 2.496 1 71.19 11 LEU B CA 1
ATOM 2251 C C . LEU B 1 11 ? 21.703 11.695 0.998 1 71.19 11 LEU B C 1
ATOM 2253 O O . LEU B 1 11 ? 20.828 11.047 0.433 1 71.19 11 LEU B O 1
ATOM 2257 N N . PHE B 1 12 ? 22.516 12.484 0.473 1 71.44 12 PHE B N 1
ATOM 2258 C CA . PHE B 1 12 ? 22.406 12.688 -0.967 1 71.44 12 PHE B CA 1
ATOM 2259 C C . PHE B 1 12 ? 22.734 11.406 -1.72 1 71.44 12 PHE B C 1
ATOM 2261 O O . PHE B 1 12 ? 22.031 11.031 -2.664 1 71.44 12 PHE B O 1
ATOM 2268 N N . LEU B 1 13 ? 23.719 10.773 -1.259 1 73.12 13 LEU B N 1
ATOM 2269 C CA . LEU B 1 13 ? 24.141 9.531 -1.906 1 73.12 13 LEU B CA 1
ATOM 2270 C C . LEU B 1 13 ? 23.078 8.453 -1.762 1 73.12 13 LEU B C 1
ATOM 2272 O O . LEU B 1 13 ? 22.812 7.699 -2.701 1 73.12 13 LEU B O 1
ATOM 2276 N N . VAL B 1 14 ? 22.469 8.453 -0.654 1 71.44 14 VAL B N 1
ATOM 2277 C CA . VAL B 1 14 ? 21.422 7.469 -0.403 1 71.44 14 VAL B CA 1
ATOM 2278 C C . VAL B 1 14 ? 20.219 7.758 -1.297 1 71.44 14 VAL B C 1
ATOM 2280 O O . VAL B 1 14 ? 19.641 6.84 -1.892 1 71.44 14 VAL B O 1
ATOM 2283 N N . MET B 1 15 ? 20 8.945 -1.427 1 68.12 15 MET B N 1
ATOM 2284 C CA . MET B 1 15 ? 18.859 9.336 -2.252 1 68.12 15 MET B CA 1
ATOM 2285 C C . MET B 1 15 ? 19.125 9.039 -3.725 1 68.12 15 MET B C 1
ATOM 2287 O O . MET B 1 15 ? 18.234 8.617 -4.453 1 68.12 15 MET B O 1
ATOM 2291 N N . VAL B 1 16 ? 20.344 9.305 -4.109 1 72.19 16 VAL B N 1
ATOM 2292 C CA . VAL B 1 16 ? 20.719 9.031 -5.488 1 72.19 16 VAL B CA 1
ATOM 2293 C C . VAL B 1 16 ? 20.656 7.527 -5.75 1 72.19 16 VAL B C 1
ATOM 2295 O O . VAL B 1 16 ? 20.172 7.094 -6.797 1 72.19 16 VAL B O 1
ATOM 2298 N N . ALA B 1 17 ? 21.156 6.797 -4.809 1 73.31 17 ALA B N 1
ATOM 2299 C CA . ALA B 1 17 ? 21.141 5.344 -4.953 1 73.31 17 ALA B CA 1
ATOM 2300 C C . ALA B 1 17 ? 19.703 4.82 -5.07 1 73.31 17 ALA B C 1
ATOM 2302 O O . ALA B 1 17 ? 19.422 3.953 -5.898 1 73.31 17 ALA B O 1
ATOM 2303 N N . LEU B 1 18 ? 18.906 5.402 -4.309 1 70.94 18 LEU B N 1
ATOM 2304 C CA . LEU B 1 18 ? 17.516 4.988 -4.332 1 70.94 18 LEU B CA 1
ATOM 2305 C C . LEU B 1 18 ? 16.844 5.406 -5.637 1 70.94 18 LEU B C 1
ATOM 2307 O O . LEU B 1 18 ? 16.016 4.676 -6.18 1 70.94 18 LEU B O 1
ATOM 2311 N N . ALA B 1 19 ? 17.281 6.566 -6.113 1 72.12 19 ALA B N 1
ATOM 2312 C CA . ALA B 1 19 ? 16.766 7.051 -7.387 1 72.12 19 ALA B CA 1
ATOM 2313 C C . ALA B 1 19 ? 17.172 6.125 -8.531 1 72.12 19 ALA B C 1
ATOM 2315 O O . ALA B 1 19 ? 16.375 5.875 -9.445 1 72.12 19 ALA B O 1
ATOM 2316 N N . LEU B 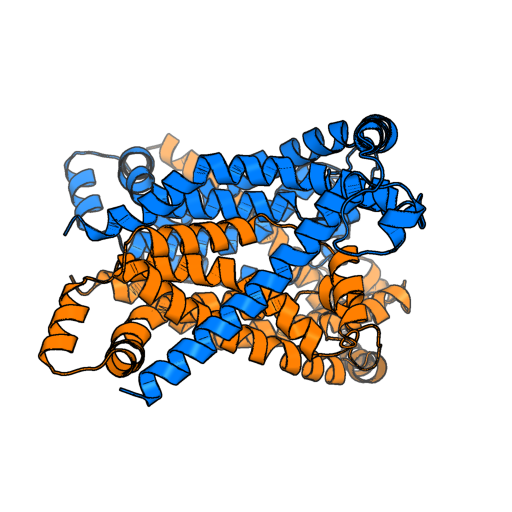1 20 ? 18.344 5.594 -8.484 1 73.94 20 LEU B N 1
ATOM 2317 C CA . LEU B 1 20 ? 18.859 4.723 -9.531 1 73.94 20 LEU B CA 1
ATOM 2318 C C . LEU B 1 20 ? 18.078 3.41 -9.578 1 73.94 20 LEU B C 1
ATOM 2320 O O . LEU B 1 20 ? 17.875 2.838 -10.648 1 73.94 20 LEU B O 1
ATOM 2324 N N . LEU B 1 21 ? 17.594 3.006 -8.469 1 73.62 21 LEU B N 1
ATOM 2325 C CA . LEU B 1 21 ? 16.828 1.758 -8.391 1 73.62 21 LEU B CA 1
ATOM 2326 C C . LEU B 1 21 ? 15.5 1.881 -9.125 1 73.62 21 LEU B C 1
ATOM 2328 O O . LEU B 1 21 ? 14.922 0.875 -9.531 1 73.62 21 LEU B O 1
ATOM 2332 N N . TYR B 1 22 ? 15.117 3.1 -9.281 1 72.19 22 TYR B N 1
ATOM 2333 C CA . TYR B 1 22 ? 13.875 3.338 -10.008 1 72.19 22 TYR B CA 1
ATOM 2334 C C . TYR B 1 22 ? 14.148 3.682 -11.469 1 72.19 22 TYR B C 1
ATOM 2336 O O . TYR B 1 22 ? 13.531 3.119 -12.375 1 72.19 22 TYR B O 1
ATOM 2344 N N . ILE B 1 23 ? 15.109 4.504 -11.641 1 78.31 23 ILE B N 1
ATOM 2345 C CA . ILE B 1 23 ? 15.336 5.094 -12.953 1 78.31 23 ILE B CA 1
ATOM 2346 C C . ILE B 1 23 ? 15.961 4.059 -13.883 1 78.31 23 ILE B C 1
ATOM 2348 O O . ILE B 1 23 ? 15.578 3.945 -15.047 1 78.31 23 ILE B O 1
ATOM 2352 N N . VAL B 1 24 ? 16.844 3.277 -13.391 1 82.88 24 VAL B N 1
ATOM 2353 C CA . VAL B 1 24 ? 17.578 2.348 -14.234 1 82.88 24 VAL B CA 1
ATOM 2354 C C . VAL B 1 24 ? 16.641 1.292 -14.805 1 82.88 24 VAL B C 1
ATOM 2356 O O . VAL B 1 24 ? 16.609 1.076 -16.016 1 82.88 24 VAL B O 1
ATOM 2359 N N . PRO B 1 25 ? 15.836 0.629 -13.898 1 83 25 PRO B N 1
ATOM 2360 C CA . PRO B 1 25 ? 14.906 -0.349 -14.461 1 83 25 PRO B CA 1
ATOM 2361 C C . PRO B 1 25 ? 13.922 0.277 -15.445 1 83 25 PRO B C 1
ATOM 2363 O O . PRO B 1 25 ? 13.578 -0.339 -16.469 1 83 25 PRO B O 1
ATOM 2366 N N . PHE B 1 26 ? 13.531 1.383 -15.148 1 84 26 PHE B N 1
ATOM 2367 C CA . PHE B 1 26 ? 12.586 2.061 -16.031 1 84 26 PHE B CA 1
ATOM 2368 C C . PHE B 1 26 ? 13.227 2.359 -17.375 1 84 26 PHE B C 1
ATOM 2370 O O . PHE B 1 26 ? 12.594 2.186 -18.422 1 84 26 PHE B O 1
ATOM 2377 N N . LEU B 1 27 ? 14.43 2.863 -17.344 1 86.81 27 LEU B N 1
ATOM 2378 C CA . LEU B 1 27 ? 15.148 3.146 -18.578 1 86.81 27 LEU B CA 1
ATOM 2379 C C . LEU B 1 27 ? 15.414 1.864 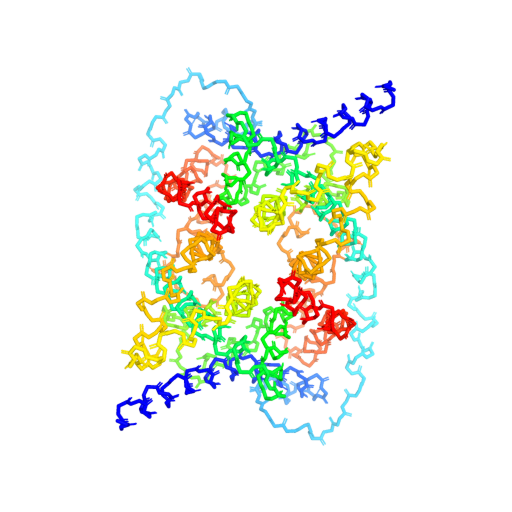-19.359 1 86.81 27 LEU B C 1
ATOM 2381 O O . LEU B 1 27 ? 15.328 1.853 -20.594 1 86.81 27 LEU B O 1
ATOM 2385 N N . MET B 1 28 ? 15.742 0.864 -18.688 1 86.75 28 MET B N 1
ATOM 2386 C CA . MET B 1 28 ? 15.953 -0.433 -19.312 1 86.75 28 MET B CA 1
ATOM 2387 C C . MET B 1 28 ? 14.695 -0.892 -20.047 1 86.75 28 MET B C 1
ATOM 2389 O O . MET B 1 28 ? 14.773 -1.372 -21.188 1 86.75 28 MET B O 1
ATOM 2393 N N . MET B 1 29 ? 13.617 -0.739 -19.406 1 87.31 29 MET B N 1
ATOM 2394 C CA . MET B 1 29 ? 12.352 -1.147 -20 1 87.31 29 MET B CA 1
ATOM 2395 C C . MET B 1 29 ? 11.992 -0.258 -21.188 1 87.31 29 MET B C 1
ATOM 2397 O O . MET B 1 29 ? 11.523 -0.747 -22.219 1 87.31 29 MET B O 1
ATOM 2401 N N . GLY B 1 30 ? 12.188 0.99 -21.031 1 90.75 30 GLY B N 1
ATOM 2402 C CA . GLY B 1 30 ? 11.914 1.925 -22.125 1 90.75 30 GLY B CA 1
ATOM 2403 C C . GLY B 1 30 ? 12.75 1.668 -23.359 1 90.75 30 GLY B C 1
ATOM 2404 O O . GLY B 1 30 ? 12.219 1.583 -24.469 1 90.75 30 GLY B O 1
ATOM 2405 N N . LEU B 1 31 ? 14 1.521 -23.125 1 93.38 31 LEU B N 1
ATOM 2406 C CA . LEU B 1 31 ? 14.898 1.241 -24.234 1 93.38 31 LEU B CA 1
ATOM 2407 C C . LEU B 1 31 ? 14.672 -0.166 -24.781 1 93.38 31 LEU B C 1
ATOM 2409 O O . LEU B 1 31 ? 14.68 -0.376 -26 1 93.38 31 LEU B O 1
ATOM 2413 N N . GLY B 1 32 ? 14.438 -1.062 -23.891 1 93.12 32 GLY B N 1
ATOM 2414 C CA . GLY B 1 32 ? 14.234 -2.449 -24.281 1 93.12 32 GLY B CA 1
ATOM 2415 C C . GLY B 1 32 ? 12.984 -2.656 -25.109 1 93.12 32 GLY B C 1
ATOM 2416 O O . GLY B 1 32 ? 12.922 -3.574 -25.938 1 93.12 32 GLY B O 1
ATOM 2417 N N . SER B 1 33 ? 12.008 -1.812 -24.891 1 93.56 33 SER B N 1
ATOM 2418 C CA . SER B 1 33 ? 10.742 -1.945 -25.594 1 93.56 33 SER B CA 1
ATOM 2419 C C . SER B 1 33 ? 10.898 -1.616 -27.078 1 93.56 33 SER B C 1
ATOM 2421 O O . SER B 1 33 ? 10.023 -1.934 -27.891 1 93.56 33 SER B O 1
ATOM 2423 N N . PHE B 1 34 ? 12.031 -1.014 -27.453 1 96.56 34 PHE B N 1
ATOM 2424 C CA . PHE B 1 34 ? 12.258 -0.63 -28.828 1 96.56 34 PHE B CA 1
ATOM 2425 C C . PHE B 1 34 ? 13.359 -1.485 -29.453 1 96.56 34 PHE B C 1
ATOM 2427 O O . PHE B 1 34 ? 13.734 -1.274 -30.609 1 96.56 34 PHE B O 1
ATOM 2434 N N . LYS B 1 35 ? 13.773 -2.412 -28.75 1 96.25 35 LYS B N 1
ATOM 2435 C CA . LYS B 1 35 ? 14.875 -3.25 -29.219 1 96.25 35 LYS B CA 1
ATOM 2436 C C . LYS B 1 35 ? 14.352 -4.535 -29.859 1 96.25 35 LYS B C 1
ATOM 2438 O O . LYS B 1 35 ? 13.164 -4.836 -29.781 1 96.25 35 LYS B O 1
ATOM 2443 N N . ASN B 1 36 ? 15.289 -5.223 -30.562 1 94.56 36 ASN B N 1
ATOM 2444 C CA . ASN B 1 36 ? 14.969 -6.574 -31 1 94.56 36 ASN B CA 1
ATOM 2445 C C . ASN B 1 36 ? 15.086 -7.586 -29.859 1 94.56 36 ASN B C 1
ATOM 2447 O O . ASN B 1 36 ? 15.5 -7.23 -28.75 1 94.56 36 ASN B O 1
ATOM 2451 N N . GLN B 1 37 ? 14.68 -8.766 -30.172 1 92.44 37 GLN B N 1
ATOM 2452 C CA . GLN B 1 37 ? 14.609 -9.805 -29.156 1 92.44 37 GLN B CA 1
ATOM 2453 C C . GLN B 1 37 ? 15.969 -10.039 -28.5 1 92.44 37 GLN B C 1
ATOM 2455 O O . GLN B 1 37 ? 16.078 -10.07 -27.266 1 92.44 37 GLN B O 1
ATOM 2460 N N . ALA B 1 38 ? 17 -10.117 -29.297 1 91.94 38 ALA B N 1
ATOM 2461 C CA . ALA B 1 38 ? 18.344 -10.422 -28.797 1 91.94 38 ALA B CA 1
ATOM 2462 C C . ALA B 1 38 ? 18.875 -9.289 -27.922 1 91.94 38 ALA B C 1
ATOM 2464 O O . ALA B 1 38 ? 19.453 -9.523 -26.859 1 91.94 38 ALA B O 1
ATOM 2465 N N . ASP B 1 39 ? 18.672 -8.094 -28.344 1 92.94 39 ASP B N 1
ATOM 2466 C CA . ASP B 1 39 ? 19.188 -6.93 -27.625 1 92.94 39 ASP B CA 1
ATOM 2467 C C . ASP B 1 39 ? 18.391 -6.703 -26.344 1 92.94 39 ASP B C 1
ATOM 2469 O O . ASP B 1 39 ? 18.953 -6.285 -25.328 1 92.94 39 ASP B O 1
ATOM 2473 N N . ALA B 1 40 ? 17.141 -6.945 -26.391 1 91.62 40 ALA B N 1
ATOM 2474 C CA . ALA B 1 40 ? 16.312 -6.75 -25.203 1 91.62 40 ALA B CA 1
ATOM 2475 C C . ALA B 1 40 ? 16.656 -7.746 -24.109 1 91.62 40 ALA B C 1
ATOM 2477 O O . ALA B 1 40 ? 16.562 -7.43 -22.922 1 91.62 40 ALA B O 1
ATOM 2478 N N . ALA B 1 41 ? 17.125 -8.875 -24.5 1 88.19 41 ALA B N 1
ATOM 2479 C CA . ALA B 1 41 ? 17.422 -9.945 -23.547 1 88.19 41 ALA B CA 1
ATOM 2480 C C . ALA B 1 41 ? 18.719 -9.656 -22.781 1 88.19 41 ALA B C 1
ATOM 2482 O O . ALA B 1 41 ? 19 -10.305 -21.766 1 88.19 41 ALA B O 1
ATOM 2483 N N . LYS B 1 42 ? 19.406 -8.625 -23.219 1 87 42 LYS B N 1
ATOM 2484 C CA . LYS B 1 42 ? 20.641 -8.266 -22.547 1 87 42 LYS B CA 1
ATOM 2485 C C . LYS B 1 42 ? 20.375 -7.461 -21.281 1 87 42 LYS B C 1
ATOM 2487 O O . LYS B 1 42 ? 21.25 -7.34 -20.406 1 87 42 LYS B O 1
ATOM 2492 N N . PHE B 1 43 ? 19.219 -6.926 -21.219 1 86.19 43 PHE B N 1
ATOM 2493 C CA . PHE B 1 43 ? 18.797 -6.133 -20.062 1 86.19 43 PHE B CA 1
ATOM 2494 C C . PHE B 1 43 ? 19.828 -5.055 -19.75 1 86.19 43 PHE B C 1
ATOM 2496 O O . PHE B 1 43 ? 20.25 -4.898 -18.594 1 86.19 43 PHE B O 1
ATOM 2503 N N . ASP B 1 44 ? 20.234 -4.301 -20.719 1 86.69 44 ASP B N 1
ATOM 2504 C CA . ASP B 1 44 ? 21.234 -3.256 -20.547 1 86.69 44 ASP B CA 1
ATOM 2505 C C . ASP B 1 44 ? 20.688 -1.888 -20.922 1 86.69 44 ASP B C 1
ATOM 2507 O O . ASP B 1 44 ? 19.5 -1.757 -21.234 1 86.69 44 ASP B O 1
ATOM 2511 N N . LEU B 1 45 ? 21.5 -0.91 -20.766 1 90.31 45 LEU B N 1
ATOM 2512 C CA . LEU B 1 45 ? 21.062 0.463 -21 1 90.31 45 LEU B CA 1
ATOM 2513 C C . LEU B 1 45 ? 21.562 0.962 -22.359 1 90.31 45 LEU B C 1
ATOM 2515 O O . LEU B 1 45 ? 21.594 2.17 -22.609 1 90.31 45 LEU B O 1
ATOM 2519 N N . SER B 1 46 ? 21.859 0.017 -23.156 1 92.44 46 SER B N 1
ATOM 2520 C CA . SER B 1 46 ? 22.328 0.416 -24.484 1 92.44 46 SER B CA 1
ATOM 2521 C C . SER B 1 46 ? 21.172 0.917 -25.344 1 92.44 46 SER B C 1
ATOM 2523 O O . SER B 1 46 ? 20.031 0.464 -25.188 1 92.44 46 SER B O 1
ATOM 2525 N N . LEU B 1 47 ? 21.5 1.813 -26.203 1 93.94 47 LEU B N 1
ATOM 2526 C CA . LEU B 1 47 ? 20.5 2.281 -27.156 1 93.94 47 LEU B CA 1
ATOM 2527 C C . LEU B 1 47 ? 20.156 1.197 -28.188 1 93.94 47 LEU B C 1
ATOM 2529 O O . LEU B 1 47 ? 21.031 0.387 -28.531 1 93.94 47 LEU B O 1
ATOM 2533 N N . PRO B 1 48 ? 18.938 1.244 -28.609 1 93.25 48 PRO B N 1
ATOM 2534 C CA . PRO B 1 48 ? 18.578 0.263 -29.641 1 93.25 48 PRO B CA 1
ATOM 2535 C C . PRO B 1 48 ? 19.359 0.465 -30.938 1 93.25 48 PRO B C 1
ATOM 2537 O O . PRO B 1 48 ? 19.578 1.604 -31.359 1 93.25 48 PRO B O 1
ATOM 2540 N N . THR B 1 49 ? 19.828 -0.638 -31.484 1 91.5 49 THR B N 1
ATOM 2541 C CA . THR B 1 49 ? 20.469 -0.572 -32.781 1 91.5 49 THR B CA 1
ATOM 2542 C C . THR B 1 49 ? 19.484 -0.147 -33.875 1 91.5 49 THR B C 1
ATOM 2544 O O . THR B 1 49 ? 19.844 0.606 -34.781 1 91.5 49 THR B O 1
ATOM 2547 N N . GLN B 1 50 ? 18.266 -0.658 -33.812 1 92.94 50 GLN B N 1
ATOM 2548 C CA . GLN B 1 50 ? 17.125 -0.274 -34.594 1 92.94 50 GLN B CA 1
ATOM 2549 C C . GLN B 1 50 ? 15.891 -0.046 -33.75 1 92.94 50 GLN B C 1
ATOM 2551 O O . GLN B 1 50 ? 15.516 -0.907 -32.938 1 92.94 50 GLN B O 1
ATOM 2556 N N . TRP B 1 51 ? 15.398 1.094 -33.906 1 95.25 51 TRP B N 1
ATOM 2557 C CA . TRP B 1 51 ? 14.195 1.409 -33.125 1 95.25 51 TRP B CA 1
ATOM 2558 C C . TRP B 1 51 ? 12.984 0.67 -33.688 1 95.25 51 TRP B C 1
ATOM 2560 O O . TRP B 1 51 ? 12.516 0.986 -34.781 1 95.25 51 TRP B O 1
ATOM 2570 N N . ILE B 1 52 ? 12.484 -0.253 -32.969 1 96.19 52 ILE B N 1
ATOM 2571 C CA . ILE B 1 52 ? 11.406 -1.113 -33.469 1 96.19 52 ILE B CA 1
ATOM 2572 C C . ILE B 1 52 ? 10.094 -0.707 -32.781 1 96.19 52 ILE B C 1
ATOM 2574 O O . ILE B 1 52 ? 9.758 -1.191 -31.703 1 96.19 52 ILE B O 1
ATOM 2578 N N . PHE B 1 53 ? 9.344 0.042 -33.5 1 95.12 53 PHE B N 1
ATOM 2579 C CA . PHE B 1 53 ? 8.07 0.525 -33 1 95.12 53 PHE B CA 1
ATOM 2580 C C . PHE B 1 53 ? 6.996 -0.553 -33.094 1 95.12 53 PHE B C 1
ATOM 2582 O O . PHE B 1 53 ? 5.957 -0.476 -32.438 1 95.12 53 PHE B O 1
ATOM 2589 N N . SER B 1 54 ? 7.27 -1.532 -33.875 1 94.75 54 SER B N 1
ATOM 2590 C CA . SER B 1 54 ? 6.297 -2.588 -34.125 1 94.75 54 SER B CA 1
ATOM 2591 C C . SER B 1 54 ? 6.082 -3.449 -32.875 1 94.75 54 SER B C 1
ATOM 2593 O O . SER B 1 54 ? 5.086 -4.172 -32.781 1 94.75 54 SER B O 1
ATOM 2595 N N . ASN B 1 55 ? 7.02 -3.359 -31.938 1 94.06 55 ASN B N 1
ATOM 2596 C CA . ASN B 1 55 ? 6.82 -4.07 -30.688 1 94.06 55 ASN B CA 1
ATOM 2597 C C . ASN B 1 55 ? 5.523 -3.643 -30 1 94.06 55 ASN B C 1
ATOM 2599 O O . ASN B 1 55 ? 4.809 -4.477 -29.438 1 94.06 55 ASN B O 1
ATOM 2603 N N . TYR B 1 56 ? 5.234 -2.418 -30.094 1 93.31 56 TYR B N 1
ATOM 2604 C CA . TYR B 1 56 ? 4.02 -1.896 -29.469 1 93.31 56 TYR B CA 1
ATOM 2605 C C . TYR B 1 56 ? 2.779 -2.357 -30.234 1 93.31 56 TYR B C 1
ATOM 2607 O O . TYR B 1 56 ? 1.756 -2.678 -29.625 1 93.31 56 TYR B O 1
ATOM 2615 N N . LYS B 1 57 ? 2.893 -2.381 -31.453 1 93 57 LYS B N 1
ATOM 2616 C CA . LYS B 1 57 ? 1.784 -2.873 -32.25 1 93 57 LYS B CA 1
ATOM 2617 C C . LYS B 1 57 ? 1.488 -4.34 -31.953 1 93 57 LYS B C 1
ATOM 2619 O O . LYS B 1 57 ? 0.327 -4.727 -31.812 1 93 57 LYS B O 1
ATOM 2624 N N . HIS B 1 58 ? 2.512 -5.043 -31.859 1 90.62 58 HIS B N 1
ATOM 2625 C CA . HIS B 1 58 ? 2.365 -6.461 -31.562 1 90.62 58 HIS B CA 1
ATOM 2626 C C . HIS B 1 58 ? 1.682 -6.668 -30.203 1 90.62 58 HIS B C 1
ATOM 2628 O O . HIS B 1 58 ? 0.759 -7.477 -30.094 1 90.62 58 HIS B O 1
ATOM 2634 N N . VAL B 1 59 ? 2.145 -5.953 -29.266 1 89.06 59 VAL B N 1
ATOM 2635 C CA . VAL B 1 59 ? 1.626 -6.105 -27.906 1 89.06 59 VAL B CA 1
ATOM 2636 C C . VAL B 1 59 ? 0.165 -5.66 -27.859 1 89.06 59 VAL B C 1
ATOM 2638 O O . VAL B 1 59 ? -0.659 -6.285 -27.188 1 89.06 59 VAL B O 1
ATOM 2641 N N . LEU B 1 60 ? -0.146 -4.621 -28.578 1 89.31 60 LEU B N 1
ATOM 2642 C CA . LEU B 1 60 ? -1.511 -4.105 -28.594 1 89.31 60 LEU B CA 1
ATOM 2643 C C . LEU B 1 60 ? -2.455 -5.082 -29.281 1 89.31 60 LEU B C 1
ATOM 2645 O O . LEU B 1 60 ? -3.605 -5.238 -28.875 1 89.31 60 LEU B O 1
ATOM 2649 N N . GLU B 1 61 ? -1.926 -5.754 -30.203 1 85.44 61 GLU B N 1
ATOM 2650 C CA . GLU B 1 61 ? -2.758 -6.652 -31 1 85.44 61 GLU B CA 1
ATOM 2651 C C . GLU B 1 61 ? -2.846 -8.039 -30.375 1 85.44 61 GLU B C 1
ATOM 2653 O O . GLU B 1 61 ? -3.875 -8.703 -30.469 1 85.44 61 GLU B O 1
ATOM 2658 N N . SER B 1 62 ? -1.845 -8.422 -29.656 1 79.62 62 SER B N 1
ATOM 2659 C CA . SER B 1 62 ? -1.78 -9.797 -29.172 1 79.62 62 SER B CA 1
ATOM 2660 C C . SER B 1 62 ? -2.135 -9.883 -27.688 1 79.62 62 SER B C 1
ATOM 2662 O O . SER B 1 62 ? -2.5 -10.945 -27.188 1 79.62 62 SER B O 1
ATOM 2664 N N . GLY B 1 63 ? -1.995 -8.977 -26.875 1 72.81 63 GLY B N 1
ATOM 2665 C CA . GLY B 1 63 ? -1.969 -9.094 -25.422 1 72.81 63 GLY B CA 1
ATOM 2666 C C . GLY B 1 63 ? -3.271 -8.688 -24.766 1 72.81 63 GLY B C 1
ATOM 2667 O O . GLY B 1 63 ? -3.408 -8.758 -23.547 1 72.81 63 GLY B O 1
ATOM 2668 N N . LYS B 1 64 ? -4.297 -8.305 -25.594 1 83.25 64 LYS B N 1
ATOM 2669 C CA . LYS B 1 64 ? -5.574 -7.824 -25.062 1 83.25 64 LYS B CA 1
ATOM 2670 C C . LYS B 1 64 ? -5.363 -6.66 -24.109 1 83.25 64 LYS B C 1
ATOM 2672 O O . LYS B 1 64 ? -5.996 -6.602 -23.047 1 83.25 64 LYS B O 1
ATOM 2677 N N . ILE B 1 65 ? -4.359 -5.906 -24.328 1 86.19 65 ILE B N 1
ATOM 2678 C CA . ILE B 1 65 ? -3.98 -4.789 -23.469 1 86.19 65 ILE B CA 1
ATOM 2679 C C . ILE B 1 65 ? -5.121 -3.779 -23.406 1 86.19 65 ILE B C 1
ATOM 2681 O O . ILE B 1 65 ? -5.461 -3.289 -22.328 1 86.19 65 ILE B O 1
ATOM 2685 N N . LEU B 1 66 ? -5.785 -3.611 -24.453 1 87.12 66 LEU B N 1
ATOM 2686 C CA . LEU B 1 66 ? -6.855 -2.623 -24.5 1 87.12 66 LEU B CA 1
ATOM 2687 C C . LEU B 1 66 ? -8.031 -3.061 -23.641 1 87.12 66 LEU B C 1
ATOM 2689 O O . LEU B 1 66 ? -8.594 -2.256 -22.891 1 87.12 66 LEU B O 1
ATOM 2693 N N . SER B 1 67 ? -8.367 -4.324 -23.75 1 89.25 67 SER B N 1
ATOM 2694 C CA . SER B 1 67 ? -9.414 -4.836 -22.875 1 89.25 67 SER B CA 1
ATOM 2695 C C . SER B 1 67 ? -8.992 -4.777 -21.406 1 89.25 67 SER B C 1
ATOM 2697 O O . SER B 1 67 ? -9.82 -4.527 -20.531 1 89.25 67 SER B O 1
ATOM 2699 N N . GLY B 1 68 ? -7.715 -4.996 -21.188 1 90.69 68 GLY B N 1
ATOM 2700 C CA . GLY B 1 68 ? -7.18 -4.887 -19.844 1 90.69 68 GLY B CA 1
ATOM 2701 C C . GLY B 1 68 ? -7.309 -3.488 -19.266 1 90.69 68 GLY B C 1
ATOM 2702 O O . GLY B 1 68 ? -7.602 -3.326 -18.078 1 90.69 68 GLY B O 1
ATOM 2703 N N . TYR B 1 69 ? -7.133 -2.533 -20.172 1 91.06 69 TYR B N 1
ATOM 2704 C CA . TYR B 1 69 ? -7.285 -1.146 -19.75 1 91.06 69 TYR B CA 1
ATOM 2705 C C . TYR B 1 69 ? -8.719 -0.866 -19.297 1 91.06 69 TYR B C 1
ATOM 2707 O O . TYR B 1 69 ? -8.938 -0.264 -18.25 1 91.06 69 TYR B O 1
ATOM 2715 N N . ILE B 1 70 ? -9.586 -1.304 -20.047 1 93.06 70 ILE B N 1
ATOM 2716 C CA . ILE B 1 70 ? -10.992 -1.063 -19.75 1 93.06 70 ILE B CA 1
ATOM 2717 C C . ILE B 1 70 ? -11.375 -1.764 -18.438 1 93.06 70 ILE B C 1
ATOM 2719 O O . ILE B 1 70 ? -12 -1.16 -17.562 1 93.06 70 ILE B O 1
ATOM 2723 N N . ASN B 1 71 ? -10.977 -2.992 -18.328 1 94.31 71 ASN B N 1
ATOM 2724 C CA . ASN B 1 71 ? -11.273 -3.744 -17.109 1 94.31 71 ASN B CA 1
ATOM 2725 C C . ASN B 1 71 ? -10.641 -3.096 -15.883 1 94.31 71 ASN B C 1
ATOM 2727 O O . ASN B 1 71 ? -11.258 -3.047 -14.82 1 94.31 71 ASN B O 1
ATOM 2731 N N . SER B 1 72 ? -9.43 -2.631 -16.078 1 93.56 72 SER B N 1
ATOM 2732 C CA . SER B 1 72 ? -8.758 -1.949 -14.969 1 93.56 72 SER B CA 1
ATOM 2733 C C . SER B 1 72 ? -9.516 -0.689 -14.555 1 93.56 72 SER B C 1
ATOM 2735 O O . SER B 1 72 ? -9.625 -0.386 -13.367 1 93.56 72 SER B O 1
ATOM 2737 N N . LEU B 1 73 ? -10.055 -0.002 -15.57 1 94.31 73 LEU B N 1
ATOM 2738 C CA . LEU B 1 73 ? -10.805 1.211 -15.281 1 94.31 73 LEU B CA 1
ATOM 2739 C C . LEU B 1 73 ? -12.109 0.88 -14.562 1 94.31 73 LEU B C 1
ATOM 2741 O O . LEU B 1 73 ? -12.523 1.599 -13.648 1 94.31 73 LEU B O 1
ATOM 2745 N N . ILE B 1 74 ? -12.695 -0.155 -14.953 1 96.5 74 ILE B N 1
ATOM 2746 C CA . ILE B 1 74 ? -13.953 -0.595 -14.359 1 96.5 74 ILE B CA 1
ATOM 2747 C C . ILE B 1 74 ? -13.75 -0.885 -12.875 1 96.5 74 ILE B C 1
ATOM 2749 O O . ILE B 1 74 ? -14.641 -0.629 -12.062 1 96.5 74 ILE B O 1
ATOM 2753 N N . VAL B 1 75 ? -12.594 -1.305 -12.547 1 96.81 75 VAL B N 1
ATOM 2754 C CA . VAL B 1 75 ? -12.312 -1.657 -11.164 1 96.81 75 VAL B CA 1
ATOM 2755 C C . VAL B 1 75 ? -11.773 -0.436 -10.422 1 96.81 75 VAL B C 1
ATOM 2757 O O . VAL B 1 75 ? -12.281 -0.079 -9.352 1 96.81 75 VAL B O 1
ATOM 2760 N N . THR B 1 76 ? -10.844 0.281 -11.031 1 96.19 76 THR B N 1
ATOM 2761 C CA . THR B 1 76 ? -10.086 1.327 -10.359 1 96.19 76 THR B CA 1
ATOM 2762 C C . THR B 1 76 ? -10.977 2.527 -10.047 1 96.19 76 THR B C 1
ATOM 2764 O O . THR B 1 76 ? -10.906 3.088 -8.953 1 96.19 76 THR B O 1
ATOM 2767 N N . VAL B 1 77 ? -11.797 2.9 -10.977 1 96.12 77 VAL B N 1
ATOM 2768 C CA . VAL B 1 77 ? -12.562 4.137 -10.844 1 96.12 77 VAL B CA 1
ATOM 2769 C C . VAL B 1 77 ? -13.562 4 -9.695 1 96.12 77 VAL B C 1
ATOM 2771 O O . VAL B 1 77 ? -13.562 4.809 -8.766 1 96.12 77 VAL B O 1
ATOM 2774 N N . PRO B 1 78 ? -14.359 2.969 -9.656 1 97.5 78 PRO B N 1
ATOM 2775 C CA . PRO B 1 78 ? -15.312 2.877 -8.547 1 97.5 78 PRO B CA 1
ATOM 2776 C C . PRO B 1 78 ? -14.625 2.684 -7.199 1 97.5 78 PRO B C 1
ATOM 2778 O O . PRO B 1 78 ? -15.086 3.221 -6.188 1 97.5 78 PRO B O 1
ATOM 2781 N N . VAL B 1 79 ? -13.562 1.903 -7.141 1 97.25 79 VAL B N 1
ATOM 2782 C CA . VAL B 1 79 ? -12.859 1.676 -5.887 1 97.25 79 VAL B CA 1
ATOM 2783 C C . VAL B 1 79 ? -12.336 3.004 -5.336 1 97.25 79 VAL B C 1
ATOM 2785 O O . VAL B 1 79 ? -12.492 3.291 -4.148 1 97.25 79 VAL B O 1
ATOM 2788 N N . THR B 1 80 ? -11.75 3.752 -6.254 1 96.31 80 THR B N 1
ATOM 2789 C CA . THR B 1 80 ? -11.164 5.023 -5.848 1 96.31 80 THR B CA 1
ATOM 2790 C C . THR B 1 80 ? -12.25 5.984 -5.355 1 96.31 80 THR B C 1
ATOM 2792 O O . THR B 1 80 ? -12.133 6.547 -4.266 1 96.31 80 THR B O 1
ATOM 2795 N N . LEU B 1 81 ? -13.305 6.133 -6.051 1 96.31 81 LEU B N 1
ATOM 2796 C CA . LEU B 1 81 ? -14.359 7.09 -5.719 1 96.31 81 LEU B CA 1
ATOM 2797 C C . LEU B 1 81 ? -15.055 6.699 -4.422 1 96.31 81 LEU B C 1
ATOM 2799 O O . LEU B 1 81 ? -15.242 7.539 -3.535 1 96.31 81 LEU B O 1
ATOM 2803 N N . VAL B 1 82 ? -15.375 5.496 -4.289 1 93.94 82 VAL B N 1
ATOM 2804 C CA . VAL B 1 82 ? -16.156 5.043 -3.141 1 93.94 82 VAL B CA 1
ATOM 2805 C C . VAL B 1 82 ? -15.281 5.055 -1.888 1 93.94 82 VAL B C 1
ATOM 2807 O O . VAL B 1 82 ? -15.711 5.523 -0.83 1 93.94 82 VAL B O 1
ATOM 2810 N N . SER B 1 83 ? -14.055 4.574 -1.989 1 95.06 83 SER B N 1
ATOM 2811 C CA . SER B 1 83 ? -13.172 4.512 -0.826 1 95.06 83 SER B CA 1
ATOM 2812 C C . SER B 1 83 ? -12.828 5.906 -0.32 1 95.06 83 SER B C 1
ATOM 2814 O O . SER B 1 83 ? -12.797 6.145 0.889 1 95.06 83 SER B O 1
ATOM 2816 N N . VAL B 1 84 ? -12.555 6.781 -1.286 1 94.44 84 VAL B N 1
ATOM 2817 C CA . VAL B 1 84 ? -12.188 8.133 -0.896 1 94.44 84 VAL B CA 1
ATOM 2818 C C . VAL B 1 84 ? -13.398 8.859 -0.311 1 94.44 84 VAL B C 1
ATOM 2820 O O . VAL B 1 84 ? -13.289 9.539 0.713 1 94.44 84 VAL B O 1
ATOM 2823 N N . PHE B 1 85 ? -14.516 8.695 -0.938 1 93.31 85 PHE B N 1
ATOM 2824 C CA . PHE B 1 85 ? -15.734 9.336 -0.471 1 93.31 85 PHE B CA 1
ATOM 2825 C C . PHE B 1 85 ? -16.125 8.82 0.91 1 93.31 85 PHE B C 1
ATOM 2827 O O . PHE B 1 85 ? -16.391 9.609 1.821 1 93.31 85 PHE B O 1
ATOM 2834 N N . LEU B 1 86 ? -16.203 7.539 1.084 1 90.19 86 LEU B N 1
ATOM 2835 C CA . LEU B 1 86 ? -16.562 6.953 2.371 1 90.19 86 LEU B CA 1
ATOM 2836 C C . LEU B 1 86 ? -15.516 7.277 3.428 1 90.19 86 LEU B C 1
ATOM 2838 O O . LEU B 1 86 ? -15.844 7.484 4.598 1 90.19 86 LEU B O 1
ATOM 2842 N N . GLY B 1 87 ? -14.273 7.262 2.992 1 92.56 87 GLY B N 1
ATOM 2843 C CA . GLY B 1 87 ? -13.211 7.641 3.916 1 92.56 87 GLY B CA 1
ATOM 2844 C C . GLY B 1 87 ? -13.344 9.062 4.418 1 92.56 87 GLY B C 1
ATOM 2845 O O . GLY B 1 87 ? -13.156 9.328 5.609 1 92.56 87 GLY B O 1
ATOM 2846 N N . ALA B 1 88 ? -13.656 9.945 3.512 1 93.06 88 ALA B N 1
ATOM 2847 C CA . ALA B 1 88 ? -13.797 11.359 3.867 1 93.06 88 ALA B CA 1
ATOM 2848 C C . ALA B 1 88 ? -14.938 11.562 4.867 1 93.06 88 ALA B C 1
ATOM 2850 O O . ALA B 1 88 ? -14.758 12.219 5.895 1 93.06 88 ALA B O 1
ATOM 2851 N N . ILE B 1 89 ? -16.062 10.992 4.582 1 90.31 89 ILE B N 1
ATOM 2852 C CA . ILE B 1 89 ? -17.219 11.148 5.457 1 90.31 89 ILE B CA 1
ATOM 2853 C C . ILE B 1 89 ? -16.922 10.531 6.82 1 90.31 89 ILE B C 1
ATOM 2855 O O . ILE B 1 89 ? -17.188 11.141 7.855 1 90.31 89 ILE B O 1
ATOM 2859 N N . SER B 1 90 ? -16.359 9.367 6.777 1 88.81 90 SER B N 1
ATOM 2860 C CA . SER B 1 90 ? -16.031 8.688 8.031 1 88.81 90 SER B CA 1
ATOM 2861 C C . SER B 1 90 ? -15 9.477 8.82 1 88.81 90 SER B C 1
ATOM 2863 O O . SER B 1 90 ? -15.102 9.594 10.047 1 88.81 90 SER B O 1
ATOM 2865 N N . GLY B 1 91 ? -14.008 9.969 8.102 1 89.44 91 GLY B N 1
ATOM 2866 C CA . GLY B 1 91 ? -12.984 10.766 8.766 1 89.44 91 GLY B CA 1
ATOM 2867 C C . GLY B 1 91 ? -13.539 12 9.445 1 89.44 91 GLY B C 1
ATOM 2868 O O . GLY B 1 91 ? -13.141 12.336 10.562 1 89.44 91 GLY B O 1
ATOM 2869 N N . ILE B 1 92 ? -14.477 12.664 8.812 1 90.5 92 ILE B N 1
ATOM 2870 C CA . ILE B 1 92 ? -15.102 13.867 9.359 1 90.5 92 ILE B CA 1
ATOM 2871 C C . ILE B 1 92 ? -15.922 13.516 10.594 1 90.5 92 ILE B C 1
ATOM 2873 O O . ILE B 1 92 ? -15.766 14.133 11.648 1 90.5 92 ILE B O 1
ATOM 2877 N N . VAL B 1 93 ? -16.703 12.469 10.484 1 88.44 93 VAL B N 1
ATOM 2878 C CA . VAL B 1 93 ? -17.609 12.078 11.562 1 88.44 93 VAL B CA 1
ATOM 2879 C C . VAL B 1 93 ? -16.797 11.586 12.766 1 88.44 93 VAL B C 1
ATOM 2881 O O . VAL B 1 93 ? -17.047 12 13.898 1 88.44 93 VAL B O 1
ATOM 2884 N N . ILE B 1 94 ? -15.844 10.828 12.531 1 87.5 94 ILE B N 1
ATOM 2885 C CA . ILE B 1 94 ? -15.047 10.25 13.602 1 87.5 94 ILE B CA 1
ATOM 2886 C C . ILE B 1 94 ? -14.25 11.344 14.305 1 87.5 94 ILE B C 1
ATOM 2888 O O . ILE B 1 94 ? -14.18 11.391 15.531 1 87.5 94 ILE B O 1
ATOM 2892 N N . SER B 1 95 ? -13.68 12.203 13.539 1 85.25 95 SER B N 1
ATOM 2893 C CA . SER B 1 95 ? -12.852 13.266 14.094 1 85.25 95 SER B CA 1
ATOM 2894 C C . SER B 1 95 ? -13.695 14.281 14.859 1 85.25 95 SER B C 1
ATOM 2896 O O . SER B 1 95 ? -13.273 14.781 15.906 1 85.25 95 SER B O 1
ATOM 2898 N N . ARG B 1 96 ? -14.828 14.594 14.406 1 87.62 96 ARG B N 1
ATOM 2899 C CA . ARG B 1 96 ? -15.656 15.633 15.023 1 87.62 96 ARG B CA 1
ATOM 2900 C C . ARG B 1 96 ? -16.438 15.078 16.219 1 87.62 96 ARG B C 1
ATOM 2902 O O . ARG B 1 96 ? -16.672 15.781 17.188 1 87.62 96 ARG B O 1
ATOM 2909 N N . ARG B 1 97 ? -16.953 13.945 16.156 1 85.31 97 ARG B N 1
ATOM 2910 C CA . ARG B 1 97 ? -17.656 13.367 17.297 1 85.31 97 ARG B CA 1
ATOM 2911 C C . ARG B 1 97 ? -16.719 13.141 18.469 1 85.31 97 ARG B C 1
ATOM 2913 O O . ARG B 1 97 ? -17.016 13.539 19.594 1 85.31 97 ARG B O 1
ATOM 2920 N N . ASN B 1 98 ? -15.656 12.648 18.266 1 79.38 98 ASN B N 1
ATOM 2921 C CA . ASN B 1 98 ? -14.602 12.484 19.266 1 79.38 98 ASN B CA 1
ATOM 2922 C C . ASN B 1 98 ? -15.117 11.812 20.531 1 79.38 98 ASN B C 1
ATOM 2924 O O . ASN B 1 98 ? -14.781 12.234 21.641 1 79.38 98 ASN B O 1
ATOM 2928 N N . ASP B 1 99 ? -16.031 10.922 20.453 1 85.31 99 ASP B N 1
ATOM 2929 C CA . ASP B 1 99 ? -16.562 10.172 21.594 1 85.31 99 ASP B CA 1
ATOM 2930 C C . ASP B 1 99 ? -16.062 8.734 21.594 1 85.31 99 ASP B C 1
ATOM 2932 O O . ASP B 1 99 ? -15.25 8.359 20.734 1 85.31 99 ASP B O 1
ATOM 2936 N N . LYS B 1 100 ? -16.438 8.031 22.609 1 84.75 100 LYS B N 1
ATOM 2937 C CA . LYS B 1 100 ? -15.953 6.668 22.797 1 84.75 100 LYS B CA 1
ATOM 2938 C C . LYS B 1 100 ? -16.328 5.777 21.609 1 84.75 100 LYS B C 1
ATOM 2940 O O . LYS B 1 100 ? -15.523 4.949 21.172 1 84.75 100 LYS B O 1
ATOM 2945 N N . MET B 1 101 ? -17.469 5.992 21.156 1 82.62 101 MET B N 1
ATOM 2946 C CA . MET B 1 101 ? -17.922 5.191 20.031 1 82.62 101 MET B CA 1
ATOM 2947 C C . MET B 1 101 ? -17.109 5.488 18.781 1 82.62 101 MET B C 1
ATOM 2949 O O . MET B 1 101 ? -16.703 4.566 18.062 1 82.62 101 MET B O 1
ATOM 2953 N N . SER B 1 102 ? -16.875 6.773 18.562 1 84.56 102 SER B N 1
ATOM 2954 C CA . SER B 1 102 ? -16.094 7.145 17.391 1 84.56 102 SER B CA 1
ATOM 2955 C C . SER B 1 102 ? -14.656 6.641 17.5 1 84.56 102 SER B C 1
ATOM 2957 O O . SER B 1 102 ? -14.062 6.23 16.5 1 84.56 102 SER B O 1
ATOM 2959 N N . HIS B 1 103 ? -14.203 6.562 18.672 1 82.38 103 HIS B N 1
ATOM 2960 C CA . HIS B 1 103 ? -12.867 6.02 18.891 1 82.38 103 HIS B CA 1
ATOM 2961 C C . HIS B 1 103 ? -12.828 4.52 18.625 1 82.38 103 HIS B C 1
ATOM 2963 O O . HIS B 1 103 ? -11.883 4.012 18.016 1 82.38 103 HIS B O 1
ATOM 2969 N N . GLY B 1 104 ? -13.82 3.9 19.109 1 81.69 104 GLY B N 1
ATOM 2970 C CA . GLY B 1 104 ? -13.922 2.477 18.828 1 81.69 104 GLY B CA 1
ATOM 2971 C C . GLY B 1 104 ? -13.969 2.15 17.344 1 81.69 104 GLY B C 1
ATOM 2972 O O . GLY B 1 104 ? -13.312 1.217 16.891 1 81.69 104 GLY B O 1
ATOM 2973 N N . ILE B 1 105 ? -14.703 2.941 16.656 1 81.69 105 ILE B N 1
ATOM 2974 C CA . ILE B 1 105 ? -14.828 2.74 15.211 1 81.69 105 ILE B CA 1
ATOM 2975 C C . ILE B 1 105 ? -13.484 3.012 14.539 1 81.69 105 ILE B C 1
ATOM 2977 O O . ILE B 1 105 ? -13.086 2.275 13.633 1 81.69 105 ILE B O 1
ATOM 2981 N N . TYR B 1 106 ? -12.852 4 14.953 1 82.62 106 TYR B N 1
ATOM 2982 C CA . TYR B 1 106 ? -11.531 4.316 14.414 1 82.62 106 TYR B CA 1
ATOM 2983 C C . TYR B 1 106 ? -10.57 3.154 14.617 1 82.62 106 TYR B C 1
ATOM 2985 O O . TYR B 1 106 ? -9.875 2.746 13.68 1 82.62 106 TYR B O 1
ATOM 2993 N N . TYR B 1 107 ? -10.625 2.605 15.766 1 77.94 107 TYR B N 1
ATOM 2994 C CA . TYR B 1 107 ? -9.734 1.496 16.078 1 77.94 107 TYR B CA 1
ATOM 2995 C C . TYR B 1 107 ? -10.07 0.27 15.234 1 77.94 107 TYR B C 1
ATOM 2997 O O . TYR B 1 107 ? -9.18 -0.491 14.844 1 77.94 107 TYR B O 1
ATOM 3005 N N . TYR B 1 108 ? -11.25 0.179 15 1 78 108 TYR B N 1
ATOM 3006 C CA . TYR B 1 108 ? -11.688 -0.909 14.133 1 78 108 TYR B 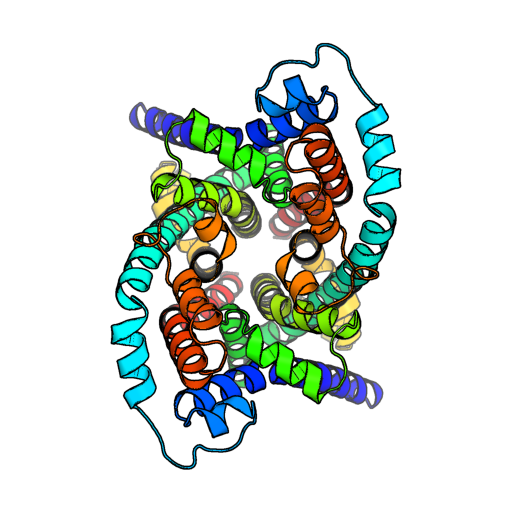CA 1
ATOM 3007 C C . TYR B 1 108 ? -11.07 -0.777 12.742 1 78 108 TYR B C 1
ATOM 3009 O O . TYR B 1 108 ? -10.57 -1.756 12.18 1 78 108 TYR B O 1
ATOM 3017 N N . PHE B 1 109 ? -11.078 0.346 12.219 1 79.69 109 PHE B N 1
ATOM 3018 C CA . PHE B 1 109 ? -10.516 0.564 10.898 1 79.69 109 PHE B CA 1
ATOM 3019 C C . PHE B 1 109 ? -9 0.398 10.914 1 79.69 109 PHE B C 1
ATOM 3021 O O . PHE B 1 109 ? -8.422 -0.182 10 1 79.69 109 PHE B O 1
ATOM 3028 N N . ILE B 1 110 ? -8.43 0.822 11.914 1 76.25 110 ILE B N 1
ATOM 3029 C CA . ILE B 1 110 ? -6.984 0.7 12.008 1 76.25 110 ILE B CA 1
ATOM 3030 C C . ILE B 1 110 ? -6.594 -0.774 12.102 1 76.25 110 ILE B C 1
ATOM 3032 O O . ILE B 1 110 ? -5.582 -1.192 11.539 1 76.25 110 ILE B O 1
ATOM 3036 N N . PHE B 1 111 ? -7.453 -1.492 12.805 1 75.62 111 PHE B N 1
ATOM 3037 C CA . PHE B 1 111 ? -7.246 -2.934 12.867 1 75.62 111 PHE B CA 1
ATOM 3038 C C . PHE B 1 111 ? -7.293 -3.553 11.477 1 75.62 111 PHE B C 1
ATOM 3040 O O . PHE B 1 111 ? -6.551 -4.492 11.18 1 75.62 111 PHE B O 1
ATOM 3047 N N . GLY B 1 112 ? -8.102 -3.049 10.672 1 76.44 112 GLY B N 1
ATOM 3048 C CA . GLY B 1 112 ? -8.219 -3.525 9.305 1 76.44 112 GLY B CA 1
ATOM 3049 C C . GLY B 1 112 ? -6.949 -3.35 8.492 1 76.44 112 GLY B C 1
ATOM 3050 O O . GLY B 1 112 ? -6.691 -4.113 7.562 1 76.44 112 GLY B O 1
ATOM 3051 N N . LEU B 1 113 ? -6.16 -2.385 8.812 1 75.75 113 LEU B N 1
ATOM 3052 C CA . LEU B 1 113 ? -4.898 -2.16 8.117 1 75.75 113 LEU B CA 1
ATOM 3053 C C . LEU B 1 113 ? -3.93 -3.311 8.367 1 75.75 113 LEU B C 1
ATOM 3055 O O . LEU B 1 113 ? -3.055 -3.582 7.543 1 75.75 113 LEU B O 1
ATOM 3059 N N . THR B 1 114 ? -4.113 -3.971 9.57 1 69.69 114 THR B N 1
ATOM 3060 C CA . THR B 1 114 ? -3.166 -5.004 9.984 1 69.69 114 THR B CA 1
ATOM 3061 C C . THR B 1 114 ? -3.525 -6.348 9.359 1 69.69 114 THR B C 1
ATOM 3063 O O . THR B 1 114 ? -2.705 -7.266 9.328 1 69.69 114 THR B O 1
ATOM 3066 N N . LEU B 1 115 ? -4.68 -6.398 8.875 1 69.12 115 LEU B N 1
ATOM 3067 C CA . LEU B 1 115 ? -5.137 -7.691 8.367 1 69.12 115 LEU B CA 1
ATOM 3068 C C . LEU B 1 115 ? -4.535 -7.98 6.996 1 69.12 115 LEU B C 1
ATOM 3070 O O . LEU B 1 115 ? -4.391 -7.078 6.172 1 69.12 115 LEU B O 1
ATOM 3074 N N . THR B 1 116 ? -3.902 -9.109 6.871 1 65.12 116 THR B N 1
ATOM 3075 C CA . THR B 1 116 ? -3.441 -9.609 5.582 1 65.12 116 THR B CA 1
ATOM 3076 C C . THR B 1 116 ? -4.605 -10.188 4.781 1 65.12 116 THR B C 1
ATOM 3078 O O . THR B 1 116 ? -5.637 -10.547 5.348 1 65.12 116 THR B O 1
ATOM 3081 N N . LEU B 1 117 ? -4.477 -10.062 3.557 1 62.34 117 LEU B N 1
ATOM 3082 C CA . LEU B 1 117 ? -5.504 -10.664 2.715 1 62.34 117 LEU B CA 1
ATOM 3083 C C . LEU B 1 117 ? -5.594 -12.164 2.951 1 62.34 117 LEU B C 1
ATOM 3085 O O . LEU B 1 117 ? -4.582 -12.867 2.871 1 62.34 117 LEU B O 1
ATOM 3089 N N . GLN B 1 118 ? -6.762 -12.492 3.408 1 72 118 GLN B N 1
ATOM 3090 C CA . GLN B 1 118 ? -7.082 -13.906 3.609 1 72 118 GLN B CA 1
ATOM 3091 C C . GLN B 1 118 ? -7.684 -14.516 2.35 1 72 118 GLN B C 1
ATOM 3093 O O . GLN B 1 118 ? -8.891 -14.734 2.273 1 72 118 GLN B O 1
ATOM 3098 N N . THR B 1 119 ? -6.828 -14.938 1.486 1 74.25 119 THR B N 1
ATOM 3099 C CA . THR B 1 119 ? -7.223 -15.281 0.126 1 74.25 119 THR B CA 1
ATOM 3100 C C . THR B 1 119 ? -8.234 -16.422 0.132 1 74.25 119 THR B C 1
ATOM 3102 O O . THR B 1 119 ? -9.305 -16.328 -0.469 1 74.25 119 THR B O 1
ATOM 3105 N N . ALA B 1 120 ? -7.949 -17.469 0.883 1 73.75 120 ALA B N 1
ATOM 3106 C CA . ALA B 1 120 ? -8.797 -18.656 0.84 1 73.75 120 ALA B CA 1
ATOM 3107 C C . ALA B 1 120 ? -10.172 -18.375 1.448 1 73.75 120 ALA B C 1
ATOM 3109 O O . ALA B 1 120 ? -11.195 -18.703 0.854 1 73.75 120 ALA B O 1
ATOM 3110 N N . SER B 1 121 ? -10.156 -17.75 2.584 1 78 121 SER B N 1
ATOM 3111 C CA . SER B 1 121 ? -11.422 -17.5 3.268 1 78 121 SER B CA 1
ATOM 3112 C C . SER B 1 121 ? -12.289 -16.531 2.475 1 78 121 SER B C 1
ATOM 3114 O O . SER B 1 121 ? -13.516 -16.688 2.426 1 78 121 SER B O 1
ATOM 3116 N N . ILE B 1 122 ? -11.664 -15.625 1.798 1 82.94 122 ILE B N 1
ATOM 3117 C CA . ILE B 1 122 ? -12.406 -14.672 0.984 1 82.94 122 ILE B CA 1
ATOM 3118 C C . ILE B 1 122 ? -12.977 -15.375 -0.244 1 82.94 122 ILE B C 1
ATOM 3120 O O . ILE B 1 122 ? -14.117 -15.117 -0.643 1 82.94 122 ILE B O 1
ATOM 3124 N N . PHE B 1 123 ? -12.203 -16.234 -0.767 1 82.75 123 PHE B N 1
ATOM 3125 C CA . PHE B 1 123 ? -12.656 -17.016 -1.915 1 82.75 123 PHE B CA 1
ATOM 3126 C C . PHE B 1 123 ? -13.922 -17.781 -1.577 1 82.75 123 PHE B C 1
ATOM 3128 O O . PHE B 1 123 ? -14.914 -17.719 -2.312 1 82.75 123 PHE B O 1
ATOM 3135 N N . PHE B 1 124 ? -13.875 -18.406 -0.487 1 80.81 124 PHE B N 1
ATOM 3136 C CA . PHE B 1 124 ? -15.016 -19.234 -0.103 1 80.81 124 PHE B CA 1
ATOM 3137 C C . PHE B 1 124 ? -16.219 -18.375 0.26 1 80.81 124 PHE B C 1
ATOM 3139 O O . PHE B 1 124 ? -17.359 -18.75 -0.008 1 80.81 124 PHE B O 1
ATOM 3146 N N . LEU B 1 125 ? -15.922 -17.281 0.865 1 82.69 125 LEU B N 1
ATOM 3147 C CA . LEU B 1 125 ? -17.016 -16.359 1.147 1 82.69 125 LEU B CA 1
ATOM 3148 C C . LEU B 1 125 ? -17.672 -15.883 -0.143 1 82.69 125 LEU B C 1
ATOM 3150 O O . LEU B 1 125 ? -18.906 -15.844 -0.238 1 82.69 125 LEU B O 1
ATOM 3154 N N . LEU B 1 126 ? -16.891 -15.562 -1.113 1 86.75 126 LEU B N 1
ATOM 3155 C CA . LEU B 1 126 ? -17.422 -15.094 -2.387 1 86.75 126 LEU B CA 1
ATOM 3156 C C . LEU B 1 126 ? -18.188 -16.203 -3.102 1 86.75 126 LEU B C 1
ATOM 3158 O O . LEU B 1 126 ? -19.188 -15.938 -3.781 1 86.75 126 LEU B O 1
ATOM 3162 N N . GLN B 1 127 ? -17.672 -17.406 -2.93 1 86.44 127 GLN B N 1
ATOM 3163 C CA . GLN B 1 127 ? -18.375 -18.547 -3.496 1 86.44 127 GLN B CA 1
ATOM 3164 C C . GLN B 1 127 ? -19.734 -18.734 -2.836 1 86.44 127 GLN B C 1
ATOM 3166 O O . GLN B 1 127 ? -20.734 -18.984 -3.52 1 86.44 127 GLN B O 1
ATOM 3171 N N . ALA B 1 128 ? -19.734 -18.609 -1.562 1 83.81 128 ALA B N 1
ATOM 3172 C CA . ALA B 1 128 ? -20.969 -18.75 -0.807 1 83.81 128 ALA B CA 1
ATOM 3173 C C . ALA B 1 128 ? -21.984 -17.688 -1.204 1 83.81 128 ALA B C 1
ATOM 3175 O O . ALA B 1 128 ? -23.188 -17.953 -1.246 1 83.81 128 ALA B O 1
ATOM 3176 N N . LEU B 1 129 ? -21.516 -16.547 -1.571 1 87.12 129 LEU B N 1
ATOM 3177 C CA . LEU B 1 129 ? -22.391 -15.438 -1.965 1 87.12 129 LEU B CA 1
ATOM 3178 C C . LEU B 1 129 ? -22.656 -15.477 -3.465 1 87.12 129 LEU B C 1
ATOM 3180 O O . LEU B 1 129 ? -23.453 -14.68 -3.973 1 87.12 129 LEU B O 1
ATOM 3184 N N . HIS B 1 130 ? -22.016 -16.359 -4.164 1 92.12 130 HIS B N 1
ATOM 3185 C CA . HIS B 1 130 ? -22.172 -16.562 -5.602 1 92.12 130 HIS B CA 1
ATOM 3186 C C . HIS B 1 130 ? -21.781 -15.312 -6.379 1 92.12 130 HIS B C 1
ATOM 3188 O O . HIS B 1 130 ? -22.469 -14.938 -7.336 1 92.12 130 HIS B O 1
ATOM 3194 N N . ILE B 1 131 ? -20.797 -14.664 -5.902 1 91.81 131 ILE B N 1
ATOM 3195 C CA . ILE B 1 131 ? -20.375 -13.461 -6.613 1 91.81 131 ILE B CA 1
ATOM 3196 C C . ILE B 1 131 ? -18.906 -13.578 -7.004 1 91.81 131 ILE B C 1
ATOM 3198 O O . ILE B 1 131 ? -18.297 -12.609 -7.465 1 91.81 131 ILE B O 1
ATOM 3202 N N . TYR B 1 132 ? -18.391 -14.734 -6.852 1 90.81 132 TYR B N 1
ATOM 3203 C CA . TYR B 1 132 ? -17.016 -14.969 -7.301 1 90.81 132 TYR B CA 1
ATOM 3204 C C . TYR B 1 132 ? -16.891 -14.75 -8.805 1 90.81 132 TYR B C 1
ATOM 3206 O O . TYR B 1 132 ? -17.812 -15.07 -9.562 1 90.81 132 TYR B O 1
ATOM 3214 N N . GLY B 1 133 ? -15.766 -14.125 -9.203 1 93.81 133 GLY B N 1
ATOM 3215 C CA . GLY B 1 133 ? -15.484 -13.953 -10.617 1 93.81 133 GLY B CA 1
ATOM 3216 C C . GLY B 1 133 ? -16.109 -12.695 -11.203 1 93.81 133 GLY B C 1
ATOM 3217 O O . GLY B 1 133 ? -16.109 -12.508 -12.414 1 93.81 133 GLY B O 1
ATOM 3218 N N . THR B 1 134 ? -16.625 -11.883 -10.32 1 94.62 134 THR B N 1
ATOM 3219 C CA . THR B 1 134 ? -17.281 -10.664 -10.805 1 94.62 134 THR B CA 1
ATOM 3220 C C . THR B 1 134 ? -16.438 -9.438 -10.477 1 94.62 134 THR B C 1
ATOM 3222 O O . THR B 1 134 ? -15.656 -9.445 -9.523 1 94.62 134 THR B O 1
ATOM 3225 N N . PHE B 1 135 ? -16.656 -8.414 -11.328 1 96 135 PHE B N 1
ATOM 3226 C CA . PHE B 1 135 ? -16.016 -7.145 -11.008 1 96 135 PHE B CA 1
ATOM 3227 C C . PHE B 1 135 ? -16.484 -6.621 -9.664 1 96 135 PHE B C 1
ATOM 3229 O O . PHE B 1 135 ? -15.703 -6.027 -8.914 1 96 135 PHE B O 1
ATOM 3236 N N . PHE B 1 136 ? -17.672 -6.926 -9.375 1 94.19 136 PHE B N 1
ATOM 3237 C CA . PHE B 1 136 ? -18.281 -6.441 -8.141 1 94.19 136 PHE B CA 1
ATOM 3238 C C . PHE B 1 136 ? -17.531 -6.996 -6.926 1 94.19 136 PHE B C 1
ATOM 3240 O O . PHE B 1 136 ? -17.25 -6.266 -5.977 1 94.19 136 PHE B O 1
ATOM 3247 N N . SER B 1 137 ? -17.25 -8.25 -6.918 1 92.31 137 SER B N 1
ATOM 3248 C CA . SER B 1 137 ? -16.562 -8.875 -5.797 1 92.31 137 SER B CA 1
ATOM 3249 C C . SER B 1 137 ? -15.172 -8.266 -5.605 1 92.31 137 SER B C 1
ATOM 3251 O O . SER B 1 137 ? -14.766 -7.973 -4.48 1 92.31 137 SER B O 1
ATOM 3253 N N . VAL B 1 138 ? -14.492 -8.055 -6.73 1 94.25 138 VAL B N 1
ATOM 3254 C CA . VAL B 1 138 ? -13.141 -7.512 -6.684 1 94.25 138 VAL B CA 1
ATOM 3255 C C . VAL B 1 138 ? -13.188 -6.062 -6.203 1 94.25 138 VAL B C 1
ATOM 3257 O O . VAL B 1 138 ? -12.359 -5.648 -5.383 1 94.25 138 VAL B O 1
ATOM 3260 N N . ILE B 1 139 ? -14.156 -5.32 -6.672 1 95.19 139 ILE B N 1
ATOM 3261 C CA . ILE B 1 139 ? -14.336 -3.934 -6.258 1 95.19 139 ILE B CA 1
ATOM 3262 C C . ILE B 1 139 ? -14.594 -3.875 -4.75 1 95.19 139 ILE B C 1
ATOM 3264 O O . ILE B 1 139 ? -13.984 -3.07 -4.043 1 95.19 139 ILE B O 1
ATOM 3268 N N . CYS B 1 140 ? -15.375 -4.758 -4.254 1 90.5 140 CYS B N 1
ATOM 3269 C CA . CYS B 1 140 ? -15.688 -4.797 -2.828 1 90.5 140 CYS B CA 1
ATOM 3270 C C . CYS B 1 140 ? -14.445 -5.125 -2.004 1 90.5 140 CYS B C 1
ATOM 3272 O O . CYS B 1 140 ? -14.227 -4.535 -0.944 1 90.5 140 CYS B O 1
ATOM 3274 N N . ILE B 1 141 ? -13.688 -6.008 -2.51 1 89.88 141 ILE B N 1
ATOM 3275 C CA . ILE B 1 141 ? -12.477 -6.406 -1.811 1 89.88 141 ILE B CA 1
ATOM 3276 C C . ILE B 1 141 ? -11.516 -5.223 -1.733 1 89.88 141 ILE B C 1
ATOM 3278 O O . ILE B 1 141 ? -11 -4.902 -0.658 1 89.88 141 ILE B O 1
ATOM 3282 N N . PHE B 1 142 ? -11.359 -4.574 -2.844 1 93.06 142 PHE B N 1
ATOM 3283 C CA . PHE B 1 142 ? -10.445 -3.436 -2.873 1 93.06 142 PHE B CA 1
ATOM 3284 C C . PHE B 1 142 ? -10.938 -2.326 -1.948 1 93.06 142 PHE B C 1
ATOM 3286 O O . PHE B 1 142 ? -10.148 -1.731 -1.212 1 93.06 142 PHE B O 1
ATOM 3293 N N . ILE B 1 143 ? -12.18 -2.084 -1.993 1 91.75 143 ILE B N 1
ATOM 3294 C CA . ILE B 1 143 ? -12.734 -1.035 -1.144 1 91.75 143 ILE B CA 1
ATOM 3295 C C . ILE B 1 143 ? -12.492 -1.379 0.324 1 91.75 143 ILE B C 1
ATOM 3297 O O . ILE B 1 143 ? -12.062 -0.525 1.107 1 91.75 143 ILE B O 1
ATOM 3301 N N . SER B 1 144 ? -12.742 -2.586 0.639 1 87.19 144 SER B N 1
ATOM 3302 C CA . SER B 1 144 ? -12.57 -3.033 2.018 1 87.19 144 SER B CA 1
ATOM 3303 C C . SER B 1 144 ? -11.133 -2.869 2.479 1 87.19 144 SER B C 1
ATOM 3305 O O . SER B 1 144 ? -10.875 -2.549 3.643 1 87.19 144 SER B O 1
ATOM 3307 N N . LEU B 1 145 ? -10.25 -3.066 1.566 1 86.44 145 LEU B N 1
ATOM 3308 C CA . LEU B 1 145 ? -8.836 -2.998 1.91 1 86.44 145 LEU B CA 1
ATOM 3309 C C . LEU B 1 145 ? -8.359 -1.551 1.979 1 86.44 145 LEU B C 1
ATOM 3311 O O . LEU B 1 145 ? -7.41 -1.238 2.695 1 86.44 145 LEU B O 1
ATOM 3315 N N . ARG B 1 146 ? -8.992 -0.694 1.288 1 89.62 146 ARG B N 1
ATOM 3316 C CA . ARG B 1 146 ? -8.531 0.684 1.167 1 89.62 146 ARG B CA 1
ATOM 3317 C C . ARG B 1 146 ? -9.172 1.572 2.229 1 89.62 146 ARG B C 1
ATOM 3319 O O . ARG B 1 146 ? -8.586 2.578 2.639 1 89.62 146 ARG B O 1
ATOM 3326 N N . ILE B 1 147 ? -10.281 1.257 2.746 1 89.19 147 ILE B N 1
ATOM 3327 C CA . ILE B 1 147 ? -11.078 2.107 3.627 1 89.19 147 ILE B CA 1
ATOM 3328 C C . ILE B 1 147 ? -10.289 2.396 4.906 1 89.19 147 ILE B C 1
ATOM 3330 O O . ILE B 1 147 ? -10.242 3.539 5.367 1 89.19 147 ILE B O 1
ATOM 3334 N N . PRO B 1 148 ? -9.688 1.36 5.52 1 84.62 148 PRO B N 1
ATOM 3335 C CA . PRO B 1 148 ? -8.938 1.681 6.738 1 84.62 148 PRO B CA 1
ATOM 3336 C C . PRO B 1 148 ? -7.879 2.758 6.512 1 84.62 148 PRO B C 1
ATOM 3338 O O . PRO B 1 148 ? -7.715 3.652 7.348 1 84.62 148 PRO B O 1
ATOM 3341 N N . PHE B 1 149 ? -7.281 2.701 5.406 1 85.44 149 PHE B N 1
ATOM 3342 C CA . PHE B 1 149 ? -6.25 3.676 5.07 1 85.44 149 PHE B CA 1
ATOM 3343 C C . PHE B 1 149 ? -6.855 5.059 4.859 1 85.44 149 PHE B C 1
ATOM 3345 O O . PHE B 1 149 ? -6.355 6.051 5.387 1 85.44 149 PHE B O 1
ATOM 3352 N N . THR B 1 150 ? -7.852 5.137 4.102 1 90.56 150 THR B N 1
ATOM 3353 C CA . THR B 1 150 ? -8.469 6.426 3.805 1 90.56 150 THR B CA 1
ATOM 3354 C C . THR B 1 150 ? -9.086 7.031 5.059 1 90.56 150 THR B C 1
ATOM 3356 O O . THR B 1 150 ? -8.984 8.242 5.293 1 90.56 150 THR B O 1
ATOM 3359 N N . VAL B 1 151 ? -9.711 6.211 5.852 1 87.62 151 VAL B N 1
ATOM 3360 C CA . VAL B 1 151 ? -10.305 6.703 7.094 1 87.62 151 VAL B CA 1
ATOM 3361 C C . VAL B 1 151 ? -9.211 7.277 7.992 1 87.62 151 VAL B C 1
ATOM 3363 O O . VAL B 1 151 ? -9.367 8.367 8.555 1 87.62 151 VAL B O 1
ATOM 3366 N N . MET B 1 152 ? -8.195 6.574 8.078 1 82.25 152 MET B N 1
ATOM 3367 C CA . MET B 1 152 ? -7.098 7.016 8.945 1 82.25 152 MET B CA 1
ATOM 3368 C C . MET B 1 152 ? -6.535 8.352 8.469 1 82.25 152 MET B C 1
ATOM 3370 O O . MET B 1 152 ? -6.316 9.258 9.273 1 82.25 152 MET B O 1
ATOM 3374 N N . THR B 1 153 ? -6.262 8.477 7.219 1 83.12 153 THR B N 1
ATOM 3375 C CA . THR B 1 153 ? -5.637 9.688 6.699 1 83.12 153 THR B CA 1
ATOM 3376 C C . THR B 1 153 ? -6.594 10.875 6.785 1 83.12 153 THR B C 1
ATOM 3378 O O . THR B 1 153 ? -6.188 11.984 7.133 1 83.12 153 THR B O 1
ATOM 3381 N N . PHE B 1 154 ? -7.844 10.656 6.531 1 87.19 154 PHE B N 1
ATOM 3382 C CA . PHE B 1 154 ? -8.82 11.734 6.621 1 87.19 154 PHE B CA 1
ATOM 3383 C C . PHE B 1 154 ? -9.008 12.172 8.07 1 87.19 154 PHE B C 1
ATOM 3385 O O . PHE B 1 154 ? -9.109 13.367 8.359 1 87.19 154 PHE B O 1
ATOM 3392 N N . CYS B 1 155 ? -9.109 11.203 8.945 1 84.69 155 CYS B N 1
ATOM 3393 C CA . CYS B 1 155 ? -9.227 11.547 10.352 1 84.69 155 CYS B CA 1
ATOM 3394 C C . CYS B 1 155 ? -8.07 12.438 10.789 1 84.69 155 CYS B C 1
ATOM 3396 O O . CYS B 1 155 ? -8.281 13.453 11.461 1 84.69 155 CYS B O 1
ATOM 3398 N N . SER B 1 156 ? -6.945 12.008 10.367 1 74.69 156 SER B N 1
ATOM 3399 C CA . SER B 1 156 ? -5.75 12.75 10.734 1 74.69 156 SER B CA 1
ATOM 3400 C C . SER B 1 156 ? -5.781 14.172 10.18 1 74.69 156 SER B C 1
ATOM 3402 O O . SER B 1 156 ? -5.379 15.117 10.852 1 74.69 156 SER B O 1
ATOM 3404 N N . PHE B 1 157 ? -6.242 14.359 9.008 1 76.81 157 PHE B N 1
ATOM 3405 C CA . PHE B 1 157 ? -6.277 15.664 8.367 1 76.81 157 PHE B CA 1
ATOM 3406 C C . PHE B 1 157 ? -7.379 16.531 8.961 1 76.81 157 PHE B C 1
ATOM 3408 O O . PHE B 1 157 ? -7.176 17.719 9.203 1 76.81 157 PHE B O 1
ATOM 3415 N N . VAL B 1 158 ? -8.539 16 9.219 1 83.94 158 VAL B N 1
ATOM 3416 C CA . VAL B 1 158 ? -9.688 16.75 9.727 1 83.94 158 VAL B CA 1
ATOM 3417 C C . VAL B 1 158 ? -9.375 17.297 11.117 1 83.94 158 VAL B C 1
ATOM 3419 O O . VAL B 1 158 ? -9.812 18.391 11.469 1 83.94 158 VAL B O 1
ATOM 3422 N N . LYS B 1 159 ? -8.727 16.609 11.742 1 77.19 159 LYS B N 1
ATOM 3423 C CA . LYS B 1 159 ? -8.344 17.047 13.086 1 77.19 159 LYS B CA 1
ATOM 3424 C C . LYS B 1 159 ? -7.555 18.359 13.031 1 77.19 159 LYS B C 1
ATOM 3426 O O . LYS B 1 159 ? -7.574 19.141 13.984 1 77.19 159 LYS B O 1
ATOM 3431 N N . GLY B 1 160 ? -6.891 18.516 11.961 1 72.5 160 GLY B N 1
ATOM 3432 C CA . GLY B 1 160 ? -6.148 19.75 11.781 1 72.5 160 GLY B CA 1
ATOM 3433 C C . GLY B 1 160 ? -7.023 20.906 11.359 1 72.5 160 GLY B C 1
ATOM 3434 O O . GLY B 1 160 ? -6.582 22.062 11.367 1 72.5 160 GLY B O 1
ATOM 3435 N N . VAL B 1 161 ? -8.234 20.672 11.039 1 80.12 161 VAL B N 1
ATOM 3436 C CA . VAL B 1 161 ? -9.188 21.703 10.648 1 80.12 161 VAL B CA 1
ATOM 3437 C C . VAL B 1 161 ? -9.906 22.25 11.875 1 80.12 161 VAL B C 1
ATOM 3439 O O . VAL B 1 161 ? -10.555 21.484 12.609 1 80.12 161 VAL B O 1
ATOM 3442 N N . PRO B 1 162 ? -9.781 23.516 12.133 1 85.25 162 PRO B N 1
ATOM 3443 C CA . PRO B 1 162 ? -10.398 24.109 13.32 1 85.25 162 PRO B CA 1
ATOM 3444 C C . PRO B 1 162 ? -11.898 23.844 13.398 1 85.25 162 PRO B C 1
ATOM 3446 O O . PRO B 1 162 ? -12.602 23.938 12.391 1 85.25 162 PRO B O 1
ATOM 3449 N N . ARG B 1 163 ? -12.359 23.625 14.578 1 89 163 ARG B N 1
ATOM 3450 C CA . ARG B 1 163 ? -13.766 23.312 14.82 1 89 163 ARG B CA 1
ATOM 3451 C C . ARG B 1 163 ? -14.633 24.562 14.633 1 89 163 ARG B C 1
ATOM 3453 O O . ARG B 1 163 ? -15.844 24.453 14.422 1 89 163 ARG B O 1
ATOM 3460 N N . GLU B 1 164 ? -13.969 25.672 14.734 1 92 164 GLU B N 1
ATOM 3461 C CA . GLU B 1 164 ? -14.672 26.938 14.57 1 92 164 GLU B CA 1
ATOM 3462 C C . GLU B 1 164 ? -15.359 27 13.211 1 92 164 GLU B C 1
ATOM 3464 O O . GLU B 1 164 ? -16.406 27.656 13.062 1 92 164 GLU B O 1
ATOM 3469 N N . ILE B 1 165 ? -14.789 26.328 12.336 1 90.44 165 ILE B N 1
ATOM 3470 C CA . ILE B 1 165 ? -15.367 26.297 10.992 1 90.44 165 ILE B CA 1
ATOM 3471 C C . ILE B 1 165 ? -16.719 25.578 11.031 1 90.44 165 ILE B C 1
ATOM 3473 O O . ILE B 1 165 ? -17.688 26.031 10.398 1 90.44 165 ILE B O 1
ATOM 3477 N N . ASP B 1 166 ? -16.766 24.531 11.789 1 91.81 166 ASP B N 1
ATOM 3478 C CA . ASP B 1 166 ? -18.016 23.797 11.953 1 91.81 166 ASP B CA 1
ATOM 3479 C C . ASP B 1 166 ? -19.078 24.672 12.633 1 91.81 166 ASP B C 1
ATOM 3481 O O . ASP B 1 166 ? -20.234 24.688 12.211 1 91.81 166 ASP B O 1
ATOM 3485 N N . GLU B 1 167 ? -18.688 25.312 13.672 1 92.75 167 GLU B N 1
ATOM 3486 C CA . GLU B 1 167 ? -19.578 26.156 14.445 1 92.75 167 GLU B CA 1
ATOM 3487 C C . GLU B 1 167 ? -20.156 27.281 13.594 1 92.75 167 GLU B C 1
ATOM 3489 O O . GLU B 1 167 ? -21.344 27.578 13.672 1 92.75 167 GLU B O 1
ATOM 3494 N N . ALA B 1 168 ? -19.297 27.875 12.852 1 94.62 168 ALA B N 1
ATOM 3495 C CA . ALA B 1 168 ? -19.719 28.953 11.969 1 94.62 168 ALA B CA 1
ATOM 3496 C C . ALA B 1 168 ? -20.734 28.438 10.938 1 94.62 168 ALA B C 1
ATOM 3498 O O . ALA B 1 168 ? -21.719 29.125 10.641 1 94.62 168 ALA B O 1
ATOM 3499 N N . ALA B 1 169 ? -20.469 27.328 10.422 1 93.5 169 ALA B N 1
ATOM 3500 C CA . ALA B 1 169 ? -21.375 26.75 9.43 1 93.5 169 ALA B CA 1
ATOM 3501 C C . ALA B 1 169 ? -22.734 26.438 10.039 1 93.5 169 ALA B C 1
ATOM 3503 O O . ALA B 1 169 ? -23.781 26.656 9.406 1 93.5 169 ALA B O 1
ATOM 3504 N N . ILE B 1 170 ? -22.703 25.953 11.242 1 91.25 170 ILE B N 1
ATOM 3505 C CA . ILE B 1 170 ? -23.953 25.641 11.953 1 91.25 170 ILE B CA 1
ATOM 3506 C C . ILE B 1 170 ? -24.719 26.922 12.242 1 91.25 170 ILE B C 1
ATOM 3508 O O . ILE B 1 170 ? -25.938 26.969 12.086 1 91.25 170 ILE B O 1
ATOM 3512 N N . MET B 1 171 ? -24.016 27.875 12.602 1 95.06 171 MET B N 1
ATOM 3513 C CA . MET B 1 171 ? -24.641 29.172 12.867 1 95.06 171 MET B CA 1
ATOM 3514 C C . MET B 1 171 ? -25.281 29.734 11.602 1 95.06 171 MET B C 1
ATOM 3516 O O . MET B 1 171 ? -26.312 30.406 11.664 1 95.06 171 MET B O 1
ATOM 3520 N N . ASP B 1 172 ? -24.703 29.453 10.445 1 94.19 172 ASP B N 1
ATOM 3521 C CA . ASP B 1 172 ? -25.219 29.906 9.156 1 94.19 172 ASP B CA 1
ATOM 3522 C C . ASP B 1 172 ? -26.391 29.031 8.703 1 94.19 172 ASP B C 1
ATOM 3524 O O . ASP B 1 172 ? -26.969 29.266 7.641 1 94.19 172 ASP B O 1
ATOM 3528 N N . GLY B 1 173 ? -26.656 28.016 9.461 1 92.5 173 GLY B N 1
ATOM 3529 C CA . GLY B 1 173 ? -27.828 27.203 9.18 1 92.5 173 GLY B CA 1
ATOM 3530 C C . GLY B 1 173 ? -27.516 25.984 8.328 1 92.5 173 GLY B C 1
ATOM 3531 O O . GLY B 1 173 ? -28.422 25.344 7.797 1 92.5 173 GLY B O 1
ATOM 3532 N N . CYS B 1 174 ? -26.281 25.734 8.18 1 92.5 174 CYS B N 1
ATOM 3533 C CA . CYS B 1 174 ? -25.906 24.578 7.371 1 92.5 174 CYS B CA 1
ATOM 3534 C C . CYS B 1 174 ? -26.281 23.281 8.078 1 92.5 174 CYS B C 1
ATOM 3536 O O . CYS B 1 174 ? -26.125 23.156 9.297 1 92.5 174 CYS B O 1
ATOM 3538 N N . ASN B 1 175 ? -26.859 22.375 7.25 1 90.5 175 ASN B N 1
ATOM 3539 C CA . ASN B 1 175 ? -27.031 21.031 7.793 1 90.5 175 ASN B CA 1
ATOM 3540 C C . ASN B 1 175 ? -25.766 20.203 7.641 1 90.5 175 ASN B C 1
ATOM 3542 O O . ASN B 1 175 ? -24.75 20.703 7.148 1 90.5 175 ASN B O 1
ATOM 3546 N N . PHE B 1 176 ? -25.812 19 8.094 1 85.94 176 PHE B N 1
ATOM 3547 C CA . PHE B 1 176 ? -24.641 18.156 8.141 1 85.94 176 PHE B CA 1
ATOM 3548 C C . PHE B 1 176 ? -24.078 17.938 6.738 1 85.94 176 PHE B C 1
ATOM 3550 O O . PHE B 1 176 ? -22.875 18.062 6.52 1 85.94 176 PHE B O 1
ATOM 3557 N N . TRP B 1 177 ? -24.875 17.672 5.84 1 87.94 177 TRP B N 1
ATOM 3558 C CA . TRP B 1 177 ? -24.438 17.344 4.484 1 87.94 177 TRP B CA 1
ATOM 3559 C C . TRP B 1 177 ? -23.938 18.594 3.766 1 87.94 177 TRP B C 1
ATOM 3561 O O . TRP B 1 177 ? -22.969 18.531 3.006 1 87.94 177 TRP B O 1
ATOM 3571 N N . GLN B 1 178 ? -24.609 19.688 4.035 1 91 178 GLN B N 1
ATOM 3572 C CA . GLN B 1 178 ? -24.156 20.953 3.453 1 91 178 GLN B CA 1
ATOM 3573 C C . GLN B 1 178 ? -22.766 21.328 3.977 1 91 178 GLN B C 1
ATOM 3575 O O . GLN B 1 178 ? -21.891 21.703 3.203 1 91 178 GLN B O 1
ATOM 3580 N N . MET B 1 179 ? -22.672 21.141 5.266 1 92 179 MET B N 1
ATOM 3581 C CA . MET B 1 179 ? -21.391 21.438 5.883 1 92 179 MET B CA 1
ATOM 3582 C C . MET B 1 179 ? -20.297 20.516 5.371 1 92 179 MET B C 1
ATOM 3584 O O . MET B 1 179 ? -19.203 20.953 5.039 1 92 179 MET B O 1
ATOM 3588 N N . THR B 1 180 ? -20.672 19.266 5.297 1 90.94 180 THR B N 1
ATOM 3589 C CA . THR B 1 180 ? -19.688 18.25 4.891 1 90.94 180 THR B CA 1
ATOM 3590 C C . THR B 1 180 ? -19.297 18.438 3.428 1 90.94 180 THR B C 1
ATOM 3592 O O . THR B 1 180 ? -18.125 18.531 3.105 1 90.94 180 THR B O 1
ATOM 3595 N N . LEU B 1 181 ? -20.219 18.625 2.521 1 91.38 181 LEU B N 1
ATOM 3596 C CA . LEU B 1 181 ? -19.969 18.609 1.085 1 91.38 181 LEU B CA 1
ATOM 3597 C C . LEU B 1 181 ? -19.531 19.984 0.588 1 91.38 181 LEU B C 1
ATOM 3599 O O . LEU B 1 181 ? -18.688 20.078 -0.305 1 91.38 181 LEU B O 1
ATOM 3603 N N . LYS B 1 182 ? -20 21.062 1.21 1 92.19 182 LYS B N 1
ATOM 3604 C CA . LYS B 1 182 ? -19.75 22.391 0.679 1 92.19 182 LYS B CA 1
ATOM 3605 C C . LYS B 1 182 ? -18.625 23.094 1.438 1 92.19 182 LYS B C 1
ATOM 3607 O O . LYS B 1 182 ? -17.969 23.984 0.903 1 92.19 182 LYS B O 1
ATOM 3612 N N . ILE B 1 183 ? -18.391 22.672 2.656 1 92.81 183 ILE B N 1
ATOM 3613 C CA . ILE B 1 183 ? -17.438 23.422 3.465 1 92.81 183 ILE B CA 1
ATOM 3614 C C . ILE B 1 183 ? -16.234 22.547 3.768 1 92.81 183 ILE B C 1
ATOM 3616 O O . ILE B 1 183 ? -15.102 22.891 3.4 1 92.81 183 ILE B O 1
ATOM 3620 N N . LEU B 1 184 ? -16.469 21.422 4.344 1 92.88 184 LEU B N 1
ATOM 3621 C CA . LEU B 1 184 ? -15.359 20.625 4.836 1 92.88 184 LEU B CA 1
ATOM 3622 C C . LEU B 1 184 ? -14.656 19.906 3.686 1 92.88 184 LEU B C 1
ATOM 3624 O O . LEU B 1 184 ? -13.422 19.891 3.627 1 92.88 184 LEU B O 1
ATOM 3628 N N . MET B 1 185 ? -15.367 19.406 2.756 1 91.62 185 MET B N 1
ATOM 3629 C CA . MET B 1 185 ? -14.766 18.641 1.671 1 91.62 185 MET B CA 1
ATOM 3630 C C . MET B 1 185 ? -13.828 19.5 0.843 1 91.62 185 MET B C 1
ATOM 3632 O O . MET B 1 185 ? -12.727 19.078 0.488 1 91.62 185 MET B O 1
ATOM 3636 N N . PRO B 1 186 ? -14.227 20.703 0.55 1 88.81 186 PRO B N 1
ATOM 3637 C CA . PRO B 1 186 ? -13.281 21.562 -0.151 1 88.81 186 PRO B CA 1
ATOM 3638 C C . PRO B 1 186 ? -12.008 21.812 0.653 1 88.81 186 PRO B C 1
ATOM 3640 O O . PRO B 1 186 ? -10.922 21.938 0.078 1 88.81 186 PRO B O 1
ATOM 3643 N N . ILE B 1 187 ? -12.141 21.891 1.943 1 84.31 187 ILE B N 1
ATOM 3644 C CA . ILE B 1 187 ? -10.992 22.109 2.814 1 84.31 187 ILE B CA 1
ATOM 3645 C C . ILE B 1 187 ? -10.102 20.859 2.801 1 84.31 187 ILE B C 1
ATOM 3647 O O . ILE B 1 187 ? -8.875 20.969 2.906 1 84.31 187 ILE B O 1
ATOM 3651 N N . LEU B 1 188 ? -10.688 19.75 2.547 1 85.5 188 LEU B N 1
ATOM 3652 C CA . LEU B 1 188 ? -9.977 18.484 2.584 1 85.5 188 LEU B CA 1
ATOM 3653 C C . LEU B 1 188 ? -9.43 18.125 1.208 1 85.5 188 LEU B C 1
ATOM 3655 O O . LEU B 1 188 ? -8.914 17.016 1.007 1 85.5 188 LEU B O 1
ATOM 3659 N N . LYS B 1 189 ? -9.469 18.984 0.292 1 84.56 189 LYS B N 1
ATOM 3660 C CA . LYS B 1 189 ? -9.078 18.719 -1.091 1 84.56 189 LYS B CA 1
ATOM 3661 C C . LYS B 1 189 ? -7.656 18.172 -1.166 1 84.56 189 LYS B C 1
ATOM 3663 O O . LYS B 1 189 ? -7.398 17.203 -1.886 1 84.56 189 LYS B O 1
ATOM 3668 N N . PRO B 1 190 ? -6.73 18.672 -0.424 1 75.06 190 PRO B N 1
ATOM 3669 C CA . PRO B 1 190 ? -5.367 18.141 -0.534 1 75.06 190 PRO B CA 1
ATOM 3670 C C . PRO B 1 190 ? -5.277 16.656 -0.173 1 75.06 190 PRO B C 1
ATOM 3672 O O . PRO B 1 190 ? -4.648 15.883 -0.894 1 75.06 190 PRO B O 1
ATOM 3675 N N . ILE B 1 191 ? -5.875 16.328 0.951 1 79.94 191 ILE B N 1
ATOM 3676 C CA . ILE B 1 191 ? -5.801 14.938 1.376 1 79.94 191 ILE B CA 1
ATOM 3677 C C . ILE B 1 191 ? -6.672 14.07 0.465 1 79.94 191 ILE B C 1
ATOM 3679 O O . ILE B 1 191 ? -6.379 12.891 0.254 1 79.94 191 ILE B O 1
ATOM 3683 N N . MET B 1 192 ? -7.707 14.688 -0.085 1 88.06 192 MET B N 1
ATOM 3684 C CA . MET B 1 192 ? -8.539 13.969 -1.047 1 88.06 192 MET B CA 1
ATOM 3685 C C . MET B 1 192 ? -7.742 13.594 -2.291 1 88.06 192 MET B C 1
ATOM 3687 O O . MET B 1 192 ? -7.805 12.461 -2.756 1 88.06 192 MET B O 1
ATOM 3691 N N . VAL B 1 193 ? -7.02 14.531 -2.787 1 81.44 193 VAL B N 1
ATOM 3692 C CA . VAL B 1 193 ? -6.203 14.305 -3.973 1 81.44 193 VAL B CA 1
ATOM 3693 C C . VAL B 1 193 ? -5.16 13.227 -3.68 1 81.44 193 VAL B C 1
ATOM 3695 O O . VAL B 1 193 ? -4.945 12.32 -4.492 1 81.44 193 VAL B O 1
ATOM 3698 N N . THR B 1 194 ? -4.586 13.328 -2.541 1 77.81 194 THR B N 1
ATOM 3699 C CA . THR B 1 194 ? -3.588 12.352 -2.127 1 77.81 194 THR B CA 1
ATOM 3700 C C . THR B 1 194 ? -4.191 10.945 -2.092 1 77.81 194 THR B C 1
ATOM 3702 O O . THR B 1 194 ? -3.611 10 -2.627 1 77.81 194 THR B O 1
ATOM 3705 N N . ASN B 1 195 ? -5.32 10.844 -1.479 1 87.56 195 ASN B N 1
ATOM 3706 C CA . ASN B 1 195 ? -5.969 9.547 -1.35 1 87.56 195 ASN B CA 1
ATOM 3707 C C . ASN B 1 195 ? -6.422 9.008 -2.705 1 87.56 195 ASN B C 1
ATOM 3709 O O . ASN B 1 195 ? -6.387 7.801 -2.941 1 87.56 195 ASN B O 1
ATOM 3713 N N . VAL B 1 196 ? -6.891 9.922 -3.553 1 89.19 196 VAL B N 1
ATOM 3714 C CA . VAL B 1 196 ? -7.309 9.508 -4.887 1 89.19 196 VAL B CA 1
ATOM 3715 C C . VAL B 1 196 ? -6.117 8.93 -5.645 1 89.19 196 VAL B C 1
ATOM 3717 O O . VAL B 1 196 ? -6.215 7.852 -6.238 1 89.19 196 VAL B O 1
ATOM 3720 N N . VAL B 1 197 ? -5.059 9.562 -5.594 1 82.88 197 VAL B N 1
ATOM 3721 C CA . VAL B 1 197 ? -3.873 9.164 -6.344 1 82.88 197 VAL B CA 1
ATOM 3722 C C . VAL B 1 197 ? -3.34 7.836 -5.801 1 82.88 197 VAL B C 1
ATOM 3724 O O . VAL B 1 197 ? -3.105 6.895 -6.562 1 82.88 197 VAL B O 1
ATOM 3727 N N . ILE B 1 198 ? -3.195 7.797 -4.559 1 83.81 198 ILE B N 1
ATOM 3728 C CA . ILE B 1 198 ? -2.605 6.613 -3.945 1 83.81 198 ILE B CA 1
ATOM 3729 C C . ILE B 1 198 ? -3.518 5.406 -4.164 1 83.81 198 ILE B C 1
ATOM 3731 O O . ILE B 1 198 ? -3.049 4.324 -4.52 1 83.81 198 ILE B O 1
ATOM 3735 N N . THR B 1 199 ? -4.777 5.59 -3.953 1 91.44 199 THR B N 1
ATOM 3736 C CA . THR B 1 199 ? -5.727 4.496 -4.129 1 91.44 199 THR B CA 1
ATOM 3737 C C . THR B 1 199 ? -5.75 4.031 -5.582 1 91.44 199 THR B C 1
ATOM 3739 O O . THR B 1 199 ? -5.695 2.83 -5.855 1 91.44 199 THR B O 1
ATOM 3742 N N . ALA B 1 200 ? -5.82 4.988 -6.465 1 91 200 ALA B N 1
ATOM 3743 C CA . ALA B 1 200 ? -5.867 4.652 -7.887 1 91 200 ALA B CA 1
ATOM 3744 C C . ALA B 1 200 ? -4.621 3.879 -8.305 1 91 200 ALA B C 1
ATOM 3746 O O . ALA B 1 200 ? -4.715 2.867 -9.008 1 91 200 ALA B O 1
ATOM 3747 N N . ILE B 1 201 ? -3.545 4.324 -7.887 1 85.69 201 ILE B N 1
ATOM 3748 C CA . ILE B 1 201 ? -2.281 3.691 -8.242 1 85.69 201 ILE B CA 1
ATOM 3749 C C . ILE B 1 201 ? -2.229 2.277 -7.672 1 85.69 201 ILE B C 1
ATOM 3751 O O . ILE B 1 201 ? -1.847 1.333 -8.367 1 85.69 201 ILE B O 1
ATOM 3755 N N . ASP B 1 202 ? -2.6 2.145 -6.453 1 86.5 202 ASP B N 1
ATOM 3756 C CA . ASP B 1 202 ? -2.549 0.849 -5.781 1 86.5 202 ASP B CA 1
ATOM 3757 C C . ASP B 1 202 ? -3.461 -0.164 -6.473 1 86.5 202 ASP B C 1
ATOM 3759 O O . ASP B 1 202 ? -3.068 -1.312 -6.691 1 86.5 202 ASP B O 1
ATOM 3763 N N . VAL B 1 203 ? -4.617 0.242 -6.801 1 92.31 203 VAL B N 1
ATOM 3764 C CA . VAL B 1 203 ? -5.586 -0.649 -7.426 1 92.31 203 VAL B CA 1
ATOM 3765 C C . VAL B 1 203 ? -5.152 -0.972 -8.852 1 92.31 203 VAL B C 1
ATOM 3767 O O . VAL B 1 203 ? -5.188 -2.131 -9.273 1 92.31 203 VAL B O 1
ATOM 3770 N N . TRP B 1 204 ? -4.711 0.024 -9.523 1 89.62 204 TRP B N 1
ATOM 3771 C CA . TRP B 1 204 ? -4.293 -0.138 -10.914 1 89.62 204 TRP B CA 1
ATOM 3772 C C . TRP B 1 204 ? -3.139 -1.126 -11.023 1 89.62 204 TRP B C 1
ATOM 3774 O O . TRP B 1 204 ? -3.098 -1.944 -11.945 1 89.62 204 TRP B O 1
ATOM 3784 N N . ASN B 1 205 ? -2.307 -1.119 -10.086 1 83.69 205 ASN B N 1
ATOM 3785 C CA . ASN B 1 205 ? -1.078 -1.903 -10.156 1 83.69 205 ASN B CA 1
ATOM 3786 C C . ASN B 1 205 ? -1.25 -3.271 -9.5 1 83.69 205 ASN B C 1
ATOM 3788 O O . ASN B 1 205 ? -0.378 -4.133 -9.617 1 83.69 205 ASN B O 1
ATOM 3792 N N . ASN B 1 206 ? -2.352 -3.41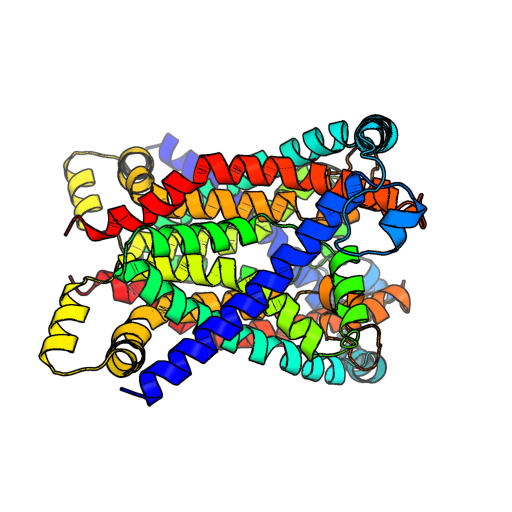 -8.875 1 85.75 206 ASN B N 1
ATOM 3793 C CA . ASN B 1 206 ? -2.545 -4.668 -8.164 1 85.75 206 ASN B CA 1
ATOM 3794 C C . ASN B 1 206 ? -2.785 -5.828 -9.125 1 85.75 206 ASN B C 1
ATOM 3796 O O . ASN B 1 206 ? -3.678 -5.762 -9.969 1 85.75 206 ASN B O 1
ATOM 3800 N N . PHE B 1 207 ? -2.014 -6.816 -8.977 1 82.62 207 PHE B N 1
ATOM 3801 C CA . PHE B 1 207 ? -2.08 -8.008 -9.812 1 82.62 207 PHE B CA 1
ATOM 3802 C C . PHE B 1 207 ? -2.76 -9.148 -9.07 1 82.62 207 PHE B C 1
ATOM 3804 O O . PHE B 1 207 ? -3.529 -9.914 -9.664 1 82.62 207 PHE B O 1
ATOM 3811 N N . MET B 1 208 ? -2.576 -9.258 -7.867 1 81 208 MET B N 1
ATOM 3812 C CA . MET B 1 208 ? -2.904 -10.445 -7.082 1 81 208 MET B CA 1
ATOM 3813 C C . MET B 1 208 ? -4.41 -10.57 -6.895 1 81 208 MET B C 1
ATOM 3815 O O . MET B 1 208 ? -4.98 -11.641 -7.117 1 81 208 MET B O 1
ATOM 3819 N N . ILE B 1 209 ? -5.051 -9.555 -6.609 1 88.69 209 ILE B N 1
ATOM 3820 C CA . ILE B 1 209 ? -6.469 -9.633 -6.27 1 88.69 209 ILE B CA 1
ATOM 3821 C C . ILE B 1 209 ? -7.273 -10.008 -7.512 1 88.69 209 ILE B C 1
ATOM 3823 O O . ILE B 1 209 ? -8.062 -10.961 -7.484 1 88.69 209 ILE B O 1
ATOM 3827 N N . PRO B 1 210 ? -7.031 -9.328 -8.586 1 90.25 210 PRO B N 1
ATOM 3828 C CA . PRO B 1 210 ? -7.754 -9.773 -9.781 1 90.25 210 PRO B CA 1
ATOM 3829 C C . PRO B 1 210 ? -7.395 -11.195 -10.195 1 90.25 210 PRO B C 1
ATOM 3831 O O . PRO B 1 210 ? -8.258 -11.938 -10.664 1 90.25 210 PRO B O 1
ATOM 3834 N N . LEU B 1 211 ? -6.199 -11.562 -10.062 1 84.56 211 LEU B N 1
ATOM 3835 C CA . LEU B 1 211 ? -5.777 -12.906 -10.422 1 84.56 211 LEU B CA 1
ATOM 3836 C C . LEU B 1 211 ? -6.547 -13.953 -9.617 1 84.56 211 LEU B C 1
ATOM 3838 O O . LEU B 1 211 ? -7.004 -14.953 -10.164 1 84.56 211 LEU B O 1
ATOM 3842 N N . PHE B 1 212 ? -6.77 -13.688 -8.391 1 84.88 212 PHE B N 1
ATOM 3843 C CA . PHE B 1 212 ? -7.336 -14.688 -7.496 1 84.88 212 PHE B CA 1
ATOM 3844 C C . PHE B 1 212 ? -8.859 -14.672 -7.559 1 84.88 212 PHE B C 1
ATOM 3846 O O . PHE B 1 212 ? -9.5 -15.695 -7.336 1 84.88 212 PHE B O 1
ATOM 3853 N N . TYR B 1 213 ? -9.422 -13.547 -7.945 1 90.94 213 TYR B N 1
ATOM 3854 C CA . TYR B 1 213 ? -10.844 -13.453 -7.633 1 90.94 213 TYR B CA 1
ATOM 3855 C C . TYR B 1 213 ? -11.664 -13.172 -8.891 1 90.94 213 TYR B C 1
ATOM 3857 O O . TYR B 1 213 ? -12.891 -13.281 -8.875 1 90.94 213 TYR B O 1
ATOM 3865 N N . LEU B 1 214 ? -11.07 -12.75 -9.93 1 90.19 214 LEU B N 1
ATOM 3866 C CA . LEU B 1 214 ? -11.82 -12.555 -11.172 1 90.19 214 LEU B CA 1
ATOM 3867 C C . LEU B 1 214 ? -11.977 -13.875 -11.922 1 90.19 214 LEU B C 1
ATOM 3869 O O . LEU B 1 214 ? -13.023 -14.133 -12.516 1 90.19 214 LEU B O 1
ATOM 3873 N N . GLY B 1 215 ? -10.977 -14.805 -11.93 1 77.25 215 GLY B N 1
ATOM 3874 C CA . GLY B 1 215 ? -11.062 -16.172 -12.43 1 77.25 215 GLY B CA 1
ATOM 3875 C C . GLY B 1 215 ? -11.156 -16.234 -13.938 1 77.25 215 GLY B C 1
ATOM 3876 O O . GLY B 1 215 ? -11.258 -17.328 -14.508 1 77.25 215 GLY B O 1
ATOM 3877 N N . SER B 1 216 ? -11.32 -15.195 -14.656 1 80.12 216 SER B N 1
ATOM 3878 C CA . SER B 1 216 ? -11.508 -15.258 -16.094 1 80.12 216 SER B CA 1
ATOM 3879 C C . SER B 1 216 ? -10.492 -14.383 -16.828 1 80.12 216 SER B C 1
ATOM 3881 O O . SER B 1 216 ? -10.18 -13.273 -16.375 1 80.12 216 SER 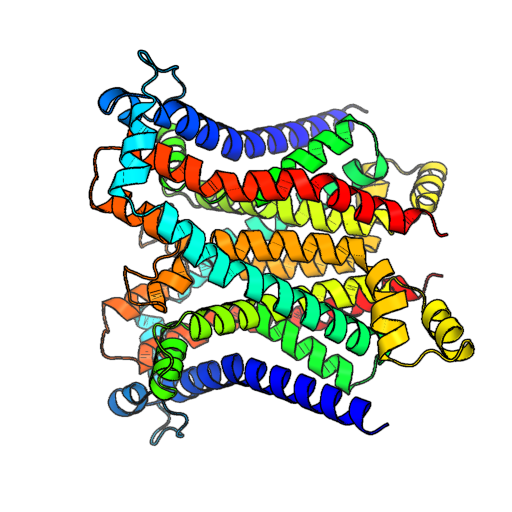B O 1
ATOM 3883 N N . ALA B 1 217 ? -10.156 -14.93 -17.969 1 79 217 ALA B N 1
ATOM 3884 C CA . ALA B 1 217 ? -9.227 -14.195 -18.812 1 79 217 ALA B CA 1
ATOM 3885 C C . ALA B 1 217 ? -9.898 -12.984 -19.453 1 79 217 ALA B C 1
ATOM 3887 O O . ALA B 1 217 ? -9.258 -11.961 -19.703 1 79 217 ALA B O 1
ATOM 3888 N N . LYS B 1 218 ? -11.164 -13.125 -19.656 1 85.56 218 LYS B N 1
ATOM 3889 C CA . LYS B 1 218 ? -11.906 -12.039 -20.281 1 85.56 218 LYS B CA 1
ATOM 3890 C C . LYS B 1 218 ? -11.984 -10.82 -19.375 1 85.56 218 LYS B C 1
ATOM 3892 O O . LYS B 1 218 ? -12.047 -9.68 -19.844 1 85.56 218 LYS B O 1
ATOM 3897 N N . LYS B 1 219 ? -11.859 -11.047 -18.109 1 91.69 219 LYS B N 1
ATOM 3898 C CA . LYS B 1 219 ? -11.992 -9.961 -17.156 1 91.69 219 LYS B CA 1
ATOM 3899 C C . LYS B 1 219 ? -10.633 -9.555 -16.594 1 91.69 219 LYS B C 1
ATOM 3901 O O . LYS B 1 219 ? -10.555 -8.828 -15.594 1 91.69 219 LYS B O 1
ATOM 3906 N N . ALA B 1 220 ? -9.641 -9.938 -17.344 1 90.31 220 ALA B N 1
ATOM 3907 C CA . ALA B 1 220 ? -8.297 -9.672 -16.844 1 90.31 220 ALA B CA 1
ATOM 3908 C C . ALA B 1 220 ? -7.992 -8.18 -16.875 1 90.31 220 ALA B C 1
ATOM 3910 O O . ALA B 1 220 ? -8.289 -7.492 -17.844 1 90.31 220 ALA B O 1
ATOM 3911 N N . THR B 1 221 ? -7.438 -7.676 -15.766 1 91.38 221 THR B N 1
ATOM 3912 C CA . THR B 1 221 ? -6.973 -6.297 -15.703 1 91.38 221 THR B CA 1
ATOM 3913 C C . THR B 1 221 ? -5.648 -6.137 -16.453 1 91.38 221 THR B C 1
ATOM 3915 O O . THR B 1 221 ? -5.043 -7.125 -16.875 1 91.38 221 THR B O 1
ATOM 3918 N N . VAL B 1 222 ? -5.281 -4.938 -16.609 1 88.56 222 VAL B N 1
ATOM 3919 C CA . VAL B 1 222 ? -4.098 -4.664 -17.422 1 88.56 222 VAL B CA 1
ATOM 3920 C C . VAL B 1 222 ? -2.855 -5.223 -16.734 1 88.56 222 VAL B C 1
ATOM 3922 O O . VAL B 1 222 ? -1.922 -5.68 -17.391 1 88.56 222 VAL B O 1
ATOM 3925 N N . SER B 1 223 ? -2.842 -5.207 -15.43 1 84.31 223 SER B N 1
ATOM 3926 C CA . SER B 1 223 ? -1.709 -5.762 -14.695 1 84.31 223 SER B CA 1
ATOM 3927 C C . SER B 1 223 ? -1.592 -7.266 -14.922 1 84.31 223 SER B C 1
ATOM 3929 O O . SER B 1 223 ? -0.489 -7.816 -14.914 1 84.31 223 SER B O 1
ATOM 3931 N N . MET B 1 224 ? -2.68 -7.922 -15.117 1 81.5 224 MET B N 1
ATOM 3932 C CA . MET B 1 224 ? -2.684 -9.359 -15.391 1 81.5 224 MET B CA 1
ATOM 3933 C C . MET B 1 224 ? -2.256 -9.641 -16.828 1 81.5 224 MET B C 1
ATOM 3935 O O . MET B 1 224 ? -1.747 -10.727 -17.125 1 81.5 224 MET B O 1
ATOM 3939 N N . ALA B 1 225 ? -2.584 -8.719 -17.672 1 77.06 225 ALA B N 1
ATOM 3940 C CA . ALA B 1 225 ? -2.311 -8.93 -19.094 1 77.06 225 ALA B CA 1
ATOM 3941 C C . ALA B 1 225 ? -0.81 -9.039 -19.344 1 77.06 225 ALA B C 1
ATOM 3943 O O . ALA B 1 225 ? -0.383 -9.711 -20.281 1 77.06 225 ALA B O 1
ATOM 3944 N N . ILE B 1 226 ? 0.009 -8.414 -18.469 1 76 226 ILE B N 1
ATOM 3945 C CA . ILE B 1 226 ? 1.46 -8.453 -18.609 1 76 226 ILE B CA 1
ATOM 3946 C C . ILE B 1 226 ? 1.955 -9.883 -18.422 1 76 226 ILE B C 1
ATOM 3948 O O . ILE B 1 226 ? 2.922 -10.305 -19.062 1 76 226 ILE B O 1
ATOM 3952 N N . TYR B 1 227 ? 1.259 -10.602 -17.594 1 70.38 227 TYR B N 1
ATOM 3953 C CA . TYR B 1 227 ? 1.699 -11.945 -17.25 1 70.38 227 TYR B CA 1
ATOM 3954 C C . TYR B 1 227 ? 1.511 -12.898 -18.438 1 70.38 227 TYR B C 1
ATOM 3956 O O . TYR B 1 227 ? 2.215 -13.906 -18.547 1 70.38 227 TYR B O 1
ATOM 3964 N N . SER B 1 228 ? 0.492 -12.586 -19.203 1 69.19 228 SER B N 1
ATOM 3965 C CA . SER B 1 228 ? 0.305 -13.43 -20.391 1 69.19 228 SER B CA 1
ATOM 3966 C C . SER B 1 228 ? 1.526 -13.391 -21.297 1 69.19 228 SER B C 1
ATOM 3968 O O . SER B 1 228 ? 1.779 -14.336 -22.047 1 69.19 228 SER B O 1
ATOM 3970 N N . PHE B 1 229 ? 2.252 -12.258 -21.219 1 72.5 229 PHE B N 1
ATOM 3971 C CA . PHE B 1 229 ? 3.453 -12.133 -22.031 1 72.5 229 PHE B CA 1
ATOM 3972 C C . PHE B 1 229 ? 4.652 -12.758 -21.328 1 72.5 229 PHE B C 1
ATOM 3974 O O . PHE B 1 229 ? 5.609 -13.18 -21.984 1 72.5 229 PHE B O 1
ATOM 3981 N N . PHE B 1 230 ? 4.648 -12.742 -20.047 1 66.75 230 PHE B N 1
ATOM 3982 C CA . PHE B 1 230 ? 5.727 -13.406 -19.312 1 66.75 230 PHE B CA 1
ATOM 3983 C C . PHE B 1 230 ? 5.672 -14.914 -19.531 1 66.75 230 PHE B C 1
ATOM 3985 O O . PHE B 1 230 ? 6.707 -15.562 -19.703 1 66.75 230 PHE B O 1
ATOM 3992 N N . GLY B 1 231 ? 4.566 -15.492 -19.438 1 57.66 231 GLY B N 1
ATOM 3993 C CA . GLY B 1 231 ? 4.422 -16.922 -19.594 1 57.66 231 GLY B CA 1
ATOM 3994 C C . GLY B 1 231 ? 4.57 -17.391 -21.031 1 57.66 231 GLY B C 1
ATOM 3995 O O . GLY B 1 231 ? 5.27 -18.359 -21.312 1 57.66 231 GLY B O 1
ATOM 3996 N N . ARG B 1 232 ? 3.988 -16.734 -21.953 1 57.53 232 ARG B N 1
ATOM 3997 C CA . ARG B 1 232 ? 3.914 -17.156 -23.344 1 57.53 232 ARG B CA 1
ATOM 3998 C C . ARG B 1 232 ? 5.215 -16.859 -24.078 1 57.53 232 ARG B C 1
ATOM 4000 O O . ARG B 1 232 ? 5.633 -17.625 -24.953 1 57.53 232 ARG B O 1
ATOM 4007 N N . TYR B 1 233 ? 5.793 -15.75 -23.688 1 56.34 233 TYR B N 1
ATOM 4008 C CA . TYR B 1 233 ? 6.949 -15.32 -24.453 1 56.34 233 TYR B CA 1
ATOM 4009 C C . TYR B 1 233 ? 8.211 -15.305 -23.594 1 56.34 233 TYR B C 1
ATOM 4011 O O . TYR B 1 233 ? 8.781 -14.234 -23.344 1 56.34 233 TYR B O 1
ATOM 4019 N N . ASN B 1 234 ? 8.555 -16.438 -23.047 1 62.62 234 ASN B N 1
ATOM 4020 C CA . ASN B 1 234 ? 9.625 -16.578 -22.062 1 62.62 234 ASN B CA 1
ATOM 4021 C C . ASN B 1 234 ? 10.93 -15.984 -22.562 1 62.62 234 ASN B C 1
ATOM 4023 O O . ASN B 1 234 ? 11.805 -15.641 -21.766 1 62.62 234 ASN B O 1
ATOM 4027 N N . ARG B 1 235 ? 10.977 -15.602 -23.906 1 72.19 235 ARG B N 1
ATOM 4028 C CA . ARG B 1 235 ? 12.25 -15.102 -24.406 1 72.19 235 ARG B CA 1
ATOM 4029 C C . ARG B 1 235 ? 12.07 -13.766 -25.109 1 72.19 235 ARG B C 1
ATOM 4031 O O . ARG B 1 235 ? 13.055 -13.133 -25.516 1 72.19 235 ARG B O 1
ATOM 4038 N N . ASP B 1 236 ? 10.852 -13.297 -25.125 1 86.75 236 ASP B N 1
ATOM 4039 C CA . ASP B 1 236 ? 10.609 -12.062 -25.875 1 86.75 236 ASP B CA 1
ATOM 4040 C C . ASP B 1 236 ? 10.453 -10.867 -24.938 1 86.75 236 ASP B C 1
ATOM 4042 O O . ASP B 1 236 ? 9.367 -10.289 -24.844 1 86.75 236 ASP B O 1
ATOM 4046 N N . TRP B 1 237 ? 11.523 -10.469 -24.547 1 88.75 237 TRP B N 1
ATOM 4047 C CA . TRP B 1 237 ? 11.531 -9.422 -23.516 1 88.75 237 TRP B CA 1
ATOM 4048 C C . TRP B 1 237 ? 11.156 -8.07 -24.125 1 88.75 237 TRP B C 1
ATOM 4050 O O . TRP B 1 237 ? 10.672 -7.184 -23.422 1 88.75 237 TRP B O 1
ATOM 4060 N N . GLN B 1 238 ? 11.391 -7.934 -25.406 1 92.06 238 GLN B N 1
ATOM 4061 C CA . GLN B 1 238 ? 11 -6.684 -26.047 1 92.06 238 GLN B CA 1
ATOM 4062 C C . GLN B 1 238 ? 9.5 -6.457 -25.953 1 92.06 238 GLN B C 1
ATOM 4064 O O . GLN B 1 238 ? 9.047 -5.32 -25.781 1 92.06 238 GLN B O 1
ATOM 4069 N N . TYR B 1 239 ? 8.758 -7.543 -26 1 88.88 239 TYR B N 1
ATOM 4070 C CA . TYR B 1 239 ? 7.309 -7.434 -25.891 1 88.88 239 TYR B CA 1
ATOM 4071 C C . TYR B 1 239 ? 6.883 -7.199 -24.453 1 88.88 239 TYR B C 1
ATOM 4073 O O . TYR B 1 239 ? 5.953 -6.43 -24.188 1 88.88 239 TYR B O 1
ATOM 4081 N N . VAL B 1 240 ? 7.59 -7.832 -23.562 1 86 240 VAL B N 1
ATOM 4082 C CA . VAL B 1 240 ? 7.293 -7.648 -22.156 1 86 240 VAL B CA 1
ATOM 4083 C C . VAL B 1 240 ? 7.547 -6.199 -21.75 1 86 240 VAL B C 1
ATOM 4085 O O . VAL B 1 240 ? 6.715 -5.578 -21.094 1 86 240 VAL B O 1
ATOM 4088 N N . PHE B 1 241 ? 8.664 -5.684 -22.25 1 89.38 241 PHE B N 1
ATOM 4089 C CA . PHE B 1 241 ? 9.016 -4.305 -21.938 1 89.38 241 PHE B CA 1
ATOM 4090 C C . PHE B 1 241 ? 8.016 -3.34 -22.562 1 89.38 241 PHE B C 1
ATOM 4092 O O . PHE B 1 241 ? 7.609 -2.361 -21.922 1 89.38 241 PHE B O 1
ATOM 4099 N N . ALA B 1 242 ? 7.633 -3.611 -23.719 1 89.94 242 ALA B N 1
ATOM 4100 C CA . ALA B 1 242 ? 6.629 -2.777 -24.375 1 89.94 242 ALA B CA 1
ATOM 4101 C C . ALA B 1 242 ? 5.305 -2.818 -23.625 1 89.94 242 ALA B C 1
ATOM 4103 O O . ALA B 1 242 ? 4.652 -1.786 -23.438 1 89.94 242 ALA B O 1
ATOM 4104 N N . ALA B 1 243 ? 4.926 -3.967 -23.234 1 86.56 243 ALA B N 1
ATOM 4105 C CA . ALA B 1 243 ? 3.691 -4.129 -22.469 1 86.56 243 ALA B CA 1
ATOM 4106 C C . ALA B 1 243 ? 3.756 -3.361 -21.141 1 86.56 243 ALA B C 1
ATOM 4108 O O . ALA B 1 243 ? 2.795 -2.691 -20.766 1 86.56 243 ALA B O 1
ATOM 4109 N N . LEU B 1 244 ? 4.859 -3.451 -20.516 1 85.62 244 LEU B N 1
ATOM 4110 C CA . LEU B 1 244 ? 5.051 -2.754 -19.234 1 85.62 244 LEU B CA 1
ATOM 4111 C C . LEU B 1 244 ? 4.969 -1.244 -19.438 1 85.62 244 LEU B C 1
ATOM 4113 O O . LEU B 1 244 ? 4.383 -0.542 -18.609 1 85.62 244 LEU B O 1
ATOM 4117 N N . MET B 1 245 ? 5.547 -0.789 -20.469 1 86.5 245 MET B N 1
ATOM 4118 C CA . MET B 1 245 ? 5.492 0.642 -20.75 1 86.5 245 MET B CA 1
ATOM 4119 C C . MET B 1 245 ? 4.055 1.099 -20.969 1 86.5 245 MET B C 1
ATOM 4121 O O . MET B 1 245 ? 3.68 2.197 -20.562 1 86.5 245 MET B O 1
ATOM 4125 N N . LEU B 1 246 ? 3.309 0.274 -21.562 1 86.69 246 LEU B N 1
ATOM 4126 C CA . LEU B 1 246 ? 1.913 0.616 -21.812 1 86.69 246 LEU B CA 1
ATOM 4127 C C . LEU B 1 246 ? 1.112 0.613 -20.516 1 86.69 246 LEU B C 1
ATOM 4129 O O . LEU B 1 246 ? 0.2 1.425 -20.344 1 86.69 246 LEU B O 1
ATOM 4133 N N . VAL B 1 247 ? 1.426 -0.29 -19.656 1 83.38 247 VAL B N 1
ATOM 4134 C CA . VAL B 1 247 ? 0.703 -0.417 -18.391 1 83.38 247 VAL B CA 1
ATOM 4135 C C . VAL B 1 247 ? 0.976 0.803 -17.516 1 83.38 247 VAL B C 1
ATOM 4137 O O . VAL B 1 247 ? 0.093 1.262 -16.781 1 83.38 247 VAL B O 1
ATOM 4140 N N . VAL B 1 248 ? 2.162 1.352 -17.609 1 82.5 248 VAL B N 1
ATOM 4141 C CA . VAL B 1 248 ? 2.574 2.455 -16.75 1 82.5 248 VAL B CA 1
ATOM 4142 C C . VAL B 1 248 ? 1.996 3.766 -17.281 1 82.5 248 VAL B C 1
ATOM 4144 O O . VAL B 1 248 ? 1.816 4.723 -16.516 1 82.5 248 VAL B O 1
ATOM 4147 N N . LEU B 1 249 ? 1.606 3.865 -18.484 1 83.62 249 LEU B N 1
ATOM 4148 C CA . LEU B 1 249 ? 1.241 5.094 -19.172 1 83.62 249 LEU B CA 1
ATOM 4149 C C . LEU B 1 249 ? 0.041 5.758 -18.516 1 83.62 249 LEU B C 1
ATOM 4151 O O . LEU B 1 249 ? 0.064 6.961 -18.234 1 83.62 249 LEU B O 1
ATOM 4155 N N . PRO B 1 250 ? -1.024 5.047 -18.172 1 81.38 250 PRO B N 1
ATOM 4156 C CA . PRO B 1 250 ? -2.178 5.711 -17.547 1 81.38 250 PRO B CA 1
ATOM 4157 C C . PRO B 1 250 ? -1.844 6.34 -16.203 1 81.38 250 PRO B C 1
ATOM 4159 O O . PRO B 1 250 ? -2.365 7.406 -15.867 1 81.38 250 PRO B O 1
ATOM 4162 N N . MET B 1 251 ? -1.027 5.734 -15.57 1 78.44 251 MET B N 1
ATOM 4163 C CA . MET B 1 251 ? -0.68 6.266 -14.25 1 78.44 251 MET B CA 1
ATOM 4164 C C . MET B 1 251 ? 0.242 7.473 -14.375 1 78.44 251 MET B C 1
ATOM 4166 O O . MET B 1 251 ? 0.169 8.398 -13.57 1 78.44 251 MET B O 1
ATOM 4170 N N . LEU B 1 252 ? 1.059 7.406 -15.391 1 76.81 252 LEU B N 1
ATOM 4171 C CA . LEU B 1 252 ? 1.87 8.586 -15.672 1 76.81 252 LEU B CA 1
ATOM 4172 C C . LEU B 1 252 ? 0.99 9.781 -16.016 1 76.81 252 LEU B C 1
ATOM 4174 O O . LEU B 1 252 ? 1.256 10.906 -15.586 1 76.81 252 LEU B O 1
ATOM 4178 N N . LEU B 1 253 ? -0.006 9.516 -16.719 1 79.75 253 LEU B N 1
ATOM 4179 C CA . LEU B 1 253 ? -0.938 10.57 -17.094 1 79.75 253 LEU B CA 1
ATOM 4180 C C . LEU B 1 253 ? -1.693 11.094 -15.883 1 79.75 253 LEU B C 1
ATOM 4182 O O . LEU B 1 253 ? -1.871 12.305 -15.727 1 79.75 253 LEU B O 1
ATOM 4186 N N . LEU B 1 254 ? -2.115 10.203 -15.078 1 76.94 254 LEU B N 1
ATOM 4187 C CA . LEU B 1 254 ? -2.801 10.602 -13.859 1 76.94 254 LEU B CA 1
ATOM 4188 C C . LEU B 1 254 ? -1.899 11.469 -12.984 1 76.94 254 LEU B C 1
ATOM 4190 O O . LEU B 1 254 ? -2.35 12.469 -12.43 1 76.94 254 LEU B O 1
ATOM 4194 N N . PHE B 1 255 ? -0.766 11.133 -12.938 1 71.44 255 PHE B N 1
ATOM 4195 C CA . PHE B 1 255 ? 0.209 11.883 -12.156 1 71.44 255 PHE B CA 1
ATOM 4196 C C . PHE B 1 255 ? 0.375 13.297 -12.711 1 71.44 255 PHE B C 1
ATOM 4198 O O . PHE B 1 255 ? 0.396 14.266 -11.953 1 71.44 255 PHE B O 1
ATOM 4205 N N . ILE B 1 256 ? 0.543 13.336 -13.961 1 75 256 ILE B N 1
ATOM 4206 C CA . ILE B 1 256 ? 0.761 14.625 -14.602 1 75 256 ILE B CA 1
ATOM 4207 C C . ILE B 1 256 ? -0.44 15.539 -14.359 1 75 256 ILE B C 1
ATOM 4209 O O . ILE B 1 256 ? -0.278 16.734 -14.117 1 75 256 ILE B O 1
ATOM 4213 N N . ILE B 1 257 ? -1.557 15.016 -14.266 1 75.81 257 ILE B N 1
ATOM 4214 C CA . ILE B 1 257 ? -2.785 15.781 -14.102 1 75.81 257 ILE B CA 1
ATOM 4215 C C . ILE B 1 257 ? -2.928 16.219 -12.641 1 75.81 257 ILE B C 1
ATOM 4217 O O . ILE B 1 257 ? -3.326 17.359 -12.367 1 75.81 257 ILE B O 1
ATOM 4221 N N . LEU B 1 258 ? -2.492 15.391 -11.734 1 71.56 258 LEU B N 1
ATOM 4222 C CA . LEU B 1 258 ? -2.83 15.641 -10.336 1 71.56 258 LEU B CA 1
ATOM 4223 C C . LEU B 1 258 ? -1.658 16.281 -9.602 1 71.56 258 LEU B C 1
ATOM 4225 O O . LEU B 1 258 ? -1.81 16.734 -8.461 1 71.56 258 LEU B O 1
ATOM 4229 N N . GLN B 1 259 ? -0.523 16.25 -10.242 1 70.31 259 GLN B N 1
ATOM 4230 C CA . GLN B 1 259 ? 0.683 16.688 -9.555 1 70.31 259 GLN B CA 1
ATOM 4231 C C . GLN B 1 259 ? 0.525 18.125 -9.039 1 70.31 259 GLN B C 1
ATOM 4233 O O . GLN B 1 259 ? 1.042 18.469 -7.977 1 70.31 259 GLN B O 1
ATOM 4238 N N . LYS B 1 260 ? -0.214 18.953 -9.688 1 67.69 260 LYS B N 1
ATOM 4239 C CA . LYS B 1 260 ? -0.398 20.344 -9.25 1 67.69 260 LYS B CA 1
ATOM 4240 C C . LYS B 1 260 ? -1.271 20.406 -8 1 67.69 260 LYS B C 1
ATOM 4242 O O . LYS B 1 260 ? -1.082 21.281 -7.152 1 67.69 260 LYS B O 1
ATOM 4247 N N . HIS B 1 261 ? -2.139 19.469 -7.969 1 65.75 261 HIS B N 1
ATOM 4248 C CA . HIS B 1 261 ? -3.064 19.469 -6.84 1 65.75 261 HIS B CA 1
ATOM 4249 C C . HIS B 1 261 ? -2.434 18.828 -5.609 1 65.75 261 HIS B C 1
ATOM 4251 O O . HIS B 1 261 ? -2.83 19.125 -4.477 1 65.75 261 HIS B O 1
ATOM 4257 N N . ILE B 1 262 ? -1.548 18 -5.957 1 63.03 262 ILE B N 1
ATOM 4258 C CA . ILE B 1 262 ? -0.852 17.344 -4.855 1 63.03 262 ILE B CA 1
ATOM 4259 C C . ILE B 1 262 ? 0.001 18.375 -4.105 1 63.03 262 ILE B C 1
ATOM 4261 O O . ILE B 1 262 ? 0.004 18.391 -2.871 1 63.03 262 ILE B O 1
ATOM 4265 N N . ILE B 1 263 ? 0.59 19.203 -4.832 1 58.12 263 ILE B N 1
ATOM 4266 C CA . ILE B 1 263 ? 1.456 20.219 -4.258 1 58.12 263 ILE B CA 1
ATOM 4267 C C . ILE B 1 263 ? 0.605 21.312 -3.609 1 58.12 263 ILE B C 1
ATOM 4269 O O . ILE B 1 263 ? 0.94 21.812 -2.533 1 58.12 263 ILE B O 1
ATOM 4273 N N . ALA B 1 264 ? -0.406 21.656 -4.316 1 56.19 264 ALA B N 1
ATOM 4274 C CA . ALA B 1 264 ? -1.245 22.719 -3.783 1 56.19 264 ALA B CA 1
ATOM 4275 C C . ALA B 1 264 ? -1.879 22.312 -2.455 1 56.19 264 ALA B C 1
ATOM 4277 O O . ALA B 1 264 ? -2.037 23.141 -1.556 1 56.19 264 ALA B O 1
ATOM 4278 N N . GLY B 1 265 ? -2.361 21.172 -2.391 1 50.84 265 GLY B N 1
ATOM 4279 C CA . GLY B 1 265 ? -2.916 20.703 -1.131 1 50.84 265 GLY B CA 1
ATOM 4280 C C . GLY B 1 265 ? -1.922 20.75 0.015 1 50.84 265 GLY B C 1
ATOM 4281 O O . GLY B 1 265 ? -2.303 21 1.163 1 50.84 265 GLY B O 1
ATOM 4282 N N . MET B 1 266 ? -0.643 20.656 -0.326 1 47.41 266 MET B N 1
ATOM 4283 C CA . MET B 1 266 ? 0.446 20.781 0.638 1 47.41 266 MET B CA 1
ATOM 4284 C C . MET B 1 266 ? 0.624 22.25 1.058 1 47.41 266 MET B C 1
ATOM 4286 O O . MET B 1 266 ? 0.944 22.531 2.213 1 47.41 266 MET B O 1
ATOM 4290 N N . THR B 1 267 ? 0.408 23.156 0.162 1 44.69 267 THR B N 1
ATOM 4291 C CA . THR B 1 267 ? 0.676 24.578 0.387 1 44.69 267 THR B CA 1
ATOM 4292 C C . THR B 1 267 ? -0.504 25.25 1.085 1 44.69 267 THR B C 1
ATOM 4294 O O . THR B 1 267 ? -0.325 26.219 1.832 1 44.69 267 THR B O 1
ATOM 4297 N N . ALA B 1 268 ? -1.616 24.906 0.849 1 44.19 268 ALA B N 1
ATOM 4298 C CA . ALA B 1 268 ? -2.768 25.641 1.358 1 44.19 268 ALA B CA 1
ATOM 4299 C C . ALA B 1 268 ? -2.91 25.469 2.867 1 44.19 268 ALA B C 1
ATOM 4301 O O . ALA B 1 268 ? -3.438 26.344 3.555 1 44.19 268 ALA B O 1
ATOM 4302 N N . GLY B 1 269 ? -2.611 24.438 3.41 1 40.84 269 GLY B N 1
ATOM 4303 C CA . GLY B 1 269 ? -2.727 24.375 4.859 1 40.84 269 GLY B CA 1
ATOM 4304 C C . GLY B 1 269 ? -1.859 25.391 5.57 1 40.84 269 GLY B C 1
ATOM 4305 O O . GLY B 1 269 ? -1.999 25.594 6.781 1 40.84 269 GLY B O 1
ATOM 4306 N N . ALA B 1 270 ? -0.755 25.891 5.09 1 38.22 270 ALA B N 1
ATOM 4307 C CA . ALA B 1 270 ? 0.132 26.859 5.719 1 38.22 270 ALA B CA 1
ATOM 4308 C C . ALA B 1 270 ? -0.545 28.234 5.836 1 38.22 270 ALA B C 1
ATOM 4310 O O . ALA B 1 270 ? -0.263 29 6.762 1 38.22 270 ALA B O 1
ATOM 4311 N N . VAL B 1 271 ? -1.301 28.672 4.898 1 34.91 271 VAL B N 1
ATOM 4312 C CA . VAL B 1 271 ? -1.56 30.109 4.844 1 34.91 271 VAL B CA 1
ATOM 4313 C C . VAL B 1 271 ? -2.725 30.453 5.762 1 34.91 271 VAL B C 1
ATOM 4315 O O . VAL B 1 271 ? -3.012 31.641 5.988 1 34.91 271 VAL B O 1
ATOM 4318 N N . LYS B 1 272 ? -3.658 29.625 6.078 1 36.62 272 LYS B N 1
ATOM 4319 C CA . LYS B 1 272 ? -4.742 30.406 6.656 1 36.62 272 LYS B CA 1
ATOM 4320 C C . LYS B 1 272 ? -4.48 30.703 8.133 1 36.62 272 LYS B C 1
ATOM 4322 O O . LYS B 1 272 ? -5.391 31.109 8.859 1 36.62 272 LYS B O 1
ATOM 4327 N N . GLY B 1 273 ? -3.281 30.422 8.617 1 32.78 273 GLY B N 1
ATOM 4328 C CA . GLY B 1 273 ? -3.17 31.188 9.844 1 32.78 273 GLY B CA 1
ATOM 4329 C C . GLY B 1 273 ? -2.748 32.625 9.609 1 32.78 273 GLY B C 1
ATOM 4330 O O . GLY B 1 273 ? -2.188 32.938 8.562 1 32.78 273 GLY B O 1
#